Protein AF-A0A836HGE6-F1 (afdb_monomer_lite)

InterPro domains:
  IPR001930 Peptidase M1, alanine aminopeptidase/leukotriene A4 hydrolase [PR00756] (33-43)
  IPR001930 Peptidase M1, alanine aminopeptidase/leukotriene A4 hydrolase [PR00756] (68-83)
  IPR001930 Peptidase M1, alanine aminopeptidase/leukotriene A4 hydrolase [PR00756] (87-99)
  IPR014782 Peptidase M1, membrane alanine aminopeptidase [PF01433] (2-207)
  IPR027268 Peptidase M4/M1, CTD superfamily [G3DSA:1.10.390.10] (1-223)
  IPR050344 Peptidase M1 family aminopeptidases [PTHR11533] (2-414)

pLDDT: mean 72.37, std 24.71, range [21.84, 97.81]

Foldseek 3Di:
DVVLLVLLLVVLCVLQVDDDPDPAAAEAEDCDDPDQWDQPQRYIYGHNVLPDDDPPDDPVSVLVSLLRSNLSSNLNQQPNQERAPDLLLCLSRQLVSNQVSLLSCCVVPPPPPSLLVLLLPQLLQLQLQLLAPVRWAFLSDADPDPVCRVVNPDNRVRRVSNLLVLLLCVQLFSVLVNQLSNQLSVVAGVHHDHPVSSLVSSLVVCVVDHDLVSSLSNLQSSQQSVCSNHDRHFWEWEWEADPQQKTKIAIFDRDRPVQALLNLVVVVQVPDPPRDPDDPPDDDDPDADADDCVSRTHQDPQFGWFWKWKWWDDPPDDIDIDIDTRRGNIDMGHPPDDDDDDPDPDPPRDDSDDDDDDDDDDDDDDDDDDDDDDDDDDDDPPPPPGIAMDMCQLVSGSHAYHYPPVSLVVVLSCLLRRDLSSLSNVLSNCLSRVVPDRDDDDDDDDPCRNLVSLCSQLVDPPNDDPSSCVSVVVSLVVVLVVCVPPPCNVVSVVSVCVRCVVCVVVVQADQDQDPPVPDPDGDRDRDDDDDDDDDDDDDDDDDDDDDDDDDDDDDDDDDDDDDDDDDDDPPVSVCSNVVVD

Radius of gyration: 26.4 Å; chains: 1; bounding box: 70×80×64 Å

Sequence (581 aa):
MLNLGAEAANFFEDFFSVSLPLQQSEVVGVKTFFVLGGENWGMINLLMDYLVVTETTPLERRQRVTRLIGHEICHQWFSDWISIEWWNSLWLKEGTCRYLEYFFMDAVFPGWGLWNAFQCNIMNGALLADADPHETHPVDCCNPSPRRIYDSFHAISCGKGACVLRMLFSIIGVEWLKRATHLLMVRFAGRAINANDFVDCIADTAEEACSGEAQLRHAKAIDCCLRIVNAVSHPYLYMNHRPGASYTITQYMPPSKQRGLLVVYLQLQRSKASAPVIGFLSTSVRASFEWTPETTLSRVATSSSIPLRAVQWTPGRCDSAHLLFLEEAEHHFACPASASTQRATVGNLLEPPGPAGVGAGVVPVAAASSPTQQAPSSSPPSGAAGGMWYFNRGGSGFFQCDYDAATWHHLFSFVAFSPGEGRMVITMHFISHSKVQLRRQPGDTGDRCTFEWLLRLTGTPGTMNSFLWELVTHALTTLVQLVQEYHCHSMVRAFVNSLYVPLQRCGELSFFAQEKTVAFQCSIHLSRQLRAPHPAASMSLRQPGGCDGGGGRGDAVVNGGAAVAQRLAAPHIRRLIQHHR

Secondary structure (DSSP, 8-state):
-HHHHHHHHHHHHHHHT---S-S--EEEEESS-SSSEE--TTEEEEEGGGT---TTS-HHHHHHHHHHHHHHHHHTTBTTTBEESSGGGHIIIIIHHHHHHHHHHHHHSTTS-HHHHHIIIIIHHHHHHHTSTTT---SS---SSGGGGGGG-SIIIIIIHHHHHHHHHHHH-HHHHHHHHHHHHHHSTTSEE-HHHHHHHHHHHHHHH--HHHHHHHHHHHHHHHHHHHSSS--EEEEEEETTTEEEEEEEPPPPTTTHHHHHHHHHHHTSTT-----TTS----------HHHHSPBPSS---EEEEEEEE-TTS---EEEEEE-SSEEEEEPPPS------------PSPP--PPP---------PPP--PPP--PPPTT--S-EEEESGGG-SSSEEEE-HHHHHHHHTTTTTS-HHHHHHHHHHHHHTTT------SSS-S-HHHHHHHHHHHHSTT---HHHHHHHHHHHHHHHHHTTTSTTHHHHHHHHHHHHHHHHHTTS--------TTS-------------------------------------------------S-HHHHHHHHHT-

Organism: Leishmania enriettii (NCBI:txid5663)

Structure (mmCIF, N/CA/C/O backbone):
data_AF-A0A836HGE6-F1
#
_entry.id   AF-A0A836HGE6-F1
#
loop_
_atom_site.group_PDB
_atom_site.id
_atom_site.type_symbol
_atom_site.label_atom_id
_atom_site.label_alt_id
_atom_site.label_comp_id
_atom_site.label_asym_id
_atom_site.label_entity_id
_atom_site.label_seq_id
_atom_site.pdbx_PDB_ins_code
_atom_site.Cartn_x
_atom_site.Cartn_y
_atom_site.Cartn_z
_atom_site.occupancy
_atom_site.B_iso_or_equiv
_atom_site.auth_seq_id
_atom_site.auth_comp_id
_atom_site.auth_asym_id
_atom_site.auth_atom_id
_atom_site.pdbx_PDB_model_num
ATOM 1 N N . MET A 1 1 ? -23.591 -10.705 -3.581 1.00 76.38 1 MET A N 1
ATOM 2 C CA . MET A 1 1 ? -23.400 -9.515 -2.727 1.00 76.38 1 MET A CA 1
ATOM 3 C C . MET A 1 1 ? -23.865 -9.737 -1.306 1.00 76.38 1 MET A C 1
ATOM 5 O O . MET A 1 1 ? -23.023 -9.623 -0.437 1.00 76.38 1 MET A O 1
ATOM 9 N N . LEU A 1 2 ? -25.126 -10.112 -1.055 1.00 76.50 2 LEU A N 1
ATOM 10 C CA . LEU A 1 2 ? -25.620 -10.322 0.317 1.00 76.50 2 LEU A CA 1
ATOM 11 C C . LEU A 1 2 ? -24.765 -11.314 1.128 1.00 76.50 2 LEU A C 1
ATOM 13 O O . LEU A 1 2 ? -24.314 -10.965 2.211 1.00 76.50 2 LEU A O 1
ATOM 17 N N . ASN A 1 3 ? -24.437 -12.483 0.561 1.00 87.25 3 ASN A N 1
ATOM 18 C CA . ASN A 1 3 ? -23.548 -13.450 1.227 1.00 87.25 3 ASN A CA 1
ATOM 19 C C . ASN A 1 3 ? -22.177 -12.853 1.563 1.00 87.25 3 ASN A C 1
ATOM 21 O O . ASN A 1 3 ? -21.654 -13.085 2.641 1.00 87.25 3 ASN A O 1
ATOM 25 N N . LEU A 1 4 ? -21.626 -12.039 0.661 1.00 89.69 4 LEU A N 1
ATOM 26 C CA . LEU A 1 4 ? -20.306 -11.444 0.839 1.00 89.69 4 LEU A CA 1
ATOM 27 C C . LEU A 1 4 ? -20.299 -10.362 1.924 1.00 89.69 4 LEU A C 1
ATOM 29 O O . LEU A 1 4 ? -19.318 -10.222 2.643 1.00 89.69 4 LEU A O 1
ATOM 33 N N . GLY A 1 5 ? -21.401 -9.617 2.053 1.00 91.75 5 GLY A N 1
ATOM 34 C CA . GLY A 1 5 ? -21.590 -8.688 3.161 1.00 91.75 5 GLY A CA 1
ATOM 35 C C . GLY A 1 5 ? -21.672 -9.415 4.505 1.00 91.75 5 GLY A C 1
ATOM 36 O O . GLY A 1 5 ? -21.000 -9.023 5.451 1.00 91.75 5 GLY A O 1
ATOM 37 N N . ALA A 1 6 ? -22.420 -10.520 4.575 1.00 92.88 6 ALA A N 1
ATOM 38 C CA . ALA A 1 6 ? -22.484 -11.343 5.784 1.00 92.88 6 ALA A CA 1
ATOM 39 C C . ALA A 1 6 ? -21.120 -11.966 6.142 1.00 92.88 6 ALA A C 1
ATOM 41 O O . ALA A 1 6 ? -20.717 -11.940 7.300 1.00 92.88 6 ALA A O 1
ATOM 42 N N . GLU A 1 7 ? -20.378 -12.471 5.151 1.00 95.06 7 GLU A N 1
ATOM 43 C CA . GLU A 1 7 ? -19.017 -12.991 5.343 1.00 95.06 7 GLU A CA 1
ATOM 44 C C . GLU A 1 7 ? -18.056 -11.916 5.858 1.00 95.06 7 GLU A C 1
ATOM 46 O O . GLU A 1 7 ? -17.270 -12.191 6.761 1.00 95.06 7 GLU A O 1
ATOM 51 N N . ALA A 1 8 ? -18.127 -10.692 5.328 1.00 96.00 8 ALA A N 1
ATOM 52 C CA . ALA A 1 8 ? -17.317 -9.575 5.807 1.00 96.00 8 ALA A CA 1
ATOM 53 C C . ALA A 1 8 ? -17.668 -9.186 7.246 1.00 96.00 8 ALA A C 1
ATOM 55 O O . ALA A 1 8 ? -16.764 -8.986 8.051 1.00 96.00 8 ALA A O 1
ATOM 56 N N . ALA A 1 9 ? -18.959 -9.111 7.581 1.00 95.81 9 ALA A N 1
ATOM 57 C CA . ALA A 1 9 ? -19.400 -8.791 8.935 1.00 95.81 9 ALA A CA 1
ATOM 58 C C . ALA A 1 9 ? -18.891 -9.832 9.944 1.00 95.81 9 ALA A C 1
ATOM 60 O O . ALA A 1 9 ? -18.242 -9.455 10.916 1.00 95.81 9 ALA A O 1
ATOM 61 N N . ASN A 1 10 ? -19.075 -11.126 9.655 1.00 96.00 10 ASN A N 1
ATOM 62 C CA . ASN A 1 10 ? -18.561 -12.213 10.494 1.00 96.00 10 ASN A CA 1
ATOM 63 C C . ASN A 1 10 ? -17.032 -12.156 10.614 1.00 96.00 10 ASN A C 1
ATOM 65 O O . ASN A 1 10 ? -16.485 -12.275 11.706 1.00 96.00 10 ASN A O 1
ATOM 69 N N . PHE A 1 11 ? -16.333 -11.928 9.496 1.00 97.62 11 PHE A N 1
ATOM 70 C CA . PHE A 1 11 ? -14.878 -11.823 9.491 1.00 97.62 11 PHE A CA 1
ATOM 71 C C . PHE A 1 11 ? -14.381 -10.700 10.406 1.00 97.62 11 PHE A C 1
ATOM 73 O O . PHE A 1 11 ? -13.429 -10.912 11.152 1.00 97.62 11 PHE A O 1
ATOM 80 N N . PHE A 1 12 ? -14.986 -9.511 10.350 1.00 97.81 12 PHE A N 1
ATOM 81 C CA . PHE A 1 12 ? -14.554 -8.376 11.167 1.00 97.81 12 PHE A CA 1
ATOM 82 C C . PHE A 1 12 ? -14.980 -8.498 12.628 1.00 97.81 12 PHE A C 1
ATOM 84 O O . PHE A 1 12 ? -14.189 -8.146 13.502 1.00 97.81 12 PHE A O 1
ATOM 91 N N . GLU A 1 13 ? -16.150 -9.072 12.908 1.00 97.00 13 GLU A N 1
ATOM 92 C CA . GLU A 1 13 ? -16.558 -9.409 14.274 1.00 97.00 13 GLU A CA 1
ATOM 93 C C . GLU A 1 13 ? -15.549 -10.361 14.934 1.00 97.00 13 GLU A C 1
ATOM 95 O O . GLU A 1 13 ? -15.081 -10.082 16.040 1.00 97.00 13 GLU A O 1
ATOM 100 N N . ASP A 1 14 ? -15.116 -11.402 14.215 1.00 97.12 14 ASP A N 1
ATOM 101 C CA . ASP A 1 14 ? -14.079 -12.338 14.665 1.00 97.12 14 ASP A CA 1
ATOM 102 C C . ASP A 1 14 ? -12.681 -11.700 14.719 1.00 97.12 14 ASP A C 1
ATOM 104 O O . ASP A 1 14 ? -11.867 -12.016 15.589 1.00 97.12 14 ASP A O 1
ATOM 108 N N . PHE A 1 15 ? -12.350 -10.823 13.767 1.00 97.12 15 PHE A N 1
ATOM 109 C CA . PHE A 1 15 ? -11.033 -10.189 13.698 1.00 97.12 15 PHE A CA 1
ATOM 110 C C . PHE A 1 15 ? -10.808 -9.237 14.875 1.00 97.12 15 PHE A C 1
ATOM 112 O O . PHE A 1 15 ? -9.713 -9.214 15.442 1.00 97.12 15 PHE A O 1
ATOM 119 N N . PHE A 1 16 ? -11.833 -8.457 15.218 1.00 96.94 16 PHE A N 1
ATOM 120 C CA . PHE A 1 16 ? -11.790 -7.465 16.285 1.00 96.94 16 PHE A CA 1
ATOM 121 C C . PHE A 1 16 ? -12.267 -7.996 17.636 1.00 96.94 16 PHE A C 1
ATOM 123 O O . PHE A 1 16 ? -12.040 -7.342 18.655 1.00 96.94 16 PHE A O 1
ATOM 130 N N . SER A 1 17 ? -12.921 -9.158 17.666 1.00 97.38 17 SER A N 1
ATOM 131 C CA . SER A 1 17 ? -13.550 -9.730 18.861 1.00 97.38 17 SER A CA 1
ATOM 132 C C . SER A 1 17 ? -14.511 -8.745 19.542 1.00 97.38 17 SER A C 1
ATOM 134 O O . SER A 1 17 ? -14.509 -8.608 20.767 1.00 97.38 17 SER A O 1
ATOM 136 N N . VAL A 1 18 ? -15.287 -8.003 18.746 1.00 96.81 18 VAL A N 1
ATOM 137 C CA . VAL A 1 18 ? -16.269 -7.015 19.218 1.00 96.81 18 VAL A CA 1
ATOM 138 C C . VAL A 1 18 ? -17.539 -7.131 18.388 1.00 96.81 18 VAL A C 1
ATOM 140 O O . VAL A 1 18 ? -17.545 -6.773 17.211 1.00 96.81 18 VAL A O 1
ATOM 143 N N . SER A 1 19 ? -18.624 -7.568 19.024 1.00 95.69 19 SER A N 1
ATOM 144 C CA . SER A 1 19 ? -19.963 -7.545 18.435 1.00 95.69 19 SER A CA 1
ATOM 145 C C . SER A 1 19 ? -20.523 -6.126 18.466 1.00 95.69 19 SER A C 1
ATOM 147 O O . SER A 1 19 ? -20.590 -5.492 19.524 1.00 95.69 19 SER A O 1
ATOM 149 N N . LEU A 1 20 ? -20.940 -5.616 17.310 1.00 94.75 20 LEU A N 1
ATOM 150 C CA . LEU A 1 20 ? -21.561 -4.297 17.223 1.00 94.75 20 LEU A CA 1
ATOM 151 C C . LEU A 1 20 ? -22.999 -4.346 17.767 1.00 94.75 20 LEU A C 1
ATOM 153 O O . LEU A 1 20 ? -23.715 -5.313 17.511 1.00 94.75 20 LEU A O 1
ATOM 157 N N . PRO A 1 21 ? -23.482 -3.296 18.458 1.00 93.69 21 PRO A N 1
ATOM 158 C CA . PRO A 1 21 ? -24.843 -3.240 18.998 1.00 93.69 21 PRO A CA 1
ATOM 159 C C . PRO A 1 21 ? -25.892 -2.907 17.916 1.00 93.69 21 PRO A C 1
ATOM 161 O O . PRO A 1 21 ? -26.815 -2.124 18.140 1.00 93.69 21 PRO A O 1
ATOM 164 N N . LEU A 1 22 ? -25.737 -3.473 16.720 1.00 91.56 22 LEU A N 1
ATOM 165 C CA . LEU A 1 22 ? -26.644 -3.315 15.591 1.00 91.56 22 LEU A CA 1
ATOM 166 C C . LEU A 1 22 ? -27.631 -4.480 15.546 1.00 91.56 22 LEU A C 1
ATOM 168 O O . LEU A 1 22 ? -27.230 -5.638 15.514 1.00 91.56 22 LEU A O 1
ATOM 172 N N . GLN A 1 23 ? -28.931 -4.180 15.495 1.00 91.19 23 GLN A N 1
ATOM 173 C CA . GLN A 1 23 ? -29.950 -5.214 15.261 1.00 91.19 23 GLN A CA 1
ATOM 174 C C . GLN A 1 23 ? -29.922 -5.723 13.815 1.00 91.19 23 GLN A C 1
ATOM 176 O O . GLN A 1 23 ? -30.219 -6.886 13.560 1.00 91.19 23 GLN A O 1
ATOM 181 N N . GLN A 1 24 ? -29.587 -4.836 12.877 1.00 89.88 24 GLN A N 1
ATOM 182 C CA . GLN A 1 24 ? -29.491 -5.120 11.452 1.00 89.88 24 GLN A CA 1
ATOM 183 C C . GLN A 1 24 ? -28.490 -4.168 10.792 1.00 89.88 24 GLN A C 1
ATOM 185 O O . GLN A 1 24 ? -28.247 -3.070 11.296 1.00 89.88 24 GLN A O 1
ATOM 190 N N . SER A 1 25 ? -27.942 -4.590 9.655 1.00 91.62 25 SER A N 1
ATOM 191 C CA . SER A 1 25 ? -27.152 -3.752 8.756 1.00 91.62 25 SER A CA 1
ATOM 192 C C . SER A 1 25 ? -27.603 -4.008 7.321 1.00 91.62 25 SER A C 1
ATOM 194 O O . SER A 1 25 ? -27.761 -5.161 6.911 1.00 91.62 25 SER A O 1
ATOM 196 N N . GLU A 1 26 ? -27.858 -2.939 6.576 1.00 93.06 26 GLU A N 1
ATOM 197 C CA . GLU A 1 26 ? -28.366 -2.993 5.207 1.00 93.06 26 GLU A CA 1
ATOM 198 C C . GLU A 1 26 ? -27.300 -2.540 4.208 1.00 93.06 26 GLU A C 1
ATOM 200 O O . GLU A 1 26 ? -26.509 -1.644 4.489 1.00 93.06 26 GLU A O 1
ATOM 205 N N . VAL A 1 27 ? -27.302 -3.138 3.012 1.00 92.00 27 VAL A N 1
ATOM 206 C CA . VAL A 1 27 ? -26.492 -2.676 1.876 1.00 92.00 27 VAL A CA 1
ATOM 207 C C . VAL A 1 27 ? -27.431 -2.136 0.802 1.00 92.00 27 VAL A C 1
ATOM 209 O O . VAL A 1 27 ? -28.181 -2.896 0.185 1.00 92.00 27 VAL A O 1
ATOM 212 N N . VAL A 1 28 ? -27.386 -0.827 0.572 1.00 92.31 28 VAL A N 1
ATOM 213 C CA . VAL A 1 28 ? -28.317 -0.096 -0.292 1.00 92.31 28 VAL A CA 1
ATOM 214 C C . VAL A 1 28 ? -27.640 0.325 -1.592 1.00 92.31 28 VAL A C 1
ATOM 216 O O . VAL A 1 28 ? -26.546 0.884 -1.612 1.00 92.31 28 VAL A O 1
ATOM 219 N N . GLY A 1 29 ? -28.319 0.064 -2.707 1.00 91.56 29 GLY A N 1
ATOM 220 C CA . GLY A 1 29 ? -27.882 0.470 -4.039 1.00 91.56 29 GLY A CA 1
ATOM 221 C C . GLY A 1 29 ? -28.326 1.867 -4.400 1.00 91.56 29 GLY A C 1
ATOM 222 O O . GLY A 1 29 ? -29.517 2.101 -4.591 1.00 91.56 29 GLY A O 1
ATOM 223 N N . VAL A 1 30 ? -27.371 2.770 -4.588 1.00 91.38 30 VAL A N 1
ATOM 224 C CA . VAL A 1 30 ? -27.635 4.151 -4.986 1.00 91.38 30 VAL A CA 1
ATOM 225 C C . VAL A 1 30 ? -27.318 4.324 -6.470 1.00 91.38 30 VAL A C 1
ATOM 227 O O . VAL A 1 30 ? -26.243 3.955 -6.942 1.00 91.38 30 VAL A O 1
ATOM 230 N N . LYS A 1 31 ? -28.267 4.877 -7.235 1.00 88.38 31 LYS A N 1
ATOM 231 C CA . LYS A 1 31 ? -28.136 5.045 -8.695 1.00 88.38 31 LYS A CA 1
ATOM 232 C C . LYS A 1 31 ? -27.069 6.071 -9.085 1.00 88.38 31 LYS A C 1
ATOM 234 O O . LYS A 1 31 ? -26.341 5.859 -10.049 1.00 88.38 31 LYS A O 1
ATOM 239 N N . THR A 1 32 ? -26.988 7.166 -8.336 1.00 85.88 32 THR A N 1
ATOM 240 C CA . THR A 1 32 ? -25.999 8.226 -8.536 1.00 85.88 32 THR A CA 1
ATOM 241 C C . THR A 1 32 ? -25.363 8.530 -7.197 1.00 85.88 32 THR A C 1
ATOM 243 O O . THR A 1 32 ? -26.047 8.980 -6.280 1.00 85.88 32 THR A O 1
ATOM 246 N N . PHE A 1 33 ? -24.063 8.289 -7.092 1.00 81.44 33 PHE A N 1
ATOM 247 C CA . PHE A 1 33 ? -23.310 8.513 -5.869 1.00 81.44 33 PHE A CA 1
ATOM 248 C C . PHE A 1 33 ? -21.960 9.139 -6.223 1.00 81.44 33 PHE A C 1
ATOM 250 O O . PHE A 1 33 ? -21.371 8.794 -7.245 1.00 81.44 33 PHE A O 1
ATOM 257 N N . PHE A 1 34 ? -21.508 10.119 -5.434 1.00 81.12 34 PHE A N 1
ATOM 258 C CA . PHE A 1 34 ? -20.253 10.839 -5.707 1.00 81.12 34 PHE A CA 1
ATOM 259 C C . PHE A 1 34 ? -19.011 9.987 -5.389 1.00 81.12 34 PHE A C 1
ATOM 261 O O . PHE A 1 34 ? -17.917 10.278 -5.869 1.00 81.12 34 PHE A O 1
ATOM 268 N N . VAL A 1 35 ? -19.208 8.926 -4.605 1.00 83.69 35 VAL A N 1
ATOM 269 C CA . VAL A 1 35 ? -18.239 7.893 -4.229 1.00 83.69 35 VAL A CA 1
ATOM 270 C C . VAL A 1 35 ? -18.739 6.516 -4.654 1.00 83.69 35 VAL A C 1
ATOM 272 O O . VAL A 1 35 ? -19.893 6.343 -5.045 1.00 83.69 35 VAL A O 1
ATOM 275 N N . LEU A 1 36 ? -17.851 5.523 -4.595 1.00 85.75 36 LEU A N 1
ATOM 276 C CA . LEU A 1 36 ? -18.197 4.133 -4.900 1.00 85.75 36 LEU A CA 1
ATOM 277 C C . LEU A 1 36 ? -18.978 3.460 -3.766 1.00 85.75 36 LEU A C 1
ATOM 279 O O . LEU A 1 36 ? -19.858 2.643 -4.041 1.00 85.75 36 LEU A O 1
ATOM 283 N N . GLY A 1 37 ? -18.643 3.805 -2.525 1.00 88.81 37 GLY A N 1
ATOM 284 C CA . GLY A 1 37 ? -19.227 3.276 -1.303 1.00 88.81 37 GLY A CA 1
ATOM 285 C C . GLY A 1 37 ? -19.289 4.353 -0.223 1.00 88.81 37 GLY A C 1
ATOM 286 O O . GLY A 1 37 ? -18.601 5.368 -0.329 1.00 88.81 37 GLY A O 1
ATOM 287 N N . GLY A 1 38 ? -20.185 4.164 0.738 1.00 91.69 38 GLY A N 1
ATOM 288 C CA . GLY A 1 38 ? -20.363 5.026 1.893 1.00 91.69 38 GLY A CA 1
ATOM 289 C C . GLY A 1 38 ? -20.775 4.197 3.099 1.00 91.69 38 GLY A C 1
ATOM 290 O O . GLY A 1 38 ? -21.675 3.358 3.027 1.00 91.69 38 GLY A O 1
ATOM 291 N N . GLU A 1 39 ? -20.115 4.470 4.207 1.00 93.62 39 GLU A N 1
ATOM 292 C CA . GLU A 1 39 ? -20.029 3.637 5.396 1.00 93.62 39 GLU A CA 1
ATOM 293 C C . GLU A 1 39 ? -21.099 3.931 6.452 1.00 93.62 39 GLU A C 1
ATOM 295 O O . GLU A 1 39 ? -20.884 3.650 7.621 1.00 93.62 39 GLU A O 1
ATOM 300 N N . ASN A 1 40 ? -22.228 4.547 6.092 1.00 94.88 40 ASN A N 1
ATOM 301 C CA . ASN A 1 40 ? -23.196 5.010 7.090 1.00 94.88 40 ASN A CA 1
ATOM 302 C C . ASN A 1 40 ? -23.613 3.878 8.053 1.00 94.88 40 ASN A C 1
ATOM 304 O O . ASN A 1 40 ? -24.048 2.817 7.605 1.00 94.88 40 ASN A O 1
ATOM 308 N N . TRP A 1 41 ? -23.532 4.144 9.363 1.00 96.12 41 TRP A N 1
ATOM 309 C CA . TRP A 1 41 ? -23.817 3.187 10.438 1.00 96.12 41 TRP A CA 1
ATOM 310 C C . TRP A 1 41 ? -25.127 2.411 10.219 1.00 96.12 41 TRP A C 1
ATOM 312 O O . TRP A 1 41 ? -26.221 2.976 10.292 1.00 96.12 41 TRP A O 1
ATOM 322 N N . GLY A 1 42 ? -25.023 1.101 9.973 1.00 93.94 42 GLY A N 1
ATOM 323 C CA . GLY A 1 42 ? -26.159 0.199 9.740 1.00 93.94 42 GLY A CA 1
ATOM 324 C C . GLY A 1 42 ? -26.849 0.322 8.370 1.00 93.94 42 GLY A C 1
ATOM 325 O O . GLY A 1 42 ? -27.788 -0.428 8.107 1.00 93.94 42 GLY A O 1
ATOM 326 N N . MET A 1 43 ? -26.402 1.222 7.489 1.00 95.00 43 MET A N 1
ATOM 327 C CA . MET A 1 43 ? -26.950 1.429 6.141 1.00 95.00 43 MET A CA 1
ATOM 328 C C . MET A 1 43 ? -25.832 1.756 5.139 1.00 95.00 43 MET A C 1
ATOM 330 O O . MET A 1 43 ? -25.651 2.896 4.712 1.00 95.00 43 MET A O 1
ATOM 334 N N . ILE A 1 44 ? -25.092 0.733 4.729 1.00 94.88 44 ILE A N 1
ATOM 335 C CA . ILE A 1 44 ? -23.956 0.857 3.818 1.00 94.88 44 ILE A CA 1
ATOM 336 C C . ILE A 1 44 ? -24.457 1.146 2.402 1.00 94.88 44 ILE A C 1
ATOM 338 O O . ILE A 1 44 ? -25.186 0.355 1.804 1.00 94.88 44 ILE A O 1
ATOM 342 N N . ASN A 1 45 ? -24.037 2.268 1.830 1.00 93.50 45 ASN A N 1
ATOM 343 C CA . ASN A 1 45 ? -24.445 2.699 0.499 1.00 93.50 45 ASN A CA 1
ATOM 344 C C . ASN A 1 45 ? -23.396 2.294 -0.533 1.00 93.50 45 ASN A C 1
ATOM 346 O O . ASN A 1 45 ? -22.230 2.630 -0.380 1.00 93.50 45 ASN A O 1
ATOM 350 N N . LEU A 1 46 ? -23.796 1.633 -1.618 1.00 92.06 46 LEU A N 1
ATOM 351 C CA . LEU A 1 46 ? -22.919 1.315 -2.747 1.00 92.06 46 LEU A CA 1
ATOM 352 C C . LEU A 1 46 ? -23.497 1.867 -4.046 1.00 92.06 46 LEU A C 1
ATOM 354 O O . LEU A 1 46 ? -24.709 1.838 -4.270 1.00 92.06 46 LEU A O 1
ATOM 358 N N . LEU A 1 47 ? -22.625 2.304 -4.954 1.00 90.06 47 LEU A N 1
ATOM 359 C CA . LEU A 1 47 ? -23.038 2.615 -6.318 1.00 90.06 47 LEU A CA 1
ATOM 360 C C . LEU A 1 47 ? -23.646 1.360 -6.967 1.00 90.06 47 LEU A C 1
ATOM 362 O O . LEU A 1 47 ? -23.049 0.283 -6.932 1.00 90.06 47 LEU A O 1
ATOM 366 N N . MET A 1 48 ? -24.825 1.493 -7.581 1.00 86.44 48 MET A N 1
ATOM 367 C CA . MET A 1 48 ? -25.637 0.360 -8.055 1.00 86.44 48 MET A CA 1
ATOM 368 C C . MET A 1 48 ? -24.874 -0.610 -8.977 1.00 86.44 48 MET A C 1
ATOM 370 O O . MET A 1 48 ? -25.062 -1.825 -8.898 1.00 86.44 48 MET A O 1
ATOM 374 N N . ASP A 1 49 ? -23.947 -0.096 -9.785 1.00 83.62 49 ASP A N 1
ATOM 375 C CA . ASP A 1 49 ? -23.081 -0.875 -10.679 1.00 83.62 49 ASP A CA 1
ATOM 376 C C . ASP A 1 49 ? -22.179 -1.889 -9.952 1.00 83.62 49 ASP A C 1
ATOM 378 O O . ASP A 1 49 ? -21.695 -2.847 -10.566 1.00 83.62 49 ASP A O 1
ATOM 382 N N . TYR A 1 50 ? -21.941 -1.693 -8.656 1.00 84.31 50 TYR A N 1
ATOM 383 C CA . TYR A 1 50 ? -21.116 -2.553 -7.810 1.00 84.31 50 TYR A CA 1
ATOM 384 C C . TYR A 1 50 ? -21.941 -3.589 -7.034 1.00 84.31 50 TYR A C 1
ATOM 386 O O . TYR A 1 50 ? -21.361 -4.472 -6.408 1.00 84.31 50 TYR A O 1
ATOM 394 N N . LEU A 1 51 ? -23.277 -3.554 -7.117 1.00 82.62 51 LEU A N 1
ATOM 395 C CA . LEU A 1 51 ? -24.143 -4.533 -6.450 1.00 82.62 51 LEU A CA 1
ATOM 396 C C . LEU A 1 51 ? -24.381 -5.816 -7.247 1.00 82.62 51 LEU A C 1
ATOM 398 O O . LEU A 1 51 ? -24.725 -6.851 -6.673 1.00 82.62 51 LEU A O 1
ATOM 402 N N . VAL A 1 52 ? -24.238 -5.774 -8.570 1.00 80.06 52 VAL A N 1
ATOM 403 C CA . VAL A 1 52 ? -24.554 -6.927 -9.418 1.00 80.06 52 VAL A CA 1
ATOM 404 C C . VAL A 1 52 ? -23.266 -7.601 -9.869 1.00 80.06 52 VAL A C 1
ATOM 406 O O . VAL A 1 52 ? -22.553 -7.114 -10.745 1.00 80.06 52 VAL A O 1
ATOM 409 N N . VAL A 1 53 ? -22.990 -8.758 -9.269 1.00 80.94 53 VAL A N 1
ATOM 410 C CA . VAL A 1 53 ? -21.886 -9.648 -9.640 1.00 80.94 53 VAL A CA 1
ATOM 411 C C . VAL A 1 53 ? -22.466 -11.000 -10.033 1.00 80.94 53 VAL A C 1
ATOM 413 O O . VAL A 1 53 ? -23.176 -11.621 -9.246 1.00 80.94 53 VAL A O 1
ATOM 416 N N . THR A 1 54 ? -22.153 -11.457 -11.243 1.00 81.81 54 THR A N 1
ATOM 417 C CA . THR A 1 54 ? -22.536 -12.774 -11.766 1.00 81.81 54 THR A CA 1
ATOM 418 C C . THR A 1 54 ? -21.288 -13.599 -12.077 1.00 81.81 54 THR A C 1
ATOM 420 O O . THR A 1 54 ? -20.168 -13.085 -12.067 1.00 81.81 54 THR A O 1
ATOM 423 N N . GLU A 1 55 ? -21.450 -14.882 -12.399 1.00 77.12 55 GLU A N 1
ATOM 424 C CA . GLU A 1 55 ? -20.325 -15.747 -12.792 1.00 77.12 55 GLU A CA 1
ATOM 425 C C . GLU A 1 55 ? -19.594 -15.244 -14.047 1.00 77.12 55 GLU A C 1
ATOM 427 O O . GLU A 1 55 ? -18.389 -15.440 -14.198 1.00 77.12 55 GLU A O 1
ATOM 432 N N . THR A 1 56 ? -20.309 -14.526 -14.918 1.00 83.38 56 THR A N 1
ATOM 433 C CA . THR A 1 56 ? -19.743 -13.905 -16.126 1.00 83.38 56 THR A CA 1
ATOM 434 C C . THR A 1 56 ? -18.974 -12.613 -15.839 1.00 83.38 56 THR A C 1
ATOM 436 O O . THR A 1 56 ? -18.304 -12.082 -16.726 1.00 83.38 56 THR A O 1
ATOM 439 N N . THR A 1 57 ? -19.050 -12.080 -14.613 1.00 83.06 57 THR A N 1
ATOM 440 C CA . THR A 1 57 ? -18.334 -10.864 -14.233 1.00 83.06 57 THR A CA 1
ATOM 441 C C . THR A 1 57 ? -16.817 -11.112 -14.250 1.00 83.06 57 THR A C 1
ATOM 443 O O . THR A 1 57 ? -16.332 -12.051 -13.603 1.00 83.06 57 THR A O 1
ATOM 446 N N . PRO A 1 58 ? -16.029 -10.257 -14.935 1.00 82.19 58 PRO A N 1
ATOM 447 C CA . PRO A 1 58 ? -14.574 -10.360 -14.949 1.00 82.19 58 PRO A CA 1
ATOM 448 C C . PRO A 1 58 ? -13.982 -10.445 -13.542 1.00 82.19 58 PRO A C 1
ATOM 450 O O . PRO A 1 58 ? -14.457 -9.777 -12.624 1.00 82.19 58 PRO A O 1
ATOM 453 N N . LEU A 1 59 ? -12.927 -11.247 -13.370 1.00 81.06 59 LEU A N 1
ATOM 454 C CA . LEU A 1 59 ? -12.285 -11.437 -12.065 1.00 81.06 59 LEU A CA 1
ATOM 455 C C . LEU A 1 59 ? -11.833 -10.114 -11.434 1.00 81.06 59 LEU A C 1
ATOM 457 O O . LEU A 1 59 ? -12.059 -9.911 -10.251 1.00 81.06 59 LEU A O 1
ATOM 461 N N . GLU A 1 60 ? -11.260 -9.202 -12.219 1.00 79.69 60 GLU A N 1
ATOM 462 C CA . GLU A 1 60 ? -10.850 -7.873 -11.748 1.00 79.69 60 GLU A CA 1
ATOM 463 C C . GLU A 1 60 ? -12.029 -7.095 -11.143 1.00 79.69 60 GLU A C 1
ATOM 465 O O . GLU A 1 60 ? -11.920 -6.502 -10.071 1.00 79.69 60 GLU A O 1
ATOM 470 N N . ARG A 1 61 ? -13.199 -7.140 -11.795 1.00 83.69 61 ARG A N 1
ATOM 471 C CA . ARG A 1 61 ? -14.412 -6.495 -11.279 1.00 83.69 61 ARG A CA 1
ATOM 472 C C . ARG A 1 61 ? -14.920 -7.196 -10.022 1.00 83.69 61 ARG A C 1
ATOM 474 O O . ARG A 1 61 ? -15.315 -6.508 -9.088 1.00 83.69 61 ARG A O 1
ATOM 481 N N . ARG A 1 62 ? -14.854 -8.531 -9.960 1.00 87.12 62 ARG A N 1
ATOM 482 C CA . ARG A 1 62 ? -15.168 -9.294 -8.738 1.00 87.12 62 ARG A CA 1
ATOM 483 C C . ARG A 1 62 ? -14.255 -8.886 -7.584 1.00 87.12 62 ARG A C 1
ATOM 485 O O . ARG A 1 62 ? -14.760 -8.522 -6.535 1.00 87.12 62 ARG A O 1
ATOM 492 N N . GLN A 1 63 ? -12.944 -8.830 -7.814 1.00 87.31 63 GLN A N 1
ATOM 493 C CA . GLN A 1 63 ? -11.957 -8.351 -6.845 1.00 87.31 63 GLN A CA 1
ATOM 494 C C . GLN A 1 63 ? -12.275 -6.936 -6.360 1.00 87.31 63 GLN A C 1
ATOM 496 O O . GLN A 1 63 ? -12.313 -6.706 -5.158 1.00 87.31 63 GLN A O 1
ATOM 501 N N . ARG A 1 64 ? -12.561 -5.994 -7.268 1.00 87.62 64 ARG A N 1
ATOM 502 C CA . ARG A 1 64 ? -12.915 -4.616 -6.891 1.00 87.62 64 ARG A CA 1
ATOM 503 C C . ARG A 1 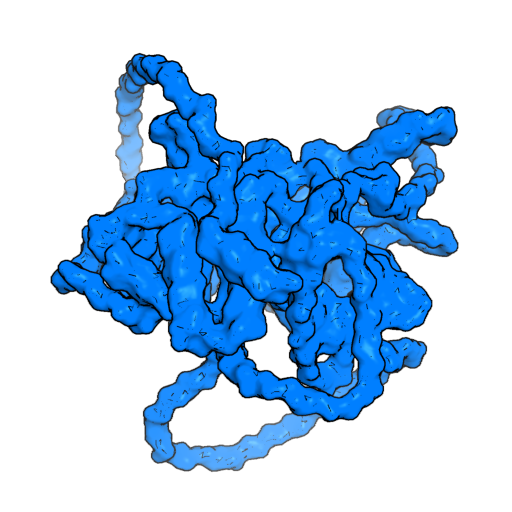64 ? -14.182 -4.536 -6.044 1.00 87.62 64 ARG A C 1
ATOM 505 O O . ARG A 1 64 ? -14.197 -3.773 -5.087 1.00 87.62 64 ARG A O 1
ATOM 512 N N . VAL A 1 65 ? -15.218 -5.304 -6.385 1.00 90.06 65 VAL A N 1
ATOM 513 C CA . VAL A 1 65 ? -16.475 -5.332 -5.625 1.00 90.06 65 VAL A CA 1
ATOM 514 C C . VAL A 1 65 ? -16.273 -5.967 -4.249 1.00 90.06 65 VAL A C 1
ATOM 516 O O . VAL A 1 65 ? -16.704 -5.387 -3.259 1.00 90.06 65 VAL A O 1
ATOM 519 N N . THR A 1 66 ? -15.574 -7.104 -4.171 1.00 92.19 66 THR A N 1
ATOM 520 C CA . THR A 1 66 ? -15.241 -7.766 -2.900 1.00 92.19 66 THR A CA 1
ATOM 521 C C . THR A 1 66 ? -14.433 -6.859 -1.984 1.00 92.19 66 THR A C 1
ATOM 523 O O . THR A 1 66 ? -14.701 -6.776 -0.790 1.00 92.19 66 THR A O 1
ATOM 526 N N . ARG A 1 67 ? -13.469 -6.143 -2.558 1.00 92.69 67 ARG A N 1
ATOM 527 C CA . ARG A 1 67 ? -12.662 -5.166 -1.840 1.00 92.69 67 ARG A CA 1
ATOM 528 C C . ARG A 1 67 ? -13.515 -4.036 -1.276 1.00 92.69 67 ARG A C 1
ATOM 530 O O . ARG A 1 67 ? -13.421 -3.750 -0.094 1.00 92.69 67 ARG A O 1
ATOM 537 N N . LEU A 1 68 ? -14.372 -3.447 -2.113 1.00 93.44 68 LEU A N 1
ATOM 538 C CA . LEU A 1 68 ? -15.242 -2.337 -1.729 1.00 93.44 68 LEU A CA 1
ATOM 539 C C . LEU A 1 68 ? -16.178 -2.722 -0.578 1.00 93.44 68 LEU A C 1
ATOM 541 O O . LEU A 1 68 ? -16.221 -2.017 0.416 1.00 93.44 68 LEU A O 1
ATOM 545 N N . ILE A 1 69 ? -16.880 -3.857 -0.667 1.00 94.31 69 ILE A N 1
ATOM 546 C CA . ILE A 1 69 ? -17.783 -4.274 0.418 1.00 94.31 69 ILE A CA 1
ATOM 547 C C . ILE A 1 69 ? -17.022 -4.577 1.717 1.00 94.31 69 ILE A C 1
ATOM 549 O O . ILE A 1 69 ? -17.495 -4.216 2.789 1.00 94.31 69 ILE A O 1
ATOM 553 N N . GLY A 1 70 ? -15.829 -5.178 1.630 1.00 95.56 70 GLY A N 1
ATOM 554 C CA . GLY A 1 70 ? -14.964 -5.382 2.793 1.00 95.56 70 GLY A CA 1
ATOM 555 C C . GLY A 1 70 ? -14.495 -4.062 3.416 1.00 95.56 70 GLY A C 1
ATOM 556 O O . GLY A 1 70 ? -14.494 -3.938 4.637 1.00 95.56 70 GLY A O 1
ATOM 557 N N . HIS A 1 71 ? -14.149 -3.070 2.590 1.00 96.19 71 HIS A N 1
ATOM 558 C CA . HIS A 1 71 ? -13.752 -1.724 3.024 1.00 96.19 71 HIS A CA 1
ATOM 559 C C . HIS A 1 71 ? -14.887 -1.017 3.773 1.00 96.19 71 HIS A C 1
ATOM 561 O O . HIS A 1 71 ? -14.692 -0.593 4.909 1.00 96.19 71 HIS A O 1
ATOM 567 N N . GLU A 1 72 ? -16.089 -0.967 3.190 1.00 96.31 72 GLU A N 1
ATOM 568 C CA . GLU A 1 72 ? -17.232 -0.286 3.813 1.00 96.31 72 GLU A CA 1
ATOM 569 C C . GLU A 1 72 ? -17.734 -0.995 5.083 1.00 96.31 72 GLU A C 1
ATOM 571 O O . GLU A 1 72 ? -18.140 -0.343 6.042 1.00 96.31 72 GLU A O 1
ATOM 576 N N . ILE A 1 73 ? -17.683 -2.332 5.136 1.00 96.75 73 ILE A N 1
ATOM 577 C CA . ILE A 1 73 ? -18.077 -3.073 6.346 1.00 96.75 73 ILE A CA 1
ATOM 578 C C . ILE A 1 73 ? -17.034 -2.918 7.452 1.00 96.75 73 ILE A C 1
ATOM 580 O O . ILE A 1 73 ? -17.407 -2.772 8.614 1.00 96.75 73 ILE A O 1
ATOM 584 N N . CYS A 1 74 ? -15.740 -2.885 7.119 1.00 97.50 74 CYS A N 1
ATOM 585 C CA . CYS A 1 74 ? -14.696 -2.583 8.099 1.00 97.50 74 CYS A CA 1
ATOM 586 C C . CYS A 1 74 ? -14.954 -1.247 8.810 1.00 97.50 74 CYS A C 1
ATOM 588 O O . CYS A 1 74 ? -14.731 -1.139 10.020 1.00 97.50 74 CYS A O 1
ATOM 590 N N . HIS A 1 75 ? -15.474 -0.248 8.089 1.00 97.38 75 HIS A N 1
ATOM 591 C CA . HIS A 1 75 ? -15.773 1.057 8.666 1.00 97.38 75 HIS A CA 1
ATOM 592 C C . HIS A 1 75 ? -16.827 1.024 9.777 1.00 97.38 75 HIS A C 1
ATOM 594 O O . HIS A 1 75 ? -16.753 1.879 10.656 1.00 97.38 75 HIS A O 1
ATOM 600 N N . GLN A 1 76 ? -17.704 0.009 9.827 1.00 97.25 76 GLN A N 1
ATOM 601 C CA . GLN A 1 76 ? -18.656 -0.172 10.936 1.00 97.25 76 GLN A CA 1
ATOM 602 C C . GLN A 1 76 ? -17.940 -0.315 12.295 1.00 97.25 76 GLN A C 1
ATOM 604 O O . GLN A 1 76 ? -18.462 0.095 13.331 1.00 97.25 76 GLN A O 1
ATOM 609 N N . TRP A 1 77 ? -16.705 -0.828 12.291 1.00 97.12 77 TRP A N 1
ATOM 610 C CA . TRP A 1 77 ? -15.814 -0.771 13.447 1.00 97.12 77 TRP A CA 1
ATOM 611 C C . TRP A 1 77 ? -14.897 0.461 13.394 1.00 97.12 77 TRP A C 1
ATOM 613 O O . TRP A 1 77 ? -14.854 1.237 14.344 1.00 97.12 77 TRP A O 1
ATOM 623 N N . PHE A 1 78 ? -14.170 0.656 12.287 1.00 92.00 78 PHE A N 1
ATOM 624 C CA . PHE A 1 78 ? -13.174 1.722 12.100 1.00 92.00 78 PHE A CA 1
ATOM 625 C C . PHE A 1 78 ? -13.740 2.939 11.354 1.00 92.00 78 PHE A C 1
ATOM 627 O O . PHE A 1 78 ? -13.470 3.131 10.171 1.00 92.00 78 PHE A O 1
ATOM 634 N N . SER A 1 79 ? -14.526 3.752 12.048 1.00 91.44 79 SER A N 1
ATOM 635 C CA . SER A 1 79 ? -15.101 5.056 11.653 1.00 91.44 79 SER A CA 1
ATOM 636 C C . SER A 1 79 ? -16.299 5.309 12.555 1.00 91.44 79 SER A C 1
ATOM 638 O O . SER A 1 79 ? -16.471 6.383 13.128 1.00 91.44 79 SER A O 1
ATOM 640 N N . ASP A 1 80 ? -17.098 4.259 12.662 1.00 93.56 80 ASP A N 1
ATOM 641 C CA . ASP A 1 80 ? -18.394 4.225 13.284 1.00 93.56 80 ASP A CA 1
ATOM 642 C C . ASP A 1 80 ? -18.221 3.890 14.767 1.00 93.56 80 ASP A C 1
ATOM 644 O O . ASP A 1 80 ? -18.411 4.768 15.611 1.00 93.56 80 ASP A O 1
ATOM 648 N N . TRP A 1 81 ? -17.849 2.647 15.121 1.00 96.44 81 TRP A N 1
ATOM 649 C CA . TRP A 1 81 ? -17.741 2.230 16.535 1.00 96.44 81 TRP A CA 1
ATOM 650 C C . TRP A 1 81 ? -16.681 3.011 17.304 1.00 96.44 81 TRP A C 1
ATOM 652 O O . TRP A 1 81 ? -16.895 3.405 18.454 1.00 96.44 81 TRP A O 1
ATOM 662 N N . ILE A 1 82 ? -15.553 3.245 16.642 1.00 96.25 82 ILE A N 1
ATOM 663 C CA . ILE A 1 82 ? -14.543 4.218 17.035 1.00 96.25 82 ILE A CA 1
ATOM 664 C C . ILE A 1 82 ? -14.345 5.190 15.873 1.00 96.25 82 ILE A C 1
ATOM 666 O O . ILE A 1 82 ? -14.186 4.768 14.727 1.00 96.25 82 ILE A O 1
ATOM 670 N N . SER A 1 83 ? -14.333 6.487 16.163 1.00 95.44 83 SER A N 1
ATOM 671 C CA . SER A 1 83 ? -14.169 7.537 15.149 1.00 95.44 83 SER A CA 1
ATOM 672 C C . SER A 1 83 ? -12.810 8.210 15.274 1.00 95.44 83 SER A C 1
ATOM 674 O O . SER A 1 83 ? -12.189 8.172 16.326 1.00 95.44 83 SER A O 1
ATOM 676 N N . ILE A 1 84 ? -12.330 8.873 14.227 1.00 95.19 84 ILE A N 1
ATOM 677 C CA . ILE A 1 84 ? -11.151 9.742 14.354 1.00 95.19 84 ILE A CA 1
ATOM 678 C C . ILE A 1 84 ? -11.544 11.064 15.024 1.00 95.19 84 ILE A C 1
ATOM 680 O O . ILE A 1 84 ? -12.618 11.598 14.757 1.00 95.19 84 ILE A O 1
ATOM 684 N N . GLU A 1 85 ? -10.679 11.605 15.882 1.00 94.31 85 GLU A N 1
ATOM 685 C CA . GLU A 1 85 ? -10.899 12.895 16.558 1.00 94.31 85 GLU A CA 1
ATOM 686 C C . GLU A 1 85 ? -10.974 14.052 15.558 1.00 94.31 85 GLU A C 1
ATOM 688 O O . GLU A 1 85 ? -11.803 14.955 15.689 1.00 94.31 85 GLU A O 1
ATOM 693 N N . TRP A 1 86 ? -10.135 13.999 14.523 1.00 93.00 86 TRP A N 1
ATOM 694 C CA . TRP A 1 86 ? -10.131 14.974 13.446 1.00 93.00 86 TRP A CA 1
ATOM 695 C C . TRP A 1 86 ? -9.583 14.384 12.141 1.00 93.00 86 TRP A C 1
ATOM 697 O O . TRP A 1 86 ? -8.919 13.345 12.118 1.00 93.00 86 TRP A O 1
ATOM 707 N N . TRP A 1 87 ? -9.863 15.065 11.028 1.00 92.81 87 TRP A N 1
ATOM 708 C CA . TRP A 1 87 ? -9.568 14.607 9.668 1.00 92.81 87 TRP A CA 1
ATOM 709 C C . TRP A 1 87 ? -8.077 14.473 9.343 1.00 92.81 87 TRP A C 1
ATOM 711 O O . TRP A 1 87 ? -7.742 13.850 8.340 1.00 92.81 87 TRP A O 1
ATOM 721 N N . ASN A 1 88 ? -7.166 15.024 10.153 1.00 90.00 88 ASN A N 1
ATOM 722 C CA . ASN A 1 88 ? -5.728 14.778 9.979 1.00 90.00 88 ASN A CA 1
ATOM 723 C C . ASN A 1 88 ? -5.394 13.296 10.173 1.00 90.00 88 ASN A C 1
ATOM 725 O O . ASN A 1 88 ? -4.587 12.743 9.433 1.00 90.00 88 ASN A O 1
ATOM 729 N N . SER A 1 89 ? -6.098 12.621 11.083 1.00 92.00 89 SER A N 1
ATOM 730 C CA . SER A 1 89 ? -5.888 11.206 11.377 1.00 92.00 89 SER A CA 1
ATOM 731 C C . SER A 1 89 ? -6.689 10.274 10.461 1.00 92.00 89 SER A C 1
ATOM 733 O O . SER A 1 89 ? -6.932 9.121 10.813 1.00 92.00 89 SER A O 1
ATOM 735 N N . LEU A 1 90 ? -7.062 10.732 9.257 1.00 92.62 90 LEU A N 1
ATOM 736 C CA . LEU A 1 90 ? -7.832 9.951 8.280 1.00 92.62 90 LEU A CA 1
ATOM 737 C C . LEU A 1 90 ? -7.195 8.591 7.969 1.00 92.62 90 LEU A C 1
ATOM 739 O O . LEU A 1 90 ? -7.903 7.623 7.720 1.00 92.62 90 LEU A O 1
ATOM 743 N N . TRP A 1 91 ? -5.869 8.487 8.038 1.00 93.75 91 TRP A N 1
ATOM 744 C CA . TRP A 1 91 ? -5.140 7.238 7.832 1.00 93.75 91 TRP A CA 1
ATOM 745 C C . TRP A 1 91 ? -5.483 6.130 8.843 1.00 93.75 91 TRP A C 1
ATOM 747 O O . TRP A 1 91 ? -5.394 4.957 8.490 1.00 93.75 91 TRP A O 1
ATOM 757 N N . LEU A 1 92 ? -5.913 6.470 10.066 1.00 93.88 92 LEU A N 1
ATOM 758 C CA . LEU A 1 92 ? -6.384 5.488 11.052 1.00 93.88 92 LEU A CA 1
ATOM 759 C C . LEU A 1 92 ? -7.734 4.888 10.653 1.00 93.88 92 LEU A C 1
ATOM 761 O O . LEU A 1 92 ? -7.975 3.714 10.914 1.00 93.88 92 LEU A O 1
ATOM 765 N N . LYS A 1 93 ? -8.588 5.680 9.997 1.00 93.69 93 LYS A N 1
ATOM 766 C CA . LYS A 1 93 ? -9.866 5.235 9.430 1.00 93.69 93 LYS A CA 1
ATOM 767 C C . LYS A 1 93 ? -9.634 4.516 8.101 1.00 93.69 93 LYS A C 1
ATOM 769 O O . LYS A 1 93 ? -9.766 3.301 7.991 1.00 93.69 93 LYS A O 1
ATOM 774 N N . GLU A 1 94 ? -9.233 5.276 7.089 1.00 94.94 94 GLU A N 1
ATOM 775 C CA . GLU A 1 94 ? -9.129 4.820 5.706 1.00 94.94 94 GLU A CA 1
ATOM 776 C C . GLU A 1 94 ? -7.960 3.870 5.492 1.00 94.94 94 GLU A C 1
ATOM 778 O O . GLU A 1 94 ? -8.101 2.874 4.795 1.00 94.94 94 GLU A O 1
ATOM 783 N N . GLY A 1 95 ? -6.796 4.158 6.077 1.00 94.81 95 GLY A N 1
ATOM 784 C CA . GLY A 1 95 ? -5.608 3.320 5.918 1.00 94.81 95 GLY A CA 1
ATOM 785 C C . GLY A 1 95 ? -5.766 1.955 6.587 1.00 94.81 95 GLY A C 1
ATOM 786 O O . GLY A 1 95 ? -5.348 0.948 6.014 1.00 94.81 95 GLY A O 1
ATOM 787 N N . THR A 1 96 ? -6.413 1.899 7.756 1.00 95.00 96 THR A N 1
ATOM 788 C CA . THR A 1 96 ? -6.696 0.634 8.449 1.00 95.00 96 THR A CA 1
ATOM 789 C C . THR A 1 96 ? -7.665 -0.223 7.650 1.00 95.00 96 THR A C 1
ATOM 791 O O . THR A 1 96 ? -7.320 -1.361 7.330 1.00 95.00 96 THR A O 1
ATOM 794 N N . CYS A 1 97 ? -8.817 0.312 7.233 1.00 96.50 97 CYS A N 1
ATOM 795 C CA . CYS A 1 97 ? -9.754 -0.466 6.419 1.00 96.50 97 CYS A CA 1
ATOM 796 C C . CYS A 1 97 ? -9.188 -0.828 5.046 1.00 96.50 97 CYS A C 1
ATOM 798 O O . CYS A 1 97 ? -9.340 -1.967 4.608 1.00 96.50 97 CYS A O 1
ATOM 800 N N . ARG A 1 98 ? -8.379 0.049 4.442 1.00 95.69 98 ARG A N 1
ATOM 801 C CA . ARG A 1 98 ? -7.645 -0.254 3.209 1.00 95.69 98 ARG A CA 1
ATOM 802 C C . ARG A 1 98 ? -6.620 -1.377 3.361 1.00 95.69 98 ARG A C 1
ATOM 804 O O . ARG A 1 98 ? -6.271 -2.023 2.377 1.00 95.69 98 ARG A O 1
ATOM 811 N N . TYR A 1 99 ? -6.076 -1.590 4.554 1.00 95.81 99 TYR A N 1
ATOM 812 C CA . TYR A 1 99 ? -5.192 -2.722 4.826 1.00 95.81 99 TYR A CA 1
ATOM 813 C C . TYR A 1 99 ? -6.000 -3.992 5.115 1.00 95.81 99 TYR A C 1
ATOM 815 O O . TYR A 1 99 ? -5.706 -5.058 4.570 1.00 95.81 99 TYR A O 1
ATOM 823 N N . LEU A 1 100 ? -7.046 -3.868 5.930 1.00 96.81 100 LEU A N 1
ATOM 824 C CA . LEU A 1 100 ? -7.876 -4.977 6.384 1.00 96.81 100 LEU A CA 1
ATOM 825 C C . LEU A 1 100 ? -8.798 -5.556 5.302 1.00 96.81 100 LEU A C 1
ATOM 827 O O . LEU A 1 100 ? -9.059 -6.758 5.328 1.00 96.81 100 LEU A O 1
ATOM 831 N N . GLU A 1 101 ? -9.203 -4.767 4.301 1.00 95.69 101 GLU A N 1
ATOM 832 C CA . GLU A 1 101 ? -9.958 -5.263 3.140 1.00 95.69 101 GLU A CA 1
ATOM 833 C C . GLU A 1 101 ? -9.211 -6.414 2.441 1.00 95.69 101 GLU A C 1
ATOM 835 O O . GLU A 1 101 ? -9.833 -7.379 2.006 1.00 95.69 101 GLU A O 1
ATOM 840 N N . TYR A 1 102 ? -7.871 -6.378 2.394 1.00 95.31 102 TYR A N 1
ATOM 841 C CA . TYR A 1 102 ? -7.074 -7.436 1.769 1.00 95.31 102 TYR A CA 1
ATOM 842 C C . TYR A 1 102 ? -7.003 -8.700 2.626 1.00 95.31 102 TYR A C 1
ATOM 844 O O . TYR A 1 102 ? -6.974 -9.789 2.060 1.00 95.31 102 TYR A O 1
ATOM 852 N N . PHE A 1 103 ? -7.026 -8.585 3.959 1.00 95.69 103 PHE A N 1
ATOM 853 C CA . PHE A 1 103 ? -7.130 -9.760 4.833 1.00 95.69 103 PHE A CA 1
ATOM 854 C C . PHE A 1 103 ? -8.473 -10.455 4.669 1.00 95.69 103 PHE A C 1
ATOM 856 O O . PHE A 1 103 ? -8.514 -11.676 4.542 1.00 95.69 103 PHE A O 1
ATOM 863 N N . PHE A 1 104 ? -9.554 -9.676 4.634 1.00 96.19 104 PHE A N 1
ATOM 864 C CA . PHE A 1 104 ? -10.886 -10.201 4.371 1.00 96.19 104 PHE A CA 1
ATOM 865 C C . PHE A 1 104 ? -10.928 -10.920 3.016 1.00 96.19 104 PHE A C 1
ATOM 867 O O . PHE A 1 104 ? -11.321 -12.082 2.930 1.00 96.19 104 PHE A O 1
ATOM 874 N N . MET A 1 105 ? -10.459 -10.256 1.956 1.00 94.50 105 MET A N 1
ATOM 875 C CA . MET A 1 105 ? -10.436 -10.847 0.621 1.00 94.50 105 MET A CA 1
ATOM 876 C C . MET A 1 105 ? -9.624 -12.148 0.566 1.00 94.50 105 MET A C 1
ATOM 878 O O . MET A 1 105 ? -10.021 -13.063 -0.151 1.00 94.50 105 MET A O 1
ATOM 882 N N . ASP A 1 106 ? -8.500 -12.234 1.284 1.00 93.62 106 ASP A N 1
ATOM 883 C CA . ASP A 1 106 ? -7.616 -13.409 1.281 1.00 93.62 106 ASP A CA 1
ATOM 884 C C . ASP A 1 106 ? -8.211 -14.571 2.075 1.00 93.62 106 ASP A C 1
ATOM 886 O O . ASP A 1 106 ? -8.088 -15.723 1.661 1.00 93.62 106 ASP A O 1
ATOM 890 N N . ALA A 1 107 ? -8.944 -14.266 3.149 1.00 93.12 107 ALA A N 1
ATOM 891 C CA . ALA A 1 107 ? -9.697 -15.254 3.909 1.00 93.12 107 ALA A CA 1
ATOM 892 C C . ALA A 1 107 ? -10.843 -15.871 3.090 1.00 93.12 107 ALA A C 1
ATOM 894 O O . ALA A 1 107 ? -11.048 -17.082 3.145 1.00 93.12 107 ALA A O 1
ATOM 895 N N . VAL A 1 108 ? -11.571 -15.061 2.313 1.00 92.50 108 VAL A N 1
ATOM 896 C CA . VAL A 1 108 ? -12.715 -15.540 1.516 1.00 92.50 108 VAL A CA 1
ATOM 897 C C . VAL A 1 108 ? -12.279 -16.167 0.188 1.00 92.50 108 VAL A C 1
ATOM 899 O O . VAL A 1 108 ? -12.844 -17.170 -0.248 1.00 92.50 108 VAL A O 1
ATOM 902 N N . PHE A 1 109 ? -11.267 -15.602 -0.473 1.00 91.75 109 PHE A N 1
ATOM 903 C CA . PHE A 1 109 ? -10.804 -16.041 -1.792 1.00 91.75 109 PHE A CA 1
ATOM 904 C C . PHE A 1 109 ? -9.288 -16.299 -1.816 1.00 91.75 109 PHE A C 1
ATOM 906 O O . PHE A 1 109 ? -8.544 -15.593 -2.518 1.00 91.75 109 PHE A O 1
ATOM 913 N N . PRO A 1 110 ? -8.813 -17.349 -1.115 1.00 87.94 110 PRO A N 1
ATOM 914 C CA . PRO A 1 110 ? -7.405 -17.714 -1.135 1.00 87.94 110 PRO A CA 1
ATOM 915 C C . PRO A 1 110 ? -6.968 -18.036 -2.572 1.00 87.94 110 PRO A C 1
ATOM 917 O O . PRO A 1 110 ? -7.651 -18.732 -3.324 1.00 87.94 110 PRO A O 1
ATOM 920 N N . GLY A 1 111 ? -5.820 -17.499 -2.986 1.00 84.31 111 GLY A N 1
ATOM 921 C CA . GLY A 1 111 ? -5.271 -17.703 -4.336 1.00 84.31 111 GLY A CA 1
ATOM 922 C C . GLY A 1 111 ? -5.579 -16.592 -5.346 1.00 84.31 111 GLY A C 1
ATOM 923 O O . GLY A 1 111 ? -5.113 -16.649 -6.485 1.00 84.31 111 GLY A O 1
ATOM 924 N N . TRP A 1 112 ? -6.283 -15.528 -4.950 1.00 86.56 112 TRP A N 1
ATOM 925 C CA . TRP A 1 112 ? -6.421 -14.321 -5.779 1.00 86.56 112 TRP A CA 1
ATOM 926 C C . TRP A 1 112 ? -5.134 -13.485 -5.889 1.00 86.56 112 TRP A C 1
ATOM 928 O O . TRP A 1 112 ? -5.080 -12.561 -6.702 1.00 86.56 112 TRP A O 1
ATOM 938 N N . GLY A 1 113 ? -4.083 -13.830 -5.134 1.00 84.12 113 GLY A N 1
ATOM 939 C CA . GLY A 1 113 ? -2.784 -13.152 -5.184 1.00 84.12 113 GLY A CA 1
ATOM 940 C C . GLY A 1 113 ? -2.851 -11.726 -4.637 1.00 84.12 113 GLY A C 1
ATOM 941 O O . GLY A 1 113 ? -2.253 -10.812 -5.202 1.00 84.12 113 GLY A O 1
ATOM 942 N N . LEU A 1 114 ? -3.618 -11.533 -3.566 1.00 89.12 114 LEU A N 1
ATOM 943 C CA . LEU A 1 114 ? -4.084 -10.229 -3.096 1.00 89.12 114 LEU A CA 1
ATOM 944 C C . LEU A 1 114 ? -2.974 -9.330 -2.562 1.00 89.12 114 LEU A C 1
ATOM 946 O O . LEU A 1 114 ? -3.061 -8.117 -2.704 1.00 89.12 114 LEU A O 1
ATOM 950 N N . TRP A 1 115 ? -1.883 -9.896 -2.057 1.00 90.00 115 TRP A N 1
ATOM 951 C CA . TRP A 1 115 ? -0.717 -9.109 -1.659 1.00 90.00 115 TRP A CA 1
ATOM 952 C C . TRP A 1 115 ? 0.045 -8.519 -2.856 1.00 90.00 115 TRP A C 1
ATOM 954 O O . TRP A 1 115 ? 0.510 -7.381 -2.773 1.00 90.00 115 TRP A O 1
ATOM 964 N N . ASN A 1 116 ? 0.062 -9.200 -4.011 1.00 88.81 116 ASN A N 1
ATOM 965 C CA . ASN A 1 116 ? 0.535 -8.590 -5.263 1.00 88.81 116 ASN A CA 1
ATOM 966 C C . ASN A 1 116 ? -0.419 -7.471 -5.708 1.00 88.81 116 ASN A C 1
ATOM 968 O O . ASN A 1 116 ? 0.033 -6.432 -6.185 1.00 88.81 116 ASN A O 1
ATOM 972 N N . ALA A 1 117 ? -1.731 -7.653 -5.513 1.00 88.81 117 ALA A N 1
ATOM 973 C CA . ALA A 1 117 ? -2.727 -6.618 -5.786 1.00 88.81 117 ALA A CA 1
ATOM 974 C C . ALA A 1 117 ? -2.556 -5.398 -4.864 1.00 88.81 117 ALA A C 1
ATOM 976 O O . ALA A 1 117 ? -2.621 -4.272 -5.344 1.00 88.81 117 ALA A O 1
ATOM 977 N N . PHE A 1 118 ? -2.268 -5.595 -3.572 1.00 93.44 118 PHE A N 1
ATOM 978 C CA . PHE A 1 118 ? -1.960 -4.515 -2.629 1.00 93.44 118 PHE A CA 1
ATOM 979 C C . PHE A 1 118 ? -0.736 -3.720 -3.092 1.00 93.44 118 PHE A C 1
ATOM 981 O O . PHE A 1 118 ? -0.765 -2.491 -3.150 1.00 93.44 118 PHE A O 1
ATOM 988 N N . GLN A 1 119 ? 0.339 -4.415 -3.470 1.00 92.69 119 GLN A N 1
ATOM 989 C CA . GLN A 1 119 ? 1.550 -3.771 -3.972 1.00 92.69 119 GLN A CA 1
ATOM 990 C C . GLN A 1 119 ? 1.281 -2.981 -5.261 1.00 92.69 119 GLN A C 1
ATOM 992 O O . GLN A 1 119 ? 1.659 -1.815 -5.360 1.00 92.69 119 GLN A O 1
ATOM 997 N N . CYS A 1 120 ? 0.572 -3.591 -6.213 1.00 89.38 120 CYS A N 1
ATOM 998 C CA . CYS A 1 120 ? 0.213 -2.983 -7.493 1.00 89.38 120 CYS A CA 1
ATOM 999 C C . CYS A 1 120 ? -0.690 -1.753 -7.329 1.00 89.38 120 CYS A C 1
ATOM 1001 O O . CYS A 1 120 ? -0.410 -0.693 -7.883 1.00 89.38 120 CYS A O 1
ATOM 1003 N N . ASN A 1 121 ? -1.762 -1.886 -6.547 1.00 87.69 121 ASN A N 1
ATOM 1004 C CA . ASN A 1 121 ? -2.867 -0.931 -6.541 1.00 87.69 121 ASN A CA 1
ATOM 1005 C C . ASN A 1 121 ? -2.750 0.117 -5.432 1.00 87.69 121 ASN A C 1
ATOM 1007 O O . ASN A 1 121 ? -3.293 1.208 -5.579 1.00 87.69 121 ASN A O 1
ATOM 1011 N N . ILE A 1 122 ? -2.076 -0.203 -4.321 1.00 93.81 122 ILE A N 1
ATOM 1012 C CA . ILE A 1 122 ? -1.963 0.678 -3.149 1.00 93.81 122 ILE A CA 1
ATOM 1013 C C . ILE A 1 122 ? -0.534 1.180 -2.996 1.00 93.81 122 ILE A C 1
ATOM 1015 O O . ILE A 1 122 ? -0.302 2.386 -3.052 1.00 93.81 122 ILE A O 1
ATOM 1019 N N . MET A 1 123 ? 0.433 0.272 -2.852 1.00 94.38 123 MET A N 1
ATOM 1020 C CA . MET A 1 123 ? 1.820 0.656 -2.575 1.00 94.38 123 MET A CA 1
ATOM 1021 C C . MET A 1 123 ? 2.445 1.427 -3.738 1.00 94.38 123 MET A C 1
ATOM 1023 O O . MET A 1 123 ? 3.092 2.444 -3.508 1.00 94.38 123 MET A O 1
ATOM 1027 N N . ASN A 1 124 ? 2.234 0.990 -4.983 1.00 90.44 124 ASN A N 1
ATOM 1028 C CA . ASN A 1 124 ? 2.751 1.690 -6.157 1.00 90.44 124 ASN A CA 1
ATOM 1029 C C . ASN A 1 124 ? 2.151 3.093 -6.286 1.00 90.44 124 ASN A C 1
ATOM 1031 O O . ASN A 1 124 ? 2.892 4.055 -6.457 1.00 90.44 124 ASN A O 1
ATOM 1035 N N . GLY A 1 125 ? 0.829 3.227 -6.133 1.00 89.44 125 GLY A N 1
ATOM 1036 C CA . GLY A 1 125 ? 0.157 4.528 -6.148 1.00 89.44 125 GLY A CA 1
ATOM 1037 C C . GLY A 1 125 ? 0.672 5.461 -5.049 1.00 89.44 125 GLY A C 1
ATOM 1038 O O . GLY A 1 125 ? 1.007 6.607 -5.330 1.00 89.44 125 GLY A O 1
ATOM 1039 N N . ALA A 1 126 ? 0.822 4.950 -3.824 1.00 92.62 126 ALA A N 1
ATOM 1040 C CA . ALA A 1 126 ? 1.344 5.710 -2.692 1.00 92.62 126 ALA A CA 1
ATOM 1041 C C . ALA A 1 126 ? 2.803 6.146 -2.896 1.00 92.62 126 ALA A C 1
ATOM 1043 O O . ALA A 1 126 ? 3.109 7.313 -2.698 1.00 92.62 126 ALA A O 1
ATOM 1044 N N . LEU A 1 127 ? 3.697 5.254 -3.342 1.00 88.75 127 LEU A N 1
ATOM 1045 C CA . LEU A 1 127 ? 5.093 5.604 -3.647 1.00 88.75 127 LEU A CA 1
ATOM 1046 C C . LEU A 1 127 ? 5.196 6.619 -4.791 1.00 88.75 127 LEU A C 1
ATOM 1048 O O . LEU A 1 127 ? 6.073 7.482 -4.785 1.00 88.75 127 LEU A O 1
ATOM 1052 N N . LEU A 1 128 ? 4.321 6.516 -5.797 1.00 84.44 128 LEU A N 1
ATOM 1053 C CA . LEU A 1 128 ? 4.299 7.468 -6.898 1.00 84.44 128 LEU A CA 1
ATOM 1054 C C . LEU A 1 128 ? 3.816 8.847 -6.426 1.00 84.44 128 LEU A C 1
ATOM 1056 O O . LEU A 1 128 ? 4.484 9.829 -6.747 1.00 84.44 128 LEU A O 1
ATOM 1060 N N . ALA A 1 129 ? 2.724 8.919 -5.671 1.00 87.38 129 ALA A N 1
ATOM 1061 C CA . ALA A 1 129 ? 2.214 10.171 -5.115 1.00 87.38 129 ALA A CA 1
ATOM 1062 C C . ALA A 1 129 ? 3.223 10.809 -4.144 1.00 87.38 129 ALA A C 1
ATOM 1064 O O . ALA A 1 129 ? 3.521 11.995 -4.226 1.00 87.38 129 ALA A O 1
ATOM 1065 N N . ASP A 1 130 ? 3.838 10.009 -3.270 1.00 88.19 130 ASP A N 1
ATOM 1066 C CA . ASP A 1 130 ? 4.728 10.510 -2.215 1.00 88.19 130 ASP A CA 1
ATOM 1067 C C . ASP A 1 130 ? 6.103 10.969 -2.738 1.00 88.19 130 ASP A C 1
ATOM 1069 O O . ASP A 1 130 ? 6.845 11.684 -2.062 1.00 88.19 130 ASP A O 1
ATOM 1073 N N . ALA A 1 131 ? 6.439 10.599 -3.975 1.00 79.94 131 ALA A N 1
ATOM 1074 C CA . ALA A 1 131 ? 7.578 11.144 -4.707 1.00 79.94 131 ALA A CA 1
ATOM 1075 C C . ALA A 1 131 ? 7.243 12.427 -5.501 1.00 79.94 131 ALA A C 1
ATOM 1077 O O . ALA A 1 131 ? 8.163 13.071 -6.019 1.00 79.94 131 ALA A O 1
ATOM 1078 N N . ASP A 1 132 ? 5.964 12.789 -5.660 1.00 79.25 132 ASP A N 1
ATOM 1079 C CA . ASP A 1 132 ? 5.543 14.005 -6.363 1.00 79.25 132 ASP A CA 1
ATOM 1080 C C . ASP A 1 132 ? 5.496 15.203 -5.399 1.00 79.25 132 ASP A C 1
ATOM 1082 O O . ASP A 1 132 ? 4.695 15.191 -4.469 1.00 79.25 132 ASP A O 1
ATOM 1086 N N . PRO A 1 133 ? 6.297 16.269 -5.610 1.00 77.69 133 PRO A N 1
ATOM 1087 C CA . PRO A 1 133 ? 6.281 17.463 -4.762 1.00 77.69 133 PRO A CA 1
ATOM 1088 C C . PRO A 1 133 ? 4.927 18.178 -4.646 1.00 77.69 133 PRO A C 1
ATOM 1090 O O . PRO A 1 133 ? 4.767 18.992 -3.740 1.00 77.69 133 PRO A O 1
ATOM 1093 N N . HIS A 1 134 ? 3.992 17.949 -5.573 1.00 80.81 134 HIS A N 1
ATOM 1094 C CA . HIS A 1 134 ? 2.653 18.541 -5.535 1.00 80.81 134 HIS A CA 1
ATOM 1095 C C . HIS A 1 134 ? 1.629 17.696 -4.775 1.00 80.81 134 HIS A C 1
ATOM 1097 O O . HIS A 1 134 ? 0.625 18.244 -4.326 1.00 80.81 134 HIS A O 1
ATOM 1103 N N . GLU A 1 135 ? 1.870 16.391 -4.639 1.00 83.94 135 GLU A N 1
ATOM 1104 C CA . GLU A 1 135 ? 0.966 15.469 -3.943 1.00 83.94 135 GLU A CA 1
ATOM 1105 C C . GLU A 1 135 ? 1.493 15.057 -2.563 1.00 83.94 135 GLU A C 1
ATOM 1107 O O . GLU A 1 135 ? 0.701 14.750 -1.675 1.00 83.94 135 GLU A O 1
ATOM 1112 N N . THR A 1 136 ? 2.815 15.043 -2.362 1.00 87.50 136 THR A N 1
ATOM 1113 C CA . THR A 1 136 ? 3.433 14.608 -1.105 1.00 87.50 136 THR A CA 1
ATOM 1114 C C . THR A 1 136 ? 3.175 15.586 0.037 1.00 87.50 136 THR A C 1
ATOM 1116 O O . THR A 1 136 ? 3.276 16.807 -0.097 1.00 87.50 136 THR A O 1
ATOM 1119 N N . HIS A 1 137 ? 2.889 15.018 1.202 1.00 89.62 137 HIS A N 1
ATOM 1120 C CA . HIS A 1 137 ? 2.739 15.699 2.480 1.00 89.62 137 HIS A CA 1
ATOM 1121 C C . HIS A 1 137 ? 2.774 14.647 3.606 1.00 89.62 137 HIS A C 1
ATOM 1123 O O . HIS A 1 137 ? 2.782 13.445 3.318 1.00 89.62 137 HIS A O 1
ATOM 1129 N N . PRO A 1 138 ? 2.797 15.045 4.892 1.00 92.06 138 PRO A N 1
ATOM 1130 C CA . PRO A 1 138 ? 2.655 14.094 5.991 1.00 92.06 138 PRO A CA 1
ATOM 1131 C C . PRO A 1 138 ? 1.333 13.323 5.890 1.00 92.06 138 PRO A C 1
ATOM 1133 O O . PRO A 1 138 ? 0.316 13.882 5.494 1.00 92.06 138 PRO A O 1
ATOM 1136 N N . VAL A 1 139 ? 1.328 12.045 6.257 1.00 92.50 139 VAL A N 1
ATOM 1137 C CA . VAL A 1 139 ? 0.117 11.208 6.278 1.00 92.50 139 VAL A CA 1
ATOM 1138 C C . VAL A 1 139 ? -0.893 11.729 7.301 1.00 92.50 139 VAL A C 1
ATOM 1140 O O . VAL A 1 139 ? -2.084 11.761 7.010 1.00 92.50 139 VAL A O 1
ATOM 1143 N N . ASP A 1 140 ? -0.420 12.157 8.476 1.00 89.44 140 ASP A N 1
ATOM 1144 C CA . ASP A 1 140 ? -1.255 12.781 9.511 1.00 89.44 140 ASP A CA 1
ATOM 1145 C C . ASP A 1 140 ? -1.436 14.276 9.215 1.00 89.44 140 ASP A C 1
ATOM 1147 O O . ASP A 1 140 ? -0.861 15.152 9.863 1.00 89.44 140 ASP A O 1
ATOM 1151 N N . CYS A 1 141 ? -2.175 14.578 8.150 1.00 87.88 141 CYS A N 1
ATOM 1152 C CA . CYS A 1 141 ? -2.520 15.944 7.787 1.00 87.88 141 CYS A CA 1
ATOM 1153 C C . CYS A 1 141 ? -3.892 16.009 7.108 1.00 87.88 141 CYS A C 1
ATOM 1155 O O . CYS A 1 141 ? -4.384 15.029 6.552 1.00 87.88 141 CYS A O 1
ATOM 1157 N N . CYS A 1 142 ? -4.515 17.185 7.149 1.00 90.19 142 CYS A N 1
ATOM 1158 C CA . CYS A 1 142 ? -5.768 17.443 6.453 1.00 90.19 142 CYS A CA 1
ATOM 1159 C C . CYS A 1 142 ? -5.776 18.831 5.827 1.00 90.19 142 CYS A C 1
ATOM 1161 O O . CYS A 1 142 ? -5.041 19.734 6.241 1.00 90.19 142 CYS A O 1
ATOM 1163 N N . ASN A 1 143 ? -6.670 19.028 4.862 1.00 86.62 143 ASN A N 1
ATOM 1164 C CA . ASN A 1 143 ? -6.945 20.353 4.343 1.00 86.62 143 ASN A CA 1
ATOM 1165 C C . ASN A 1 143 ? -7.574 21.217 5.455 1.00 86.62 143 ASN A C 1
ATOM 1167 O O . ASN A 1 143 ? -8.594 20.821 6.021 1.00 86.62 143 ASN A O 1
ATOM 1171 N N . PRO A 1 144 ? -7.010 22.395 5.777 1.00 85.19 144 PRO A N 1
ATOM 1172 C CA . PRO A 1 144 ? -7.550 23.247 6.834 1.00 85.19 144 PRO A CA 1
ATOM 1173 C C . PRO A 1 144 ? -8.870 23.920 6.437 1.00 85.19 144 PRO A C 1
ATOM 1175 O O . PRO A 1 144 ? -9.581 24.427 7.299 1.00 85.19 144 PRO A O 1
ATOM 1178 N N . SER A 1 145 ? -9.209 23.962 5.142 1.00 90.06 145 SER A N 1
ATOM 1179 C CA . SER A 1 145 ? -10.471 24.530 4.675 1.00 90.06 145 SER A CA 1
ATOM 1180 C C . SER A 1 145 ? -11.597 23.498 4.800 1.00 90.06 145 SER A C 1
ATOM 1182 O O . SER A 1 145 ? -11.546 22.480 4.106 1.00 90.06 145 SER A O 1
ATOM 1184 N N . PRO A 1 146 ? -12.667 23.767 5.578 1.00 87.12 146 PRO A N 1
ATOM 1185 C CA . PRO A 1 146 ? -13.755 22.808 5.776 1.00 87.12 146 PRO A CA 1
ATOM 1186 C C . PRO A 1 146 ? -14.406 22.319 4.477 1.00 87.12 146 PRO A C 1
ATOM 1188 O O . PRO A 1 146 ? -14.774 21.157 4.357 1.00 87.12 146 PRO A O 1
ATOM 1191 N N . ARG A 1 147 ? -14.490 23.190 3.461 1.00 89.38 147 ARG A N 1
ATOM 1192 C CA . ARG A 1 147 ? -15.064 22.854 2.145 1.00 89.38 147 ARG A CA 1
ATOM 1193 C C . ARG A 1 147 ? -14.185 21.921 1.308 1.00 89.38 147 ARG A C 1
ATOM 1195 O O . ARG A 1 147 ? -14.644 21.428 0.286 1.00 89.38 147 ARG A O 1
ATOM 1202 N N . ARG A 1 148 ? -12.930 21.719 1.708 1.00 88.25 148 ARG A N 1
ATOM 1203 C CA . ARG A 1 148 ? -11.920 20.948 0.977 1.00 88.25 148 ARG A CA 1
ATOM 1204 C C . ARG A 1 148 ? -11.342 19.795 1.792 1.00 88.25 148 ARG A C 1
ATOM 1206 O O . ARG A 1 148 ? -10.363 19.196 1.369 1.00 88.25 148 ARG A O 1
ATOM 1213 N N . ILE A 1 149 ? -11.936 19.462 2.940 1.00 89.38 149 ILE A N 1
ATOM 1214 C CA . ILE A 1 149 ? -11.542 18.288 3.738 1.00 89.38 149 ILE A CA 1
ATOM 1215 C C . ILE A 1 149 ? -11.594 17.015 2.887 1.00 89.38 149 ILE A C 1
ATOM 1217 O O . ILE A 1 149 ? -10.727 16.156 3.003 1.00 89.38 149 ILE A O 1
ATOM 1221 N N . TYR A 1 150 ? -12.566 16.927 1.978 1.00 87.50 150 TYR A N 1
ATOM 1222 C CA . TYR A 1 150 ? -12.689 15.799 1.062 1.00 87.50 150 TYR A CA 1
ATOM 1223 C C . TYR A 1 150 ? -11.459 15.618 0.148 1.00 87.50 150 TYR A C 1
ATOM 1225 O O . TYR A 1 150 ? -11.129 14.496 -0.223 1.00 87.50 150 TYR A O 1
ATOM 1233 N N . ASP A 1 151 ? -10.703 16.686 -0.136 1.00 87.19 151 ASP A N 1
ATOM 1234 C CA . ASP A 1 151 ? -9.456 16.600 -0.909 1.00 87.19 151 ASP A CA 1
ATOM 1235 C C . ASP A 1 151 ? -8.362 15.812 -0.161 1.00 87.19 151 ASP A C 1
ATOM 1237 O O . ASP A 1 151 ? -7.368 15.432 -0.770 1.00 87.19 151 ASP A O 1
ATOM 1241 N N . SER A 1 152 ? -8.523 15.557 1.145 1.00 86.88 152 SER A N 1
ATOM 1242 C CA . SER A 1 152 ? -7.609 14.736 1.951 1.00 86.88 152 SER A CA 1
ATOM 1243 C C . SER A 1 152 ? -7.824 13.224 1.779 1.00 86.88 152 SER A C 1
ATOM 1245 O O . SER A 1 152 ? -7.016 12.439 2.272 1.00 86.88 152 SER A O 1
ATOM 1247 N N . PHE A 1 153 ? -8.845 12.793 1.028 1.00 88.06 153 PHE A N 1
ATOM 1248 C CA . PHE A 1 153 ? -9.099 11.387 0.693 1.00 88.06 153 PHE A CA 1
ATOM 1249 C C . PHE A 1 153 ? -8.341 10.973 -0.576 1.00 88.06 153 PHE A C 1
ATOM 1251 O O . PHE A 1 153 ? -8.901 10.903 -1.670 1.00 88.06 153 PHE A O 1
ATOM 1258 N N . HIS A 1 154 ? -7.042 10.699 -0.453 1.00 86.94 154 HIS A N 1
ATOM 1259 C CA . HIS A 1 154 ? -6.209 10.337 -1.605 1.00 86.94 154 HIS A CA 1
ATOM 1260 C C . HIS A 1 154 ? -5.065 9.370 -1.246 1.00 86.94 154 HIS A C 1
ATOM 1262 O O . HIS A 1 154 ? -4.999 8.797 -0.154 1.00 86.94 154 HIS A O 1
ATOM 1268 N N . ALA A 1 155 ? -4.165 9.137 -2.208 1.00 88.19 155 ALA A N 1
ATOM 1269 C CA . ALA A 1 155 ? -3.135 8.099 -2.158 1.00 88.19 155 ALA A CA 1
ATOM 1270 C C . ALA A 1 155 ? -2.146 8.216 -0.981 1.00 88.19 155 ALA A C 1
ATOM 1272 O O . ALA A 1 155 ? -1.590 7.196 -0.575 1.00 88.19 155 ALA A O 1
ATOM 1273 N N . ILE A 1 156 ? -1.945 9.405 -0.404 1.00 91.19 156 ILE A N 1
ATOM 1274 C CA . ILE A 1 156 ? -1.069 9.580 0.763 1.00 91.19 156 ILE A CA 1
ATOM 1275 C C . ILE A 1 156 ? -1.821 9.194 2.038 1.00 91.19 156 ILE A C 1
ATOM 1277 O O . ILE A 1 156 ? -1.510 8.162 2.634 1.00 91.19 156 ILE A O 1
ATOM 1281 N N . SER A 1 157 ? -2.851 9.952 2.423 1.00 88.69 157 SER A N 1
ATOM 1282 C CA . SER A 1 157 ? -3.567 9.734 3.687 1.00 88.69 157 SER A CA 1
ATOM 1283 C C . SER A 1 157 ? -4.156 8.325 3.793 1.00 88.69 157 SER A C 1
ATOM 1285 O O . SER A 1 157 ? -4.028 7.683 4.831 1.00 88.69 157 SER A O 1
ATOM 1287 N N . CYS A 1 158 ? -4.712 7.779 2.707 1.00 91.38 158 CYS A N 1
ATOM 1288 C CA . CYS A 1 158 ? -5.257 6.420 2.706 1.00 91.38 158 CYS A CA 1
ATOM 1289 C C . CYS A 1 158 ? -4.189 5.372 2.336 1.00 91.38 158 CYS A C 1
ATOM 1291 O O . CYS A 1 158 ? -3.997 4.381 3.039 1.00 91.38 158 CYS A O 1
ATOM 1293 N N . GLY A 1 159 ? -3.489 5.566 1.212 1.00 94.69 159 GLY A N 1
ATOM 1294 C CA . GLY A 1 159 ? -2.603 4.549 0.629 1.00 94.69 159 GLY A CA 1
ATOM 1295 C C . GLY A 1 159 ? -1.272 4.390 1.365 1.00 94.69 159 GLY A C 1
ATOM 1296 O O . GLY A 1 159 ? -0.933 3.278 1.780 1.00 94.69 159 GLY A O 1
ATOM 1297 N N . LYS A 1 160 ? -0.530 5.487 1.579 1.00 95.50 160 LYS A N 1
ATOM 1298 C CA . LYS A 1 160 ? 0.695 5.477 2.402 1.00 95.50 160 LYS A CA 1
ATOM 1299 C C . LYS A 1 160 ? 0.362 5.086 3.842 1.00 95.50 160 LYS A C 1
ATOM 1301 O O . LYS A 1 160 ? 1.081 4.266 4.403 1.00 95.50 160 LYS A O 1
ATOM 1306 N N . GLY A 1 161 ? -0.765 5.556 4.387 1.00 95.44 161 GLY A N 1
ATOM 1307 C CA . GLY A 1 161 ? -1.299 5.107 5.681 1.00 95.44 161 GLY A CA 1
ATOM 1308 C C . GLY A 1 161 ? -1.410 3.581 5.796 1.00 95.44 161 GLY A C 1
ATOM 1309 O O . GLY A 1 161 ? -0.809 2.979 6.688 1.00 95.44 161 GLY A O 1
ATOM 1310 N N . ALA A 1 162 ? -2.082 2.935 4.837 1.00 96.69 162 ALA A N 1
ATOM 1311 C CA . ALA A 1 162 ? -2.193 1.475 4.778 1.00 96.69 162 ALA A CA 1
ATOM 1312 C C . ALA A 1 162 ? -0.826 0.778 4.655 1.00 96.69 162 ALA A C 1
ATOM 1314 O O . ALA A 1 162 ? -0.587 -0.257 5.277 1.00 96.69 162 ALA A O 1
ATOM 1315 N N . CYS A 1 163 ? 0.101 1.344 3.875 1.00 96.69 163 CYS A N 1
ATOM 1316 C CA . CYS A 1 163 ? 1.445 0.787 3.726 1.00 96.69 163 CYS A CA 1
ATOM 1317 C C . CYS A 1 163 ? 2.272 0.885 5.014 1.00 96.69 163 CYS A C 1
ATOM 1319 O O . CYS A 1 163 ? 3.023 -0.042 5.318 1.00 96.69 163 CYS A O 1
ATOM 1321 N N . VAL A 1 164 ? 2.131 1.970 5.781 1.00 95.62 164 VAL A N 1
ATOM 1322 C CA . VAL A 1 164 ? 2.802 2.128 7.079 1.00 95.62 164 VAL A CA 1
ATOM 1323 C C . VAL A 1 164 ? 2.252 1.133 8.099 1.00 95.62 164 VAL A C 1
ATOM 1325 O O . VAL A 1 164 ? 3.038 0.479 8.782 1.00 95.62 164 VAL A O 1
ATOM 1328 N N . LEU A 1 165 ? 0.929 0.946 8.158 1.00 95.69 165 LEU A N 1
ATOM 1329 C CA . LEU A 1 165 ? 0.313 -0.081 9.008 1.00 95.69 165 LEU A CA 1
ATOM 1330 C C . LEU A 1 165 ? 0.800 -1.480 8.624 1.00 95.69 165 LEU A C 1
ATOM 1332 O O . LEU A 1 165 ? 1.234 -2.250 9.482 1.00 95.69 165 LEU A O 1
ATOM 1336 N N . ARG A 1 166 ? 0.819 -1.789 7.325 1.00 95.50 166 ARG A N 1
ATOM 1337 C CA . ARG A 1 166 ? 1.375 -3.048 6.827 1.00 95.50 166 ARG A CA 1
ATOM 1338 C C . ARG A 1 166 ? 2.835 -3.225 7.236 1.00 95.50 166 ARG A C 1
ATOM 1340 O O . ARG A 1 166 ? 3.205 -4.310 7.674 1.00 95.50 166 ARG A O 1
ATOM 1347 N N . MET A 1 167 ? 3.655 -2.181 7.146 1.00 95.06 167 MET A N 1
ATOM 1348 C CA . MET A 1 167 ? 5.048 -2.233 7.583 1.00 95.06 167 MET A CA 1
ATOM 1349 C C . MET A 1 167 ? 5.164 -2.513 9.081 1.00 95.06 167 MET A C 1
ATOM 1351 O O . MET A 1 167 ? 5.884 -3.441 9.454 1.00 95.06 167 MET A O 1
ATOM 1355 N N . LEU A 1 168 ? 4.418 -1.793 9.922 1.00 95.31 168 LEU A N 1
ATOM 1356 C CA . LEU A 1 168 ? 4.389 -1.999 11.370 1.00 95.31 168 LEU A CA 1
ATOM 1357 C C . LEU A 1 168 ? 4.057 -3.451 11.724 1.00 95.31 168 LEU A C 1
ATOM 1359 O O . LEU A 1 168 ? 4.843 -4.139 12.378 1.00 95.31 168 LEU A O 1
ATOM 1363 N N . PHE A 1 169 ? 2.921 -3.946 11.235 1.00 94.81 169 PHE A N 1
ATOM 1364 C CA . PHE A 1 169 ? 2.424 -5.277 11.581 1.00 94.81 169 PHE A CA 1
ATOM 1365 C C . PHE A 1 169 ? 3.148 -6.407 10.852 1.00 94.81 169 PHE A C 1
ATOM 1367 O O . PHE A 1 169 ? 3.129 -7.539 11.328 1.00 94.81 169 PHE A O 1
ATOM 1374 N N . SER A 1 170 ? 3.885 -6.111 9.778 1.00 92.56 170 SER A N 1
ATOM 1375 C CA . SER A 1 170 ? 4.855 -7.061 9.228 1.00 92.56 170 SER A CA 1
ATOM 1376 C C . SER A 1 170 ? 6.032 -7.303 10.172 1.00 92.56 170 SER A C 1
ATOM 1378 O O . SER A 1 170 ? 6.680 -8.337 10.054 1.00 92.56 170 SER A O 1
ATOM 1380 N N . ILE A 1 171 ? 6.352 -6.365 11.072 1.00 91.50 171 ILE A N 1
ATOM 1381 C CA . ILE A 1 171 ? 7.477 -6.461 12.013 1.00 91.50 171 ILE A CA 1
ATOM 1382 C C . ILE A 1 171 ? 7.021 -7.099 13.315 1.00 91.50 171 ILE A C 1
ATOM 1384 O O . ILE A 1 171 ? 7.623 -8.082 13.744 1.00 91.50 171 ILE A O 1
ATOM 1388 N N . ILE A 1 172 ? 5.981 -6.529 13.923 1.00 91.81 172 ILE A N 1
ATOM 1389 C CA . ILE A 1 172 ? 5.525 -6.946 15.250 1.00 91.81 172 ILE A CA 1
ATOM 1390 C C . ILE A 1 172 ? 4.637 -8.192 15.167 1.00 91.81 172 ILE A C 1
ATOM 1392 O O . ILE A 1 172 ? 4.730 -9.066 16.020 1.00 91.81 172 ILE A O 1
ATOM 1396 N N . GLY A 1 173 ? 3.869 -8.341 14.083 1.00 91.81 173 GLY A N 1
ATOM 1397 C CA . GLY A 1 173 ? 2.986 -9.477 13.815 1.00 91.81 173 GLY A CA 1
ATOM 1398 C C . GLY A 1 173 ? 1.513 -9.070 13.727 1.00 91.81 173 GLY A C 1
ATOM 1399 O O . GLY A 1 173 ? 1.062 -8.164 14.421 1.00 91.81 173 GLY A O 1
ATOM 1400 N N . VAL A 1 174 ? 0.748 -9.770 12.883 1.00 91.81 174 VAL A N 1
ATOM 1401 C CA . VAL A 1 174 ? -0.698 -9.529 12.674 1.00 91.81 174 VAL A CA 1
ATOM 1402 C C . VAL A 1 174 ? -1.525 -9.860 13.919 1.00 91.81 174 VAL A C 1
ATOM 1404 O O . VAL A 1 174 ? -2.589 -9.294 14.131 1.00 91.81 174 VAL A O 1
ATOM 1407 N N . GLU A 1 175 ? -1.032 -10.747 14.775 1.00 92.88 175 GLU A N 1
ATOM 1408 C CA . GLU A 1 175 ? -1.656 -11.033 16.067 1.00 92.88 175 GLU A CA 1
ATOM 1409 C C . GLU A 1 175 ? -1.821 -9.747 16.896 1.00 92.88 175 GLU A C 1
ATOM 1411 O O . GLU A 1 175 ? -2.921 -9.439 17.357 1.00 92.88 175 GLU A O 1
ATOM 1416 N N . TRP A 1 176 ? -0.765 -8.933 16.963 1.00 93.12 176 TRP A N 1
ATOM 1417 C CA . TRP A 1 176 ? -0.778 -7.673 17.701 1.00 93.12 176 TRP A CA 1
ATOM 1418 C C . TRP A 1 176 ? -1.681 -6.630 17.063 1.00 93.12 176 TRP A C 1
ATOM 1420 O O . TRP A 1 176 ? -2.198 -5.775 17.771 1.00 93.12 176 TRP A O 1
ATOM 1430 N N . LEU A 1 177 ? -1.921 -6.709 15.748 1.00 94.94 177 LEU A N 1
ATOM 1431 C CA . LEU A 1 177 ? -2.958 -5.901 15.108 1.00 94.94 177 LEU A CA 1
ATOM 1432 C C . LEU A 1 177 ? -4.323 -6.250 15.696 1.00 94.94 177 LEU A C 1
ATOM 1434 O O . LEU A 1 177 ? -5.035 -5.351 16.131 1.00 94.94 177 LEU A O 1
ATOM 1438 N N . LYS A 1 178 ? -4.670 -7.539 15.777 1.00 95.50 178 LYS A N 1
ATOM 1439 C CA . LYS A 1 178 ? -5.945 -7.978 16.364 1.00 95.50 178 LYS A CA 1
ATOM 1440 C C . LYS A 1 178 ? -6.065 -7.559 17.828 1.00 95.50 178 LYS A C 1
ATOM 1442 O O . LYS A 1 178 ? -7.051 -6.934 18.195 1.00 95.50 178 LYS A O 1
ATOM 1447 N N . ARG A 1 179 ? -5.039 -7.811 18.651 1.00 95.38 179 ARG A N 1
ATOM 1448 C CA . ARG A 1 179 ? -5.052 -7.417 20.073 1.00 95.38 179 ARG A CA 1
ATOM 1449 C C . ARG A 1 179 ? -5.167 -5.914 20.274 1.00 95.38 179 ARG A C 1
ATOM 1451 O O . ARG A 1 179 ? -6.003 -5.471 21.055 1.00 95.38 179 ARG A O 1
ATOM 1458 N N . ALA A 1 180 ? -4.338 -5.134 19.584 1.00 94.94 180 ALA A N 1
ATOM 1459 C CA . ALA A 1 180 ? -4.327 -3.687 19.747 1.00 94.94 180 ALA A CA 1
ATOM 1460 C C . ALA A 1 180 ? -5.636 -3.060 19.262 1.00 94.94 180 ALA A C 1
ATOM 1462 O O . ALA A 1 180 ? -6.163 -2.175 19.926 1.00 94.94 180 ALA A O 1
ATOM 1463 N N . THR A 1 181 ? -6.188 -3.535 18.141 1.00 96.06 181 THR A N 1
ATOM 1464 C CA . THR A 1 181 ? -7.476 -3.039 17.631 1.00 96.06 181 THR A CA 1
ATOM 1465 C C . THR A 1 181 ? -8.652 -3.476 18.500 1.00 96.06 181 THR A C 1
ATOM 1467 O O . THR A 1 181 ? -9.518 -2.650 18.767 1.00 96.06 181 THR A O 1
ATOM 1470 N N . HIS A 1 182 ? -8.646 -4.697 19.043 1.00 96.81 182 HIS A N 1
ATOM 1471 C CA . HIS A 1 182 ? -9.611 -5.119 20.060 1.00 96.81 182 HIS A CA 1
ATOM 1472 C C . HIS A 1 182 ? -9.567 -4.205 21.294 1.00 96.81 182 HIS A C 1
ATOM 1474 O O . HIS A 1 182 ? -10.586 -3.643 21.695 1.00 96.81 182 HIS A O 1
ATOM 1480 N N . LEU A 1 183 ? -8.374 -3.993 21.866 1.00 96.88 183 LEU A N 1
ATOM 1481 C CA . LEU A 1 183 ? -8.195 -3.135 23.038 1.00 96.88 183 LEU A CA 1
ATOM 1482 C C . LEU A 1 183 ? -8.647 -1.695 22.761 1.00 96.88 183 LEU A C 1
ATOM 1484 O O . LEU A 1 183 ? -9.324 -1.092 23.593 1.00 96.88 183 LEU A O 1
ATOM 1488 N N . LEU A 1 184 ? -8.321 -1.168 21.579 1.00 96.69 184 LEU A N 1
ATOM 1489 C CA . LEU A 1 184 ? -8.757 0.147 21.117 1.00 96.69 184 LEU A CA 1
ATOM 1490 C C . LEU A 1 184 ? -10.288 0.240 21.063 1.00 96.69 184 LEU A C 1
ATOM 1492 O O . LEU A 1 184 ? -10.862 1.189 21.589 1.00 96.69 184 LEU A O 1
ATOM 1496 N N . MET A 1 185 ? -10.963 -0.760 20.496 1.00 95.75 185 MET A N 1
ATOM 1497 C CA . MET A 1 185 ? -12.426 -0.783 20.384 1.00 95.75 185 MET A CA 1
ATOM 1498 C C . MET A 1 185 ? -13.135 -0.930 21.726 1.00 95.75 185 MET A C 1
ATOM 1500 O O . MET A 1 185 ? -14.191 -0.333 21.921 1.00 95.75 185 MET A O 1
ATOM 1504 N N . VAL A 1 186 ? -12.567 -1.696 22.660 1.00 96.62 186 VAL A N 1
ATOM 1505 C CA . VAL A 1 186 ? -13.109 -1.830 24.020 1.00 96.62 186 VAL A CA 1
ATOM 1506 C C . VAL A 1 186 ? -12.921 -0.532 24.800 1.00 96.62 186 VAL A C 1
ATOM 1508 O O . VAL A 1 186 ? -13.844 -0.065 25.465 1.00 96.62 186 VAL A O 1
ATOM 1511 N N . ARG A 1 187 ? -11.737 0.086 24.712 1.00 96.81 187 ARG A N 1
ATOM 1512 C CA . ARG A 1 187 ? -11.442 1.327 25.435 1.00 96.81 187 ARG A CA 1
ATOM 1513 C C . ARG A 1 187 ? -12.232 2.503 24.884 1.00 96.81 187 ARG A C 1
ATOM 1515 O O . ARG A 1 187 ? -12.744 3.287 25.674 1.00 96.81 187 ARG A O 1
ATOM 1522 N N . PHE A 1 188 ? -12.347 2.645 23.569 1.00 96.50 188 PHE A N 1
ATOM 1523 C CA . PHE A 1 188 ? -12.884 3.850 22.932 1.00 96.50 188 PHE A CA 1
ATOM 1524 C C . PHE A 1 188 ? -14.266 3.658 22.300 1.00 96.50 188 PHE A C 1
ATOM 1526 O O . PHE A 1 188 ? -14.673 4.491 21.503 1.00 96.50 188 PHE A O 1
ATOM 1533 N N . ALA A 1 189 ? -15.010 2.619 22.688 1.00 95.25 189 ALA A N 1
ATOM 1534 C CA . ALA A 1 189 ? -16.390 2.386 22.259 1.00 95.25 189 ALA A CA 1
ATOM 1535 C C . ALA A 1 189 ? -17.247 3.670 22.274 1.00 95.25 189 ALA A C 1
ATOM 1537 O O . ALA A 1 189 ? -17.439 4.282 23.330 1.00 95.25 189 ALA A O 1
ATOM 1538 N N . GLY A 1 190 ? -17.749 4.082 21.105 1.00 92.94 190 GLY A N 1
ATOM 1539 C CA . GLY A 1 190 ? -18.570 5.285 20.929 1.00 92.94 190 GLY A CA 1
ATOM 1540 C C . GLY A 1 190 ? -17.821 6.607 21.136 1.00 92.94 190 GLY A C 1
ATOM 1541 O O . GLY A 1 190 ? -18.450 7.634 21.398 1.00 92.94 190 GLY A O 1
ATOM 1542 N N . ARG A 1 191 ? -16.485 6.595 21.082 1.00 95.19 191 ARG A N 1
ATOM 1543 C CA . ARG A 1 191 ? -15.617 7.760 21.281 1.00 95.19 191 ARG A CA 1
ATOM 1544 C C . ARG A 1 191 ? -14.664 7.948 20.107 1.00 95.19 191 ARG A C 1
ATOM 1546 O O . ARG A 1 191 ? -14.428 7.046 19.304 1.00 95.19 191 ARG A O 1
ATOM 1553 N N . ALA A 1 192 ? -14.115 9.154 20.030 1.00 95.94 192 ALA A N 1
ATOM 1554 C CA . ALA A 1 192 ? -13.097 9.483 19.054 1.00 95.94 192 ALA A CA 1
ATOM 1555 C C . ALA A 1 192 ? -11.688 9.104 19.547 1.00 95.94 192 ALA A C 1
ATOM 1557 O O . ALA A 1 192 ? -11.431 9.126 20.752 1.00 95.94 192 ALA A O 1
ATOM 1558 N N . ILE A 1 193 ? -10.799 8.783 18.607 1.00 95.06 193 ILE A N 1
ATOM 1559 C CA . ILE A 1 193 ? -9.401 8.404 18.824 1.00 95.06 193 ILE A CA 1
ATOM 1560 C C . ILE A 1 193 ? -8.454 9.269 17.991 1.00 95.06 193 ILE A C 1
ATOM 1562 O O . ILE A 1 193 ? -8.788 9.721 16.891 1.00 95.06 193 ILE A O 1
ATOM 1566 N N . ASN A 1 194 ? -7.230 9.429 18.476 1.00 91.62 194 ASN A N 1
ATOM 1567 C CA . ASN A 1 194 ? -6.105 9.947 17.706 1.00 91.62 194 ASN A CA 1
ATOM 1568 C C . ASN A 1 194 ? -4.981 8.902 17.590 1.00 91.62 194 ASN A C 1
ATOM 1570 O O . ASN A 1 194 ? -5.082 7.762 18.050 1.00 91.62 194 ASN A O 1
ATOM 1574 N N . ALA A 1 195 ? -3.884 9.281 16.931 1.00 89.62 195 ALA A N 1
ATOM 1575 C CA . ALA A 1 195 ? -2.760 8.378 16.698 1.00 89.62 195 ALA A CA 1
ATOM 1576 C C . ALA A 1 195 ? -2.085 7.892 17.991 1.00 89.62 195 ALA A C 1
ATOM 1578 O O . ALA A 1 195 ? -1.580 6.770 18.011 1.00 89.62 195 ALA A O 1
ATOM 1579 N N . ASN A 1 196 ? -2.075 8.698 19.060 1.00 90.69 196 ASN A N 1
ATOM 1580 C CA . ASN A 1 196 ? -1.473 8.284 20.327 1.00 90.69 196 ASN A CA 1
ATOM 1581 C C . ASN A 1 196 ? -2.305 7.188 20.990 1.00 90.69 196 ASN A C 1
ATOM 1583 O O . ASN A 1 196 ? -1.727 6.209 21.440 1.00 90.69 196 ASN A O 1
ATOM 1587 N N . ASP A 1 197 ? -3.636 7.288 20.954 1.00 94.12 197 ASP A N 1
ATOM 1588 C CA . ASP A 1 197 ? -4.522 6.265 21.524 1.00 94.12 197 ASP A CA 1
ATOM 1589 C C . ASP A 1 197 ? -4.283 4.887 20.889 1.00 94.12 197 ASP A C 1
ATOM 1591 O O . ASP A 1 197 ? -4.203 3.868 21.581 1.00 94.12 197 ASP A O 1
ATOM 1595 N N . PHE A 1 198 ? -4.113 4.852 19.562 1.00 92.12 198 PHE A N 1
ATOM 1596 C CA . PHE A 1 198 ? -3.796 3.617 18.846 1.00 92.12 198 PHE A CA 1
ATOM 1597 C C . PHE A 1 198 ? -2.428 3.060 19.239 1.00 92.12 198 PHE A C 1
ATOM 1599 O O . PHE A 1 198 ? -2.276 1.866 19.494 1.00 92.12 198 PHE A O 1
ATOM 1606 N N . VAL A 1 199 ? -1.435 3.938 19.313 1.00 92.44 199 VAL A N 1
ATOM 1607 C CA . VAL A 1 199 ? -0.069 3.592 19.688 1.00 92.44 199 VAL A CA 1
ATOM 1608 C C . VAL A 1 199 ? 0.020 3.061 21.118 1.00 92.44 199 VAL A C 1
ATOM 1610 O O . VAL A 1 199 ? 0.685 2.050 21.343 1.00 92.44 199 VAL A O 1
ATOM 1613 N N . ASP A 1 200 ? -0.671 3.698 22.056 1.00 92.94 200 ASP A N 1
ATOM 1614 C CA . ASP A 1 200 ? -0.704 3.293 23.457 1.00 92.94 200 ASP A CA 1
ATOM 1615 C C . ASP A 1 200 ? -1.374 1.917 23.595 1.00 92.94 200 ASP A C 1
ATOM 1617 O O . ASP A 1 200 ? -0.865 1.057 24.306 1.00 92.94 200 ASP A O 1
ATOM 1621 N N . CYS A 1 201 ? -2.423 1.620 22.817 1.00 94.50 201 CYS A N 1
ATOM 1622 C CA . CYS A 1 201 ? -3.012 0.275 22.789 1.00 94.50 201 CYS A CA 1
ATOM 1623 C C . CYS A 1 201 ? -2.039 -0.800 22.257 1.00 94.50 201 CYS A C 1
ATOM 1625 O O . CYS A 1 201 ? -2.043 -1.936 22.738 1.00 94.50 201 CYS A O 1
ATOM 1627 N N . ILE A 1 202 ? -1.178 -0.473 21.286 1.00 92.75 202 ILE A N 1
ATOM 1628 C CA . ILE A 1 202 ? -0.130 -1.400 20.818 1.00 92.75 202 ILE A CA 1
ATOM 1629 C C . ILE A 1 202 ? 0.942 -1.594 21.902 1.00 92.75 202 ILE A C 1
ATOM 1631 O O . ILE A 1 202 ? 1.412 -2.714 22.105 1.00 92.75 202 ILE A O 1
ATOM 1635 N N . ALA A 1 203 ? 1.338 -0.523 22.591 1.00 90.94 203 ALA A N 1
ATOM 1636 C CA . ALA A 1 203 ? 2.333 -0.589 23.658 1.00 90.94 203 ALA A CA 1
ATOM 1637 C C . ALA A 1 203 ? 1.832 -1.421 24.849 1.00 90.94 203 ALA A C 1
ATOM 1639 O O . ALA A 1 203 ? 2.522 -2.349 25.264 1.00 90.94 203 ALA A O 1
ATOM 1640 N N . ASP A 1 204 ? 0.613 -1.165 25.322 1.00 91.81 204 ASP A N 1
ATOM 1641 C CA . ASP A 1 204 ? 0.019 -1.860 26.468 1.00 91.81 204 ASP A CA 1
ATOM 1642 C C . ASP A 1 204 ? -0.137 -3.362 26.205 1.00 91.81 204 ASP A C 1
ATOM 1644 O O . ASP A 1 204 ? 0.249 -4.191 27.027 1.00 91.81 204 ASP A O 1
ATOM 1648 N N . THR A 1 205 ? -0.622 -3.737 25.014 1.00 91.25 205 THR A N 1
ATOM 1649 C CA . THR A 1 205 ? -0.720 -5.161 24.649 1.00 91.25 205 THR A CA 1
ATOM 1650 C C . THR A 1 205 ? 0.655 -5.831 24.606 1.00 91.25 205 THR A C 1
ATOM 1652 O O . THR A 1 205 ? 0.797 -6.977 25.038 1.00 91.25 205 THR A O 1
ATOM 1655 N N . ALA A 1 206 ? 1.689 -5.127 24.133 1.00 88.19 206 ALA A N 1
ATOM 1656 C CA . ALA A 1 206 ? 3.054 -5.638 24.138 1.00 88.19 206 ALA A CA 1
ATOM 1657 C C . ALA A 1 206 ? 3.616 -5.783 25.563 1.00 88.19 206 ALA A C 1
ATOM 1659 O O . ALA A 1 206 ? 4.283 -6.776 25.849 1.00 88.19 206 ALA A O 1
ATOM 1660 N N . GLU A 1 207 ? 3.348 -4.842 26.466 1.00 86.12 207 GLU A N 1
ATOM 1661 C CA . GLU A 1 207 ? 3.801 -4.920 27.859 1.00 86.12 207 GLU A CA 1
ATOM 1662 C C . GLU A 1 207 ? 3.222 -6.127 28.597 1.00 86.12 207 GLU A C 1
ATOM 1664 O O . GLU A 1 207 ? 3.951 -6.821 29.306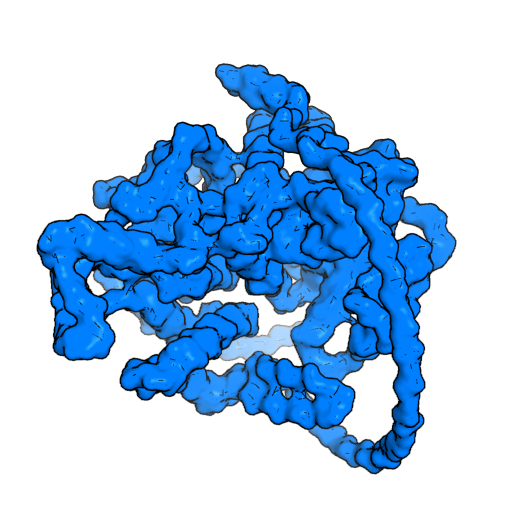 1.00 86.12 207 GLU A O 1
ATOM 1669 N N . GLU A 1 208 ? 1.946 -6.433 28.367 1.00 83.88 208 GLU A N 1
ATOM 1670 C CA . GLU A 1 208 ? 1.259 -7.553 29.013 1.00 83.88 208 GLU A CA 1
ATOM 1671 C C . GLU A 1 208 ? 1.772 -8.931 28.562 1.00 83.88 208 GLU A C 1
ATOM 1673 O O . GLU A 1 208 ? 1.711 -9.894 29.328 1.00 83.88 208 GLU A O 1
ATOM 1678 N N . ALA A 1 209 ? 2.259 -9.056 27.321 1.00 83.94 209 ALA A N 1
ATOM 1679 C CA . ALA A 1 209 ? 2.448 -10.368 26.693 1.00 83.94 209 ALA A CA 1
ATOM 1680 C C . ALA A 1 209 ? 3.786 -10.595 25.962 1.00 83.94 209 ALA A C 1
ATOM 1682 O O . ALA A 1 209 ? 4.035 -11.712 25.500 1.00 83.94 209 ALA A O 1
ATOM 1683 N N . CYS A 1 210 ? 4.664 -9.593 25.852 1.00 85.50 210 CYS A N 1
ATOM 1684 C CA . CYS A 1 210 ? 5.990 -9.730 25.237 1.00 85.50 210 CYS A CA 1
ATOM 1685 C C . CYS A 1 210 ? 7.134 -9.769 26.258 1.00 85.50 210 CYS A C 1
ATOM 1687 O O . CYS A 1 210 ? 7.066 -9.178 27.330 1.00 85.50 210 CYS A O 1
ATOM 1689 N N . SER A 1 211 ? 8.254 -10.385 25.866 1.00 85.56 211 SER A N 1
ATOM 1690 C CA . SER A 1 211 ? 9.545 -10.201 26.541 1.00 85.56 211 SER A CA 1
ATOM 1691 C C . SER A 1 211 ? 10.117 -8.800 26.284 1.00 85.56 211 SER A C 1
ATOM 1693 O O . SER A 1 211 ? 9.773 -8.161 25.288 1.00 85.56 211 SER A O 1
ATOM 1695 N N . GLY A 1 212 ? 11.063 -8.342 27.114 1.00 85.06 212 GLY A N 1
ATOM 1696 C CA . GLY A 1 212 ? 11.673 -7.010 26.963 1.00 85.06 212 GLY A CA 1
ATOM 1697 C C . GLY A 1 212 ? 12.333 -6.763 25.596 1.00 85.06 212 GLY A C 1
ATOM 1698 O O . GLY A 1 212 ? 12.250 -5.665 25.054 1.00 85.06 212 GLY A O 1
ATOM 1699 N N . GLU A 1 213 ? 12.928 -7.785 24.967 1.00 84.69 213 GLU A N 1
ATOM 1700 C CA . GLU A 1 213 ? 13.497 -7.634 23.618 1.00 84.69 213 GLU A CA 1
ATOM 1701 C C . GLU A 1 213 ? 12.407 -7.433 22.550 1.00 84.69 213 GLU A C 1
ATOM 1703 O O . GLU A 1 213 ? 12.561 -6.611 21.645 1.00 84.69 213 GLU A O 1
ATOM 1708 N N . ALA A 1 214 ? 11.287 -8.155 22.656 1.00 84.62 214 ALA A N 1
ATOM 1709 C CA . ALA A 1 214 ? 10.151 -7.986 21.755 1.00 84.62 214 ALA A CA 1
ATOM 1710 C C . ALA A 1 214 ? 9.469 -6.621 21.961 1.00 84.62 214 ALA A C 1
ATOM 1712 O O . ALA A 1 214 ? 9.194 -5.937 20.976 1.00 84.62 214 ALA A O 1
ATOM 1713 N N . GLN A 1 215 ? 9.323 -6.162 23.209 1.00 87.38 215 GLN A N 1
ATOM 1714 C CA . GLN A 1 215 ? 8.839 -4.812 23.526 1.00 87.38 215 GLN A CA 1
ATOM 1715 C C . GLN A 1 215 ? 9.731 -3.730 22.900 1.00 87.38 215 GLN A C 1
ATOM 1717 O O . GLN A 1 215 ? 9.231 -2.818 22.242 1.00 87.38 215 GLN A O 1
ATOM 1722 N N . LEU A 1 216 ? 11.059 -3.864 23.001 1.00 88.06 216 LEU A N 1
ATOM 1723 C CA . LEU A 1 216 ? 11.993 -2.935 22.360 1.00 88.06 216 LEU A CA 1
ATOM 1724 C C . LEU A 1 216 ? 11.847 -2.933 20.830 1.00 88.06 216 LEU A C 1
ATOM 1726 O O . LEU A 1 216 ? 11.865 -1.869 20.207 1.00 88.06 216 LEU A O 1
ATOM 1730 N N . ARG A 1 217 ? 11.683 -4.106 20.203 1.00 88.25 217 ARG A N 1
ATOM 1731 C CA . ARG A 1 217 ? 11.430 -4.203 18.754 1.00 88.25 217 ARG A CA 1
ATOM 1732 C C . ARG A 1 217 ? 10.129 -3.500 18.366 1.00 88.25 217 ARG A C 1
ATOM 1734 O O . ARG A 1 217 ? 10.118 -2.793 17.359 1.00 88.25 217 ARG A O 1
ATOM 1741 N N . HIS A 1 218 ? 9.068 -3.655 19.158 1.00 90.38 218 HIS A N 1
ATOM 1742 C CA . HIS A 1 218 ? 7.791 -2.976 18.930 1.00 90.38 218 HIS A CA 1
ATOM 1743 C C . HIS A 1 218 ? 7.956 -1.461 19.051 1.00 90.38 218 HIS A C 1
ATOM 1745 O O . HIS A 1 218 ? 7.596 -0.738 18.127 1.00 90.38 218 HIS A O 1
ATOM 1751 N N . ALA A 1 219 ? 8.599 -0.982 20.119 1.00 89.94 219 ALA A N 1
ATOM 1752 C CA . ALA A 1 219 ? 8.853 0.439 20.334 1.00 89.94 219 ALA A CA 1
ATOM 1753 C C . ALA A 1 219 ? 9.634 1.075 19.169 1.00 89.94 219 ALA A C 1
ATOM 1755 O O . ALA A 1 219 ? 9.254 2.138 18.675 1.00 89.94 219 ALA A O 1
ATOM 1756 N N . LYS A 1 220 ? 10.679 0.401 18.665 1.00 90.12 220 LYS A N 1
ATOM 1757 C CA . LYS A 1 220 ? 11.433 0.858 17.484 1.00 90.12 220 LYS A CA 1
ATOM 1758 C C . LYS A 1 220 ? 10.582 0.890 16.213 1.00 90.12 220 LYS A C 1
ATOM 1760 O O . LYS A 1 220 ? 10.684 1.834 15.430 1.00 90.12 220 LYS A O 1
ATOM 1765 N N . ALA A 1 221 ? 9.758 -0.135 15.993 1.00 91.50 221 ALA A N 1
ATOM 1766 C CA . ALA A 1 221 ? 8.878 -0.198 14.830 1.00 91.50 221 ALA A CA 1
ATOM 1767 C C . ALA A 1 221 ? 7.825 0.920 14.861 1.00 91.50 221 ALA A C 1
ATOM 1769 O O . ALA A 1 221 ? 7.621 1.588 13.847 1.00 91.50 221 ALA A O 1
ATOM 1770 N N . ILE A 1 222 ? 7.213 1.169 16.023 1.00 92.06 222 ILE A N 1
ATOM 1771 C CA . ILE A 1 222 ? 6.219 2.231 16.207 1.00 92.06 222 ILE A CA 1
ATOM 1772 C C . ILE A 1 222 ? 6.853 3.611 16.003 1.00 92.06 222 ILE A C 1
ATOM 1774 O O . ILE A 1 222 ? 6.310 4.413 15.246 1.00 92.06 222 ILE A O 1
ATOM 1778 N N . ASP A 1 223 ? 8.022 3.875 16.601 1.00 90.44 223 ASP A N 1
ATOM 1779 C CA . ASP A 1 223 ? 8.747 5.139 16.404 1.00 90.44 223 ASP A CA 1
ATOM 1780 C C . ASP A 1 223 ? 9.030 5.408 14.918 1.00 90.44 223 ASP A C 1
ATOM 1782 O O . ASP A 1 223 ? 8.781 6.506 14.415 1.00 90.44 223 ASP A O 1
ATOM 1786 N N . CYS A 1 224 ? 9.486 4.390 14.182 1.00 90.44 224 CYS A N 1
ATOM 1787 C CA . CYS A 1 224 ? 9.707 4.508 12.744 1.00 90.44 224 CYS A CA 1
ATOM 1788 C C . CYS A 1 224 ? 8.418 4.832 11.976 1.00 90.44 224 CYS A C 1
ATOM 1790 O O . CYS A 1 224 ? 8.401 5.745 11.147 1.00 90.44 224 CYS A O 1
ATOM 1792 N N . CYS A 1 225 ? 7.330 4.119 12.270 1.00 91.44 225 CYS A N 1
ATOM 1793 C CA . CYS A 1 225 ? 6.050 4.313 11.595 1.00 91.44 225 CYS A CA 1
ATOM 1794 C C . CYS A 1 225 ? 5.483 5.712 11.849 1.00 91.44 225 CYS A C 1
ATOM 1796 O O . CYS A 1 225 ? 5.092 6.387 10.899 1.00 91.44 225 CYS A O 1
ATOM 1798 N N . LEU A 1 226 ? 5.519 6.187 13.097 1.00 90.50 226 LEU A N 1
ATOM 1799 C CA . LEU A 1 226 ? 5.094 7.544 13.444 1.00 90.50 226 LEU A CA 1
ATOM 1800 C C . LEU A 1 226 ? 5.937 8.603 12.737 1.00 90.50 226 LEU A C 1
ATOM 1802 O O . LEU A 1 226 ? 5.402 9.612 12.279 1.00 90.50 226 LEU A O 1
ATOM 1806 N N . ARG A 1 227 ? 7.245 8.381 12.583 1.00 88.88 227 ARG A N 1
ATOM 1807 C CA . ARG A 1 227 ? 8.087 9.289 11.797 1.00 88.88 227 ARG A CA 1
ATOM 1808 C C . ARG A 1 227 ? 7.698 9.306 10.326 1.00 88.88 227 ARG A C 1
ATOM 1810 O O . ARG A 1 227 ? 7.595 10.390 9.772 1.00 88.88 227 ARG A O 1
ATOM 1817 N N . ILE A 1 228 ? 7.442 8.155 9.703 1.00 89.44 228 ILE A N 1
ATOM 1818 C CA . ILE A 1 228 ? 7.013 8.093 8.293 1.00 89.44 228 ILE A CA 1
ATOM 1819 C C . ILE A 1 228 ? 5.629 8.729 8.100 1.00 89.44 228 ILE A C 1
ATOM 1821 O O . ILE A 1 228 ? 5.396 9.377 7.082 1.00 89.44 228 ILE A O 1
ATOM 1825 N N . VAL A 1 229 ? 4.735 8.598 9.083 1.00 91.12 229 VAL A N 1
ATOM 1826 C CA . VAL A 1 229 ? 3.427 9.269 9.093 1.00 91.12 229 VAL A CA 1
ATOM 1827 C C . VAL A 1 229 ? 3.579 10.790 9.158 1.00 91.12 229 VAL A C 1
ATOM 1829 O O . VAL A 1 229 ? 2.858 11.505 8.472 1.00 91.12 229 VAL A O 1
ATOM 1832 N N . ASN A 1 230 ? 4.540 11.296 9.930 1.00 89.88 230 ASN A N 1
ATOM 1833 C CA . ASN A 1 230 ? 4.765 12.734 10.098 1.00 89.88 230 ASN A CA 1
ATOM 1834 C C . ASN A 1 230 ? 5.729 13.347 9.065 1.00 89.88 230 ASN A C 1
ATOM 1836 O O . ASN A 1 230 ? 5.853 14.570 8.984 1.00 89.88 230 ASN A O 1
ATOM 1840 N N . ALA A 1 231 ? 6.437 12.522 8.295 1.00 86.81 231 ALA A N 1
ATOM 1841 C CA . ALA A 1 231 ? 7.417 12.966 7.315 1.00 86.81 231 ALA A CA 1
ATOM 1842 C C . ALA A 1 231 ? 6.803 13.125 5.920 1.00 86.81 231 ALA A C 1
ATOM 1844 O O . ALA A 1 231 ? 5.968 12.336 5.473 1.00 86.81 231 ALA A O 1
ATOM 1845 N N . VAL A 1 232 ? 7.293 14.139 5.211 1.00 86.38 232 VAL A N 1
ATOM 1846 C CA . VAL A 1 232 ? 7.065 14.303 3.776 1.00 86.38 232 VAL A CA 1
ATOM 1847 C C . VAL A 1 232 ? 7.965 13.326 3.027 1.00 86.38 232 VAL A C 1
ATOM 1849 O O . VAL A 1 232 ? 9.157 13.229 3.328 1.00 86.38 232 VAL A O 1
ATOM 1852 N N . SER A 1 233 ? 7.407 12.658 2.021 1.00 86.06 233 SER A N 1
ATOM 1853 C CA . SER A 1 233 ? 8.092 11.662 1.199 1.00 86.06 233 SER A CA 1
ATOM 1854 C C . SER A 1 233 ? 8.513 10.385 1.947 1.00 86.06 233 SER A C 1
ATOM 1856 O O . SER A 1 233 ? 8.228 10.199 3.139 1.00 86.06 233 SER A O 1
ATOM 1858 N N . HIS A 1 234 ? 9.160 9.468 1.224 1.00 86.81 234 HIS A N 1
ATOM 1859 C CA . HIS A 1 234 ? 9.611 8.164 1.719 1.00 86.81 234 HIS A CA 1
ATOM 1860 C C . HIS A 1 234 ? 11.135 8.005 1.630 1.00 86.81 234 HIS A C 1
ATOM 1862 O O . HIS A 1 234 ? 11.769 8.587 0.753 1.00 86.81 234 HIS A O 1
ATOM 1868 N N . PRO A 1 235 ? 11.764 7.191 2.494 1.00 87.69 235 PRO A N 1
ATOM 1869 C CA . PRO A 1 235 ? 13.211 6.985 2.447 1.00 87.69 235 PRO A CA 1
ATOM 1870 C C . PRO A 1 235 ? 13.695 6.353 1.133 1.00 87.69 235 PRO A C 1
ATOM 1872 O O . PRO A 1 235 ? 13.047 5.451 0.592 1.00 87.69 235 PRO A O 1
ATOM 1875 N N . TYR A 1 236 ? 14.875 6.776 0.667 1.00 86.62 236 TYR A N 1
ATOM 1876 C CA . TYR A 1 236 ? 15.607 6.139 -0.430 1.00 86.62 236 TYR A CA 1
ATOM 1877 C C . TYR A 1 236 ? 16.850 5.437 0.118 1.00 86.62 236 TYR A C 1
ATOM 1879 O O . TYR A 1 236 ? 17.736 6.074 0.684 1.00 86.62 236 TYR A O 1
ATOM 1887 N N . LEU A 1 237 ? 16.923 4.120 -0.035 1.00 88.69 237 LEU A N 1
ATOM 1888 C CA . LEU A 1 237 ? 18.025 3.290 0.435 1.00 88.69 237 LEU A CA 1
ATOM 1889 C C . LEU A 1 237 ? 18.874 2.871 -0.759 1.00 88.69 237 LEU A C 1
ATOM 1891 O O . LEU A 1 237 ? 18.367 2.228 -1.674 1.00 88.69 237 LEU A O 1
ATOM 1895 N N . TYR A 1 238 ? 20.159 3.215 -0.734 1.00 87.31 238 TYR A N 1
ATOM 1896 C CA . TYR A 1 238 ? 21.119 2.765 -1.736 1.00 87.31 238 TYR A CA 1
ATOM 1897 C C . TYR A 1 238 ? 22.031 1.691 -1.144 1.00 87.31 238 TYR A C 1
ATOM 1899 O O . TYR A 1 238 ? 22.678 1.908 -0.116 1.00 87.31 238 TYR A O 1
ATOM 1907 N N . MET A 1 239 ? 22.081 0.537 -1.798 1.00 88.06 239 MET A N 1
ATOM 1908 C CA . MET A 1 239 ? 22.861 -0.630 -1.417 1.00 88.06 239 MET A CA 1
ATOM 1909 C C . MET A 1 239 ? 24.088 -0.722 -2.320 1.00 88.06 239 MET A C 1
ATOM 1911 O O . MET A 1 239 ? 23.979 -0.999 -3.513 1.00 88.06 239 MET A O 1
ATOM 1915 N N . ASN A 1 240 ? 25.266 -0.527 -1.735 1.00 86.38 240 ASN A N 1
ATOM 1916 C CA . ASN A 1 240 ? 26.533 -0.706 -2.428 1.00 86.38 240 ASN A CA 1
ATOM 1917 C C . ASN A 1 240 ? 27.190 -2.016 -1.984 1.00 86.38 240 ASN A C 1
ATOM 1919 O O . ASN A 1 240 ? 27.544 -2.163 -0.808 1.00 86.38 240 ASN A O 1
ATOM 1923 N N . HIS A 1 241 ? 27.364 -2.958 -2.909 1.00 85.19 241 HIS A N 1
ATOM 1924 C CA . HIS A 1 241 ? 28.054 -4.211 -2.627 1.00 85.19 241 HIS A CA 1
ATOM 1925 C C . HIS A 1 241 ? 29.578 -4.026 -2.686 1.00 85.19 241 HIS A C 1
ATOM 1927 O O . HIS A 1 241 ? 30.139 -3.642 -3.715 1.00 85.19 241 HIS A O 1
ATOM 1933 N N . ARG A 1 242 ? 30.278 -4.313 -1.580 1.00 77.88 242 ARG A N 1
ATOM 1934 C CA . ARG A 1 242 ? 31.746 -4.262 -1.523 1.00 77.88 242 ARG A CA 1
ATOM 1935 C C . ARG A 1 242 ? 32.350 -5.646 -1.809 1.00 77.88 242 ARG A C 1
ATOM 1937 O O . ARG A 1 242 ? 31.860 -6.643 -1.269 1.00 77.88 242 ARG A O 1
ATOM 1944 N N . PRO A 1 243 ? 33.447 -5.734 -2.589 1.00 63.19 243 PRO A N 1
ATOM 1945 C CA . PRO A 1 243 ? 34.190 -6.982 -2.767 1.00 63.19 243 PRO A CA 1
ATOM 1946 C C . PRO A 1 243 ? 34.647 -7.513 -1.398 1.00 63.19 243 PRO A C 1
ATOM 1948 O O . PRO A 1 243 ? 35.388 -6.832 -0.694 1.00 63.19 243 PRO A O 1
ATOM 1951 N N . GLY A 1 244 ? 34.159 -8.691 -0.995 1.00 59.94 244 GLY A N 1
ATOM 1952 C CA . GLY A 1 244 ? 34.304 -9.216 0.375 1.00 59.94 244 GLY A CA 1
ATOM 1953 C C . GLY A 1 244 ? 32.990 -9.621 1.061 1.00 59.94 244 GLY A C 1
ATOM 1954 O O . GLY A 1 244 ? 33.008 -9.916 2.251 1.00 59.94 244 GLY A O 1
ATOM 1955 N N . ALA A 1 245 ? 31.871 -9.651 0.320 1.00 70.69 245 ALA A N 1
ATOM 1956 C CA . ALA A 1 245 ? 30.541 -10.074 0.778 1.00 70.69 245 ALA A CA 1
ATOM 1957 C C . ALA A 1 245 ? 29.942 -9.185 1.885 1.00 70.69 245 ALA A C 1
ATOM 1959 O O . ALA A 1 245 ? 29.329 -9.671 2.833 1.00 70.69 245 ALA A O 1
ATOM 1960 N N . SER A 1 246 ? 30.091 -7.865 1.783 1.00 84.75 246 SER A N 1
ATOM 1961 C CA . SER A 1 246 ? 29.372 -6.926 2.652 1.00 84.75 246 SER A CA 1
ATOM 1962 C C . SER A 1 246 ? 28.614 -5.885 1.837 1.00 84.75 246 SER A C 1
ATOM 1964 O O . SER A 1 246 ? 28.997 -5.544 0.716 1.00 84.75 246 SER A O 1
ATOM 1966 N N . TYR A 1 247 ? 27.516 -5.397 2.406 1.00 88.69 247 TYR A N 1
ATOM 1967 C CA . TYR A 1 247 ? 26.710 -4.321 1.845 1.00 88.69 247 TYR A CA 1
ATOM 1968 C C . TYR A 1 247 ? 26.858 -3.079 2.715 1.00 88.69 247 TYR A C 1
ATOM 1970 O O . TYR A 1 247 ? 26.690 -3.136 3.934 1.00 88.69 247 TYR A O 1
ATOM 1978 N N . THR A 1 248 ? 27.140 -1.944 2.084 1.00 90.50 248 THR A N 1
ATOM 1979 C CA . THR A 1 248 ? 26.950 -0.634 2.708 1.00 90.50 248 THR A CA 1
ATOM 1980 C C . THR A 1 248 ? 25.581 -0.118 2.287 1.00 90.50 248 THR A C 1
ATOM 1982 O O . THR A 1 248 ? 25.333 0.055 1.095 1.00 90.50 248 THR A O 1
ATOM 1985 N N . ILE A 1 249 ? 24.691 0.094 3.254 1.00 91.00 249 ILE A N 1
ATOM 1986 C CA . ILE A 1 249 ? 23.340 0.616 3.038 1.00 91.00 249 ILE A CA 1
ATOM 1987 C C . ILE A 1 249 ? 23.335 2.077 3.470 1.00 91.00 249 ILE A C 1
ATOM 1989 O O . ILE A 1 249 ? 23.540 2.371 4.646 1.00 91.00 249 ILE A O 1
ATOM 1993 N N . THR A 1 250 ? 23.091 2.991 2.540 1.00 89.44 250 THR A N 1
ATOM 1994 C CA . THR A 1 250 ? 23.083 4.431 2.817 1.00 89.44 250 THR A CA 1
ATOM 1995 C C . THR A 1 250 ? 21.687 5.010 2.613 1.00 89.44 250 THR A C 1
ATOM 1997 O O . THR A 1 250 ? 21.033 4.742 1.605 1.00 89.44 250 THR A O 1
ATOM 2000 N N . GLN A 1 251 ? 21.235 5.811 3.578 1.00 88.38 251 GLN A N 1
ATOM 2001 C CA . GLN A 1 251 ? 19.946 6.495 3.551 1.00 88.38 251 GLN A CA 1
ATOM 2002 C C . GLN A 1 251 ? 20.078 7.866 2.866 1.00 88.38 251 GLN A C 1
ATOM 2004 O O . GLN A 1 251 ? 20.871 8.719 3.280 1.00 88.38 251 GLN A O 1
ATOM 2009 N N . TYR A 1 252 ? 19.260 8.100 1.843 1.00 84.94 252 TYR A N 1
ATOM 2010 C CA . TYR A 1 252 ? 19.167 9.354 1.100 1.00 84.94 252 TYR A CA 1
ATOM 2011 C C . TYR A 1 252 ? 17.744 9.912 1.131 1.00 84.94 252 TYR A C 1
ATOM 2013 O O . TYR A 1 252 ? 16.761 9.186 1.306 1.00 84.94 252 TYR A O 1
ATOM 2021 N N . MET A 1 253 ? 17.646 11.220 0.904 1.00 78.31 253 MET A N 1
ATOM 2022 C CA . MET A 1 253 ? 16.381 11.849 0.549 1.00 78.31 253 MET A CA 1
ATOM 2023 C C . MET A 1 253 ? 15.992 11.434 -0.878 1.00 78.31 253 MET A C 1
ATOM 2025 O O . MET A 1 253 ? 16.852 11.451 -1.768 1.00 78.31 253 MET A O 1
ATOM 2029 N N . PRO A 1 254 ? 14.723 11.078 -1.126 1.00 69.44 254 PRO A N 1
ATOM 2030 C CA . PRO A 1 254 ? 14.269 10.710 -2.458 1.00 69.44 254 PRO A CA 1
ATOM 2031 C C . PRO A 1 254 ? 14.386 11.909 -3.419 1.00 69.44 254 PRO A C 1
ATOM 2033 O O . PRO A 1 254 ? 14.167 13.060 -3.025 1.00 69.44 254 PRO A O 1
ATOM 2036 N N . PRO A 1 255 ? 14.735 11.678 -4.695 1.00 63.31 255 PRO A N 1
ATOM 2037 C CA . PRO A 1 255 ? 14.827 12.750 -5.679 1.00 63.31 255 PRO A CA 1
ATOM 2038 C C . PRO A 1 255 ? 13.434 13.300 -6.032 1.00 63.31 255 PRO A C 1
ATOM 2040 O O . PRO A 1 255 ? 12.504 12.541 -6.286 1.00 63.31 255 PRO A O 1
ATOM 2043 N N . SER A 1 256 ? 13.301 14.627 -6.128 1.00 59.25 256 SER A N 1
ATOM 2044 C CA . SER A 1 256 ? 12.057 15.296 -6.556 1.00 59.25 256 SER A CA 1
ATOM 2045 C C . SER A 1 256 ? 11.616 14.833 -7.949 1.00 59.25 256 SER A C 1
ATOM 2047 O O . SER A 1 256 ? 12.414 14.911 -8.882 1.00 59.25 256 SER A O 1
ATOM 2049 N N . LYS A 1 257 ? 10.349 14.427 -8.139 1.00 54.38 257 LYS A N 1
ATOM 2050 C CA . LYS A 1 257 ? 9.809 14.039 -9.461 1.00 54.38 257 LYS A CA 1
ATOM 2051 C C . LYS A 1 257 ? 9.683 15.169 -10.485 1.00 54.38 257 LYS A C 1
ATOM 2053 O O . LYS A 1 257 ? 9.783 14.881 -11.676 1.00 54.38 257 LYS A O 1
ATOM 2058 N N . GLN A 1 258 ? 9.517 16.429 -10.063 1.00 52.25 258 GLN A N 1
ATOM 2059 C CA . GLN A 1 258 ? 9.432 17.578 -10.988 1.00 52.25 258 GLN A CA 1
ATOM 2060 C C . GLN A 1 258 ? 10.677 17.692 -11.871 1.00 52.25 258 GLN A C 1
ATOM 2062 O O . GLN A 1 258 ? 10.605 18.077 -13.035 1.00 52.25 258 GLN A O 1
ATOM 2067 N N . ARG A 1 259 ? 11.836 17.360 -11.299 1.00 52.94 259 ARG A N 1
ATOM 2068 C CA . ARG A 1 259 ? 13.104 17.310 -12.024 1.00 52.94 259 ARG A CA 1
ATOM 2069 C C . ARG A 1 259 ? 13.410 15.851 -12.379 1.00 52.94 259 ARG A C 1
ATOM 2071 O O . ARG A 1 259 ? 13.698 15.524 -13.518 1.00 52.94 259 ARG A O 1
ATOM 2078 N N . GLY A 1 260 ? 13.246 14.918 -11.457 1.00 56.12 260 GLY A N 1
ATOM 2079 C CA . GLY A 1 260 ? 13.732 13.553 -11.612 1.00 56.12 260 GLY A CA 1
ATOM 2080 C C . GLY A 1 260 ? 15.259 13.522 -11.558 1.00 56.12 260 GLY A C 1
ATOM 2081 O O . GLY A 1 260 ? 15.940 14.519 -11.816 1.00 56.12 260 GLY A O 1
ATOM 2082 N N . LEU A 1 261 ? 15.817 12.364 -11.212 1.00 62.06 261 LEU A N 1
ATOM 2083 C CA . LEU A 1 261 ? 17.259 12.237 -11.002 1.00 62.06 261 LEU A CA 1
ATOM 2084 C C . LEU A 1 261 ? 18.060 12.574 -12.269 1.00 62.06 261 LEU A C 1
ATOM 2086 O O . LEU A 1 261 ? 19.061 13.274 -12.179 1.00 62.06 261 LEU A O 1
ATOM 2090 N N . LEU A 1 262 ? 17.563 12.175 -13.448 1.00 61.25 262 LEU A N 1
ATOM 2091 C CA . LEU A 1 262 ? 18.121 12.545 -14.753 1.00 61.25 262 LEU A CA 1
ATOM 2092 C C . LEU A 1 262 ? 18.210 14.062 -14.962 1.00 61.25 262 LEU A C 1
ATOM 2094 O O . LEU A 1 262 ? 19.247 14.540 -15.406 1.00 61.25 262 LEU A O 1
ATOM 2098 N N . VAL A 1 263 ? 17.168 14.844 -14.660 1.00 63.78 263 VAL A N 1
ATOM 2099 C CA . VAL A 1 263 ? 17.224 16.299 -14.908 1.00 63.78 263 VAL A CA 1
ATOM 2100 C C . VAL A 1 263 ? 18.112 16.988 -13.888 1.00 63.78 263 VAL A C 1
ATOM 2102 O O . VAL A 1 263 ? 18.894 17.847 -14.283 1.00 63.78 263 VAL A O 1
ATOM 2105 N N . VAL A 1 264 ? 18.043 16.601 -12.607 1.00 66.81 264 VAL A N 1
ATOM 2106 C CA . VAL A 1 264 ? 18.960 17.119 -11.574 1.00 66.81 264 VAL A CA 1
ATOM 2107 C C . VAL A 1 264 ? 20.403 16.850 -11.992 1.00 66.81 264 VAL A C 1
ATOM 2109 O O . VAL A 1 264 ? 21.240 17.750 -12.003 1.00 66.81 264 VAL A O 1
ATOM 2112 N N . TYR A 1 265 ? 20.670 15.628 -12.434 1.00 68.00 265 TYR A N 1
ATOM 2113 C CA . TYR A 1 265 ? 21.968 15.228 -12.931 1.00 68.00 265 TYR A CA 1
ATOM 2114 C C . TYR A 1 265 ? 22.401 16.014 -14.175 1.00 68.00 265 TYR A C 1
ATOM 2116 O O . TYR A 1 265 ? 23.497 16.566 -14.197 1.00 68.00 265 TYR A O 1
ATOM 2124 N N . LEU A 1 266 ? 21.550 16.131 -15.199 1.00 67.75 266 LEU A N 1
ATOM 2125 C CA . LEU A 1 266 ? 21.859 16.903 -16.406 1.00 67.75 266 LEU A CA 1
ATOM 2126 C C . LEU A 1 266 ? 22.107 18.382 -16.100 1.00 67.75 266 LEU A C 1
ATOM 2128 O O . LEU A 1 266 ? 22.981 18.982 -16.718 1.00 67.75 266 LEU A O 1
ATOM 2132 N N . GLN A 1 267 ? 21.371 18.973 -15.158 1.00 70.31 267 GLN A N 1
ATOM 2133 C CA . GLN A 1 267 ? 21.607 20.342 -14.697 1.00 70.31 267 GLN A CA 1
ATOM 2134 C C . GLN A 1 267 ? 22.990 20.475 -14.045 1.00 70.31 267 GLN A C 1
ATOM 2136 O O . GLN A 1 267 ? 23.746 21.369 -14.420 1.00 70.31 267 GLN A O 1
ATOM 2141 N N . LEU A 1 268 ? 23.357 19.547 -13.153 1.00 72.00 268 LEU A N 1
ATOM 2142 C CA . LEU A 1 268 ? 24.683 19.502 -12.520 1.00 72.00 268 LEU A CA 1
ATOM 2143 C C . LEU A 1 268 ? 25.813 19.291 -13.535 1.00 72.00 268 LEU A C 1
ATOM 2145 O O . LEU A 1 268 ? 26.890 19.877 -13.415 1.00 72.00 268 LEU A O 1
ATOM 2149 N N . GLN A 1 269 ? 25.588 18.466 -14.557 1.00 71.62 269 GLN A N 1
ATOM 2150 C CA . GLN A 1 269 ? 26.570 18.281 -15.620 1.00 71.62 269 GLN A CA 1
ATOM 2151 C C . GLN A 1 269 ? 26.681 19.537 -16.486 1.00 71.62 269 GLN A C 1
ATOM 2153 O O . GLN A 1 269 ? 27.797 19.947 -16.772 1.00 71.62 269 GLN A O 1
ATOM 2158 N N . ARG A 1 270 ? 25.566 20.198 -16.833 1.00 70.50 270 ARG A N 1
ATOM 2159 C CA . ARG A 1 270 ? 25.545 21.466 -17.590 1.00 70.50 270 ARG A CA 1
ATOM 2160 C C . ARG A 1 270 ? 26.214 22.627 -16.857 1.00 70.50 270 ARG A C 1
ATOM 2162 O O . ARG A 1 270 ? 26.726 23.520 -17.519 1.00 70.50 270 ARG A O 1
ATOM 2169 N N . SER A 1 271 ? 26.240 22.621 -15.523 1.00 70.00 271 SER A N 1
ATOM 2170 C CA . SER A 1 271 ? 26.976 23.632 -14.751 1.00 70.00 271 SER A CA 1
ATOM 2171 C C . SER A 1 271 ? 28.500 23.464 -14.791 1.00 70.00 271 SER A C 1
ATOM 2173 O O . SER A 1 271 ? 29.217 24.337 -14.309 1.00 70.00 271 SER A O 1
ATOM 2175 N N . LYS A 1 272 ? 29.027 22.367 -15.357 1.00 75.81 272 LYS A N 1
ATOM 2176 C CA . LYS A 1 272 ? 30.475 22.179 -15.521 1.00 75.81 272 LYS A CA 1
ATOM 2177 C C . LYS A 1 272 ? 30.974 22.956 -16.738 1.00 75.81 272 LYS A C 1
ATOM 2179 O O . LYS A 1 272 ? 30.378 22.894 -17.807 1.00 75.81 272 LYS A O 1
ATOM 2184 N N . ALA A 1 273 ? 32.120 23.622 -16.597 1.00 59.88 273 ALA A N 1
ATOM 2185 C CA . ALA A 1 273 ? 32.699 24.487 -17.631 1.00 59.88 273 ALA A CA 1
ATOM 2186 C C . ALA A 1 273 ? 32.988 23.785 -18.980 1.00 59.88 273 ALA A C 1
ATOM 2188 O O . ALA A 1 273 ? 33.072 24.450 -20.006 1.00 59.88 273 ALA A O 1
ATOM 2189 N N . SER A 1 274 ? 33.123 22.455 -18.992 1.00 63.06 274 SER A N 1
ATOM 2190 C CA . SER A 1 274 ? 33.388 21.630 -20.181 1.00 63.06 274 SER A CA 1
ATOM 2191 C C . SER A 1 274 ? 32.160 20.872 -20.710 1.00 63.06 274 SER A C 1
ATOM 2193 O O . SER A 1 274 ? 32.301 19.956 -21.522 1.00 63.06 274 SER A O 1
ATOM 2195 N N . ALA A 1 275 ? 30.954 21.196 -20.236 1.00 59.69 275 ALA A N 1
ATOM 2196 C CA . ALA A 1 275 ? 29.751 20.463 -20.606 1.00 59.69 275 ALA A CA 1
ATOM 2197 C C . ALA A 1 275 ? 29.368 20.692 -22.081 1.00 59.69 275 ALA A C 1
ATOM 2199 O O . ALA A 1 275 ? 29.311 21.840 -22.527 1.00 59.69 275 ALA A O 1
ATOM 2200 N N . PRO A 1 276 ? 29.049 19.634 -22.849 1.00 59.22 276 PRO A N 1
ATOM 2201 C CA . PRO A 1 276 ? 28.583 19.797 -24.219 1.00 59.22 276 PRO A CA 1
ATOM 2202 C C . PRO A 1 276 ? 27.243 20.545 -24.239 1.00 59.22 276 PRO A C 1
ATOM 2204 O O . PRO A 1 276 ? 26.294 20.174 -23.541 1.00 59.22 276 PRO A O 1
ATOM 2207 N N . VAL A 1 277 ? 27.154 21.598 -25.055 1.00 57.31 277 VAL A N 1
ATOM 2208 C CA . VAL A 1 277 ? 25.911 22.347 -25.275 1.00 57.31 277 VAL A CA 1
ATOM 2209 C C . VAL A 1 277 ? 24.977 21.486 -26.124 1.00 57.31 277 VAL A C 1
ATOM 2211 O O . VAL A 1 277 ? 25.152 21.365 -27.332 1.00 57.31 277 VAL A O 1
ATOM 2214 N N . ILE A 1 278 ? 23.986 20.863 -25.483 1.00 57.16 278 ILE A N 1
ATOM 2215 C CA . ILE A 1 278 ? 22.924 20.119 -26.170 1.00 57.16 278 ILE A CA 1
ATOM 2216 C C . ILE A 1 278 ? 21.847 21.132 -26.572 1.00 57.16 278 ILE A C 1
ATOM 2218 O O . ILE A 1 278 ? 20.993 21.487 -25.757 1.00 57.16 278 ILE A O 1
ATOM 2222 N N . GLY A 1 279 ? 21.923 21.637 -27.803 1.00 47.53 279 GLY A N 1
ATOM 2223 C CA . GLY A 1 279 ? 20.906 22.498 -28.404 1.00 47.53 279 GLY A CA 1
ATOM 2224 C C . GLY A 1 279 ? 19.934 21.694 -29.270 1.00 47.53 279 GLY A C 1
ATOM 2225 O O . GLY A 1 279 ? 20.292 20.656 -29.814 1.00 47.53 279 GLY A O 1
ATOM 2226 N N . PHE A 1 280 ? 18.706 22.186 -29.455 1.00 45.47 280 PHE A N 1
ATOM 2227 C CA . PHE A 1 280 ? 17.703 21.523 -30.310 1.00 45.47 280 PHE A CA 1
ATOM 2228 C C . PHE A 1 280 ? 18.163 21.335 -31.768 1.00 45.47 280 PHE A C 1
ATOM 2230 O O . PHE A 1 280 ? 17.704 20.425 -32.448 1.00 45.47 280 PHE A O 1
ATOM 2237 N N . LEU A 1 281 ? 19.080 22.190 -32.230 1.00 51.19 281 LEU A N 1
ATOM 2238 C CA . LEU A 1 281 ? 19.647 22.184 -33.581 1.00 51.19 281 LEU A CA 1
ATOM 2239 C C . LEU A 1 281 ? 21.105 21.697 -33.618 1.00 51.19 281 LEU A C 1
ATOM 2241 O O . LEU A 1 281 ? 21.725 21.702 -34.680 1.00 51.19 281 LEU A O 1
ATOM 2245 N N . SER A 1 282 ? 21.685 21.316 -32.474 1.00 52.81 282 SER A N 1
ATOM 2246 C CA . SER A 1 282 ? 23.061 20.819 -32.446 1.00 52.81 282 SER A CA 1
ATOM 2247 C C . SER A 1 282 ? 23.099 19.376 -32.934 1.00 52.81 282 SER A C 1
ATOM 2249 O O . SER A 1 282 ? 22.236 18.574 -32.575 1.00 52.81 282 SER A O 1
ATOM 2251 N N . THR A 1 283 ? 24.130 19.018 -33.699 1.00 53.50 283 THR A N 1
ATOM 2252 C CA . THR A 1 283 ? 24.415 17.623 -34.057 1.00 53.50 283 THR A CA 1
ATOM 2253 C C . THR A 1 283 ? 24.413 16.735 -32.816 1.00 53.50 283 THR A C 1
ATOM 2255 O O . THR A 1 283 ? 24.896 17.156 -31.766 1.00 53.50 283 THR A O 1
ATOM 2258 N N . SER A 1 284 ? 23.887 15.512 -32.932 1.00 54.25 284 SER A N 1
ATOM 2259 C CA . SER A 1 284 ? 23.853 14.557 -31.819 1.00 54.25 284 SER A CA 1
ATOM 2260 C C . SER A 1 284 ? 25.265 14.351 -31.263 1.00 54.25 284 SER A C 1
ATOM 2262 O O . SER A 1 284 ? 26.127 13.774 -31.924 1.00 54.25 284 SER A O 1
ATOM 2264 N N . VAL A 1 285 ? 25.516 14.862 -30.056 1.00 53.84 285 VAL A N 1
ATOM 2265 C CA . VAL A 1 285 ? 26.786 14.667 -29.357 1.00 53.84 285 VAL A CA 1
ATOM 2266 C C . VAL A 1 285 ? 26.639 13.453 -28.456 1.00 53.84 285 VAL A C 1
ATOM 2268 O O . VAL A 1 285 ? 25.794 13.422 -27.560 1.00 53.84 285 VAL A O 1
ATOM 2271 N N . ARG A 1 286 ? 27.496 12.452 -28.662 1.00 53.34 286 ARG A N 1
ATOM 2272 C CA . ARG A 1 286 ? 27.604 11.311 -27.754 1.00 53.34 286 ARG A CA 1
ATOM 2273 C C . ARG A 1 286 ? 28.330 11.764 -26.485 1.00 53.34 286 ARG A C 1
ATOM 2275 O O . ARG A 1 286 ? 29.550 11.697 -26.408 1.00 53.34 286 ARG A O 1
ATOM 2282 N N . ALA A 1 287 ? 27.579 12.260 -25.507 1.00 53.81 287 ALA A N 1
ATOM 2283 C CA . ALA A 1 287 ? 28.107 12.649 -24.204 1.00 53.81 287 ALA A CA 1
ATOM 2284 C C . ALA A 1 287 ? 28.003 11.478 -23.217 1.00 53.81 287 ALA A C 1
ATOM 2286 O O . ALA A 1 287 ? 26.942 10.870 -23.069 1.00 53.81 287 ALA A O 1
ATOM 2287 N N . SER A 1 288 ? 29.106 11.150 -22.543 1.00 54.72 288 SER A N 1
ATOM 2288 C CA . SER A 1 288 ? 29.115 10.196 -21.433 1.00 54.72 288 SER A CA 1
ATOM 2289 C C . SER A 1 288 ? 29.231 10.949 -20.123 1.00 54.72 288 SER A C 1
ATOM 2291 O O . SER A 1 288 ? 30.131 11.774 -19.971 1.00 54.72 288 SER A O 1
ATOM 2293 N N . PHE A 1 289 ? 28.385 10.612 -19.164 1.00 56.78 289 PHE A N 1
ATOM 2294 C CA . PHE A 1 289 ? 28.454 11.180 -17.834 1.00 56.78 289 PHE A CA 1
ATOM 2295 C C . PHE A 1 289 ? 28.557 10.039 -16.810 1.00 56.78 289 PHE A C 1
ATOM 2297 O O . PHE A 1 289 ? 28.006 8.961 -17.029 1.00 56.78 289 PHE A O 1
ATOM 2304 N N . GLU A 1 290 ? 29.322 10.248 -15.737 1.00 60.62 290 GLU A N 1
ATOM 2305 C CA . GLU A 1 290 ? 29.421 9.303 -14.621 1.00 60.62 290 GLU A CA 1
ATOM 2306 C C . GLU A 1 290 ? 28.463 9.717 -13.501 1.00 60.62 290 GLU A C 1
ATOM 2308 O O . GLU A 1 290 ? 28.497 10.871 -13.055 1.00 60.62 290 GLU A O 1
ATOM 2313 N N . TRP A 1 291 ? 27.559 8.828 -13.096 1.00 67.12 291 TRP A N 1
ATOM 2314 C CA . TRP A 1 291 ? 26.633 9.088 -11.997 1.00 67.12 291 TRP A CA 1
ATOM 2315 C C . TRP A 1 291 ? 27.155 8.513 -10.680 1.00 67.12 291 TRP A C 1
ATOM 2317 O O . TRP A 1 291 ? 27.554 7.350 -10.620 1.00 67.12 291 TRP A O 1
ATOM 2327 N N . THR A 1 292 ? 27.126 9.319 -9.617 1.00 69.56 292 THR A N 1
ATOM 2328 C CA . THR A 1 292 ? 27.396 8.864 -8.249 1.00 69.56 292 THR A CA 1
ATOM 2329 C C . THR A 1 292 ? 26.270 9.343 -7.326 1.00 69.56 292 THR A C 1
ATOM 2331 O O . THR A 1 292 ? 25.847 10.502 -7.452 1.00 69.56 292 THR A O 1
ATOM 2334 N N . PRO A 1 293 ? 25.776 8.508 -6.394 1.00 73.31 293 PRO A N 1
ATOM 2335 C CA . PRO A 1 293 ? 24.746 8.919 -5.441 1.00 73.31 293 PRO A CA 1
ATOM 2336 C C . PRO A 1 293 ? 25.135 10.181 -4.664 1.00 73.31 293 PRO A C 1
ATOM 2338 O O . PRO A 1 293 ? 24.330 11.091 -4.525 1.00 73.31 293 PRO A O 1
ATOM 2341 N N . GLU A 1 294 ? 26.392 10.293 -4.233 1.00 76.94 294 GLU A N 1
ATOM 2342 C CA . GLU A 1 294 ? 26.900 11.395 -3.403 1.00 76.94 294 GLU A CA 1
ATOM 2343 C C . GLU A 1 294 ? 26.850 12.757 -4.098 1.00 76.94 294 GLU A C 1
ATOM 2345 O O . GLU A 1 294 ? 26.768 13.785 -3.432 1.00 76.94 294 GLU A O 1
ATOM 2350 N N . THR A 1 295 ? 26.927 12.779 -5.430 1.00 73.62 295 THR A N 1
ATOM 2351 C CA . THR A 1 295 ? 26.918 14.028 -6.205 1.00 73.62 295 THR A CA 1
ATOM 2352 C C . THR A 1 295 ? 25.514 14.474 -6.590 1.00 73.62 295 THR A C 1
ATOM 2354 O O . THR A 1 295 ? 25.326 15.632 -6.951 1.00 73.62 295 THR A O 1
ATOM 2357 N N . THR A 1 296 ? 24.533 13.569 -6.529 1.00 70.38 296 THR A N 1
ATOM 2358 C CA . THR A 1 296 ? 23.179 13.806 -7.056 1.00 70.38 296 THR A CA 1
ATOM 2359 C C . THR A 1 296 ? 22.107 13.782 -5.968 1.00 70.38 296 THR A C 1
ATOM 2361 O O . THR A 1 296 ? 21.091 14.462 -6.099 1.00 70.38 296 THR A O 1
ATOM 2364 N N . LEU A 1 297 ? 22.316 13.007 -4.903 1.00 77.31 297 LEU A N 1
ATOM 2365 C CA . LEU A 1 297 ? 21.386 12.826 -3.795 1.00 77.31 297 LEU A CA 1
ATOM 2366 C C . LEU A 1 297 ? 21.930 13.463 -2.517 1.00 77.31 297 LEU A C 1
ATOM 2368 O O . LEU A 1 297 ? 23.132 13.483 -2.259 1.00 77.31 297 LEU A O 1
ATOM 2372 N N . SER A 1 298 ? 21.019 13.938 -1.674 1.00 81.00 298 SER A N 1
ATOM 2373 C CA . SER A 1 298 ? 21.355 14.453 -0.348 1.00 81.00 298 SER A CA 1
ATOM 2374 C C . SER A 1 298 ? 21.230 13.339 0.690 1.00 81.00 298 SER A C 1
ATOM 2376 O O . SER A 1 298 ? 20.179 12.701 0.790 1.00 81.00 298 SER A O 1
ATOM 2378 N N . ARG A 1 299 ? 22.298 13.097 1.461 1.00 82.44 299 ARG A N 1
ATOM 2379 C CA . ARG A 1 299 ? 22.263 12.166 2.601 1.00 82.44 299 ARG A CA 1
ATOM 2380 C C . ARG A 1 299 ? 21.329 12.700 3.684 1.00 82.44 299 ARG A C 1
ATOM 2382 O O . ARG A 1 299 ? 21.247 13.911 3.896 1.00 82.44 299 ARG A O 1
ATOM 2389 N N . VAL A 1 300 ? 20.650 11.798 4.385 1.00 79.62 300 VAL A N 1
ATOM 2390 C CA . VAL A 1 300 ? 19.810 12.173 5.528 1.00 79.62 300 VAL A CA 1
ATOM 2391 C C . VAL A 1 300 ? 20.709 12.634 6.682 1.00 79.62 300 VAL A C 1
ATOM 2393 O O . VAL A 1 300 ? 21.606 11.906 7.101 1.00 79.62 300 VAL A O 1
ATOM 2396 N N . ALA A 1 301 ? 20.482 13.850 7.187 1.00 64.75 301 ALA A N 1
ATOM 2397 C CA . ALA A 1 301 ? 21.314 14.455 8.234 1.00 64.75 301 ALA A CA 1
ATOM 2398 C C . ALA A 1 301 ? 21.081 13.850 9.632 1.00 64.75 301 ALA A C 1
ATOM 2400 O O . ALA A 1 301 ? 21.993 13.812 10.453 1.00 64.75 301 ALA A O 1
ATOM 2401 N N . THR A 1 302 ? 19.866 13.375 9.907 1.00 63.91 302 THR A N 1
ATOM 2402 C CA . THR A 1 302 ? 19.481 12.748 11.177 1.00 63.91 302 THR A CA 1
ATOM 2403 C C . THR A 1 302 ? 19.292 11.256 10.970 1.00 63.91 302 THR A C 1
ATOM 2405 O O . THR A 1 302 ? 18.363 10.844 10.272 1.00 63.91 302 THR A O 1
ATOM 2408 N N . SER A 1 303 ? 20.161 10.439 11.565 1.00 63.62 303 SER A N 1
ATOM 2409 C CA . SER A 1 303 ? 20.010 8.994 11.485 1.00 63.62 303 SER A CA 1
ATOM 2410 C C . SER A 1 303 ? 18.746 8.550 12.213 1.00 63.62 303 SER A C 1
ATOM 2412 O O . SER A 1 303 ? 18.398 9.052 13.284 1.00 63.62 303 SER A O 1
ATOM 2414 N N . SER A 1 304 ? 17.999 7.659 11.576 1.00 65.56 304 SER A N 1
ATOM 2415 C CA . SER A 1 304 ? 16.682 7.269 12.042 1.00 65.56 304 SER A CA 1
ATOM 2416 C C . SER A 1 304 ? 16.510 5.783 11.789 1.00 65.56 304 SER A C 1
ATOM 2418 O O . SER A 1 304 ? 16.789 5.327 10.682 1.00 65.56 304 SER A O 1
ATOM 2420 N N . SER A 1 305 ? 16.070 5.047 12.810 1.00 83.81 305 SER A N 1
ATOM 2421 C CA . SER A 1 305 ? 15.897 3.598 12.734 1.00 83.81 305 SER A CA 1
ATOM 2422 C C . SER A 1 305 ? 14.874 3.254 11.650 1.00 83.81 305 SER A C 1
ATOM 2424 O O . SER A 1 305 ? 13.698 3.609 11.781 1.00 83.81 305 SER A O 1
ATOM 2426 N N . ILE A 1 306 ? 15.313 2.621 10.559 1.00 89.69 306 ILE A N 1
ATOM 2427 C CA . ILE A 1 306 ? 14.431 2.083 9.513 1.00 89.69 306 ILE A CA 1
ATOM 2428 C C . ILE A 1 306 ? 14.462 0.554 9.595 1.00 89.69 306 ILE A C 1
ATOM 2430 O O . ILE A 1 306 ? 15.536 -0.033 9.440 1.00 89.69 306 ILE A O 1
ATOM 2434 N N . PRO A 1 307 ? 13.319 -0.111 9.830 1.00 91.81 307 PRO A N 1
ATOM 2435 C CA . PRO A 1 307 ? 13.244 -1.559 9.825 1.00 91.81 307 PRO A CA 1
ATOM 2436 C C . PRO A 1 307 ? 13.296 -2.090 8.390 1.00 91.81 307 PRO A C 1
ATOM 2438 O O . PRO A 1 307 ? 12.521 -1.689 7.524 1.00 91.81 307 PRO A O 1
ATOM 2441 N N . LEU A 1 308 ? 14.191 -3.037 8.145 1.00 90.75 308 LEU A N 1
ATOM 2442 C CA . LEU A 1 308 ? 14.434 -3.640 6.843 1.00 90.75 308 LEU A CA 1
ATOM 2443 C C . LEU A 1 308 ? 14.474 -5.161 6.978 1.00 90.75 308 LEU A C 1
ATOM 2445 O O . LEU A 1 308 ? 15.197 -5.697 7.813 1.00 90.75 308 LEU A O 1
ATOM 2449 N N . ARG A 1 309 ? 13.727 -5.875 6.130 1.00 91.06 309 ARG A N 1
ATOM 2450 C CA . ARG A 1 309 ? 13.813 -7.339 6.035 1.00 91.06 309 ARG A CA 1
ATOM 2451 C C . ARG A 1 309 ? 14.772 -7.733 4.917 1.00 91.06 309 ARG A C 1
ATOM 2453 O O . ARG A 1 309 ? 14.470 -7.502 3.745 1.00 91.06 309 ARG A O 1
ATOM 2460 N N . ALA A 1 310 ? 15.900 -8.326 5.288 1.00 90.69 310 ALA A N 1
ATOM 2461 C CA . ALA A 1 310 ? 16.894 -8.883 4.379 1.00 90.69 310 ALA A CA 1
ATOM 2462 C C . ALA A 1 310 ? 16.683 -10.393 4.222 1.00 90.69 310 ALA A C 1
ATOM 2464 O O . ALA A 1 310 ? 16.364 -11.083 5.189 1.00 90.69 310 ALA A O 1
ATOM 2465 N N . VAL A 1 311 ? 16.851 -10.919 3.016 1.00 89.12 311 VAL A N 1
ATOM 2466 C CA . VAL A 1 311 ? 16.701 -12.345 2.713 1.00 89.12 311 VAL A CA 1
ATOM 2467 C C . VAL A 1 311 ? 17.795 -12.792 1.758 1.00 89.12 311 VAL A C 1
ATOM 2469 O O . VAL A 1 311 ? 18.155 -12.051 0.847 1.00 89.12 311 VAL A O 1
ATOM 2472 N N . GLN A 1 312 ? 18.325 -13.996 1.964 1.00 86.94 312 GLN A N 1
ATOM 2473 C CA . GLN A 1 312 ? 19.306 -14.580 1.060 1.00 86.94 312 GLN A CA 1
ATOM 2474 C C . GLN A 1 312 ? 18.621 -15.518 0.066 1.00 86.94 312 GLN A C 1
ATOM 2476 O O . GLN A 1 312 ? 18.212 -16.614 0.433 1.00 86.94 312 GLN A O 1
ATOM 2481 N N . TRP A 1 313 ? 18.552 -15.118 -1.199 1.00 83.38 313 TRP A N 1
ATOM 2482 C CA . TRP A 1 313 ? 18.095 -15.969 -2.289 1.00 83.38 313 TRP A CA 1
ATOM 2483 C C . TRP A 1 313 ? 19.181 -16.968 -2.664 1.00 83.38 313 TRP A C 1
ATOM 2485 O O . TRP A 1 313 ? 20.276 -16.608 -3.107 1.00 83.38 313 TRP A O 1
ATOM 2495 N N . THR A 1 314 ? 18.863 -18.246 -2.480 1.00 79.19 314 THR A N 1
ATOM 2496 C CA . THR A 1 314 ? 19.718 -19.368 -2.871 1.00 79.19 314 THR A CA 1
ATOM 2497 C C . THR A 1 314 ? 18.904 -20.388 -3.665 1.00 79.19 314 THR A C 1
ATOM 2499 O O . THR A 1 314 ? 17.761 -20.670 -3.299 1.00 79.19 314 THR A O 1
ATOM 2502 N N . PRO A 1 315 ? 19.445 -20.970 -4.752 1.00 70.56 315 PRO A N 1
ATOM 2503 C CA . PRO A 1 315 ? 18.711 -21.972 -5.515 1.00 70.56 315 PRO A CA 1
ATOM 2504 C C . PRO A 1 315 ? 18.447 -23.210 -4.642 1.00 70.56 315 PRO A C 1
ATOM 2506 O O . PRO A 1 315 ? 19.383 -23.835 -4.145 1.00 70.56 315 PRO A O 1
ATOM 2509 N N . GLY A 1 316 ? 17.174 -23.565 -4.443 1.00 58.69 316 GLY A N 1
ATOM 2510 C CA . GLY A 1 316 ? 16.777 -24.807 -3.767 1.00 58.69 316 GLY A CA 1
ATOM 2511 C C . GLY A 1 316 ? 16.779 -24.798 -2.230 1.00 58.69 316 GLY A C 1
ATOM 2512 O O . GLY A 1 316 ? 16.703 -25.875 -1.639 1.00 58.69 316 GLY A O 1
ATOM 2513 N N . ARG A 1 317 ? 16.844 -23.638 -1.558 1.00 63.19 317 ARG A N 1
ATOM 2514 C CA . ARG A 1 317 ? 16.659 -23.538 -0.094 1.00 63.19 317 ARG A CA 1
ATOM 2515 C C . ARG A 1 317 ? 15.502 -22.618 0.283 1.00 63.19 317 ARG A C 1
ATOM 2517 O O . ARG A 1 317 ? 15.131 -21.727 -0.469 1.00 63.19 317 ARG A O 1
ATOM 2524 N N . CYS A 1 318 ? 14.945 -22.866 1.469 1.00 51.81 318 CYS A N 1
ATOM 2525 C CA . CYS A 1 318 ? 13.940 -22.008 2.082 1.00 51.81 318 CYS A CA 1
ATOM 2526 C C . CYS A 1 318 ? 14.609 -20.774 2.708 1.00 51.81 318 CYS A C 1
ATOM 2528 O O . CYS A 1 318 ? 15.571 -20.889 3.470 1.00 51.81 318 CYS A O 1
ATOM 2530 N N . ASP A 1 319 ? 14.078 -19.608 2.359 1.00 64.62 319 ASP A N 1
ATOM 2531 C CA . ASP A 1 319 ? 14.593 -18.279 2.661 1.00 64.62 319 ASP A CA 1
ATOM 2532 C C . ASP A 1 319 ? 14.403 -17.886 4.143 1.00 64.62 319 ASP A C 1
ATOM 2534 O O . ASP A 1 319 ? 13.284 -17.583 4.579 1.00 64.62 319 ASP A O 1
ATOM 2538 N N . SER A 1 320 ? 15.486 -17.781 4.922 1.00 71.31 320 SER A N 1
ATOM 2539 C CA . SER A 1 320 ? 15.444 -17.138 6.244 1.00 71.31 320 SER A CA 1
ATOM 2540 C C . SER A 1 320 ? 15.497 -15.614 6.100 1.00 71.31 320 SER A C 1
ATOM 2542 O O . SER A 1 320 ? 16.455 -15.062 5.558 1.00 71.31 320 SER A O 1
ATOM 2544 N N . ALA A 1 321 ? 14.463 -14.915 6.577 1.00 82.38 321 ALA A N 1
ATOM 2545 C CA . ALA A 1 321 ? 14.465 -13.454 6.630 1.00 82.38 321 ALA A CA 1
ATOM 2546 C C . ALA A 1 321 ? 15.094 -12.942 7.928 1.00 82.38 321 ALA A C 1
ATOM 2548 O O . ALA A 1 321 ? 14.731 -13.379 9.018 1.00 82.38 321 ALA A O 1
ATOM 2549 N N . HIS A 1 322 ? 15.962 -11.945 7.804 1.00 88.25 322 HIS A N 1
ATOM 2550 C CA . HIS A 1 322 ? 16.585 -11.228 8.906 1.00 88.25 322 HIS A CA 1
ATOM 2551 C C . HIS A 1 322 ? 15.971 -9.834 9.013 1.00 88.25 322 HIS A C 1
ATOM 2553 O O . HIS A 1 322 ? 15.904 -9.103 8.025 1.00 88.25 322 HIS A O 1
ATOM 2559 N N . LEU A 1 323 ? 15.508 -9.467 10.207 1.00 90.19 323 LEU A N 1
ATOM 2560 C CA . LEU A 1 323 ? 15.064 -8.107 10.501 1.00 90.19 323 LEU A CA 1
ATOM 2561 C C . LEU A 1 323 ? 16.269 -7.276 10.951 1.00 90.19 323 LEU A C 1
ATOM 2563 O O . LEU A 1 323 ? 16.938 -7.628 11.919 1.00 90.19 323 LEU A O 1
ATOM 2567 N N . LEU A 1 324 ? 16.516 -6.174 10.254 1.00 90.81 324 LEU A N 1
ATOM 2568 C CA . LEU A 1 324 ? 17.571 -5.208 10.535 1.00 90.81 324 LEU A CA 1
ATOM 2569 C C . LEU A 1 324 ? 16.933 -3.864 10.882 1.00 90.81 324 LEU A C 1
ATOM 2571 O O . LEU A 1 324 ? 15.934 -3.485 10.278 1.00 90.81 324 LEU A O 1
ATOM 2575 N N . PHE A 1 325 ? 17.526 -3.131 11.819 1.00 90.19 325 PHE A N 1
ATOM 2576 C CA . PHE A 1 325 ? 17.156 -1.749 12.118 1.00 90.19 325 PHE A CA 1
ATOM 2577 C C . PHE A 1 325 ? 18.322 -0.844 11.720 1.00 90.19 325 PHE A C 1
ATOM 2579 O O . PHE A 1 325 ? 19.403 -0.921 12.302 1.00 90.19 325 PHE A O 1
ATOM 2586 N N . LEU A 1 326 ? 18.119 -0.014 10.698 1.00 89.81 326 LEU A N 1
ATOM 2587 C CA . LEU A 1 326 ? 19.129 0.914 10.191 1.00 89.81 326 LEU A CA 1
ATOM 2588 C C . LEU A 1 326 ? 19.194 2.148 11.101 1.00 89.81 326 LEU A C 1
ATOM 2590 O O . LEU A 1 326 ? 18.563 3.157 10.816 1.00 89.81 326 LEU A O 1
ATOM 2594 N N . GLU A 1 327 ? 19.904 2.057 12.226 1.00 84.25 327 GLU A N 1
ATOM 2595 C CA . GLU A 1 327 ? 20.002 3.143 13.225 1.00 84.25 327 GLU A CA 1
ATOM 2596 C C . GLU A 1 327 ? 20.844 4.342 12.745 1.00 84.25 327 GLU A C 1
ATOM 2598 O O . GLU A 1 327 ? 20.691 5.463 13.235 1.00 84.25 327 GLU A O 1
ATOM 2603 N N . GLU A 1 328 ? 21.728 4.104 11.775 1.00 84.50 328 GLU A N 1
ATOM 2604 C CA . GLU A 1 328 ? 22.685 5.067 11.231 1.00 84.50 328 GLU A CA 1
ATOM 2605 C C . GLU A 1 328 ? 22.336 5.444 9.785 1.00 84.50 328 GLU A C 1
ATOM 2607 O O . GLU A 1 328 ? 21.702 4.676 9.056 1.00 84.50 328 GLU A O 1
ATOM 2612 N N . ALA A 1 329 ? 22.771 6.632 9.350 1.00 83.00 329 ALA A N 1
ATOM 2613 C CA . ALA A 1 329 ? 22.604 7.069 7.961 1.00 83.00 329 ALA A CA 1
ATOM 2614 C C . ALA A 1 329 ? 23.376 6.171 6.977 1.00 83.00 329 ALA A C 1
ATOM 2616 O O . ALA A 1 329 ? 22.984 6.043 5.819 1.00 83.00 329 ALA A O 1
ATOM 2617 N N . GLU A 1 330 ? 24.454 5.537 7.441 1.00 86.88 330 GLU A N 1
ATOM 2618 C CA . GLU A 1 330 ? 25.221 4.540 6.706 1.00 86.88 330 GLU A CA 1
ATOM 2619 C C . GLU A 1 330 ? 25.369 3.291 7.579 1.00 86.88 330 GLU A C 1
ATOM 2621 O O . GLU A 1 330 ? 25.949 3.345 8.655 1.00 86.88 330 GLU A O 1
ATOM 2626 N N . HIS A 1 331 ? 24.825 2.166 7.129 1.00 87.31 331 HIS A N 1
ATOM 2627 C CA . HIS A 1 331 ? 24.833 0.907 7.861 1.00 87.31 331 HIS A CA 1
ATOM 2628 C C . HIS A 1 331 ? 25.688 -0.130 7.134 1.00 87.31 331 HIS A C 1
ATOM 2630 O O . HIS A 1 331 ? 25.566 -0.322 5.923 1.00 87.31 331 HIS A O 1
ATOM 2636 N N . HIS A 1 332 ? 26.535 -0.827 7.886 1.00 87.94 332 HIS A N 1
ATOM 2637 C CA . HIS A 1 332 ? 27.405 -1.872 7.364 1.00 87.94 332 HIS A CA 1
ATOM 2638 C C . HIS A 1 332 ? 26.803 -3.245 7.665 1.00 87.94 332 HIS A C 1
ATOM 2640 O O . HIS A 1 332 ? 26.790 -3.690 8.810 1.00 87.94 332 HIS A O 1
ATOM 2646 N N . PHE A 1 333 ? 26.322 -3.928 6.628 1.00 86.12 333 PHE A N 1
ATOM 2647 C CA . PHE A 1 333 ? 25.798 -5.285 6.719 1.00 86.12 333 PHE A CA 1
ATOM 2648 C C . PHE A 1 333 ? 26.858 -6.288 6.249 1.00 86.12 333 PHE A C 1
ATOM 2650 O O . PHE A 1 333 ? 27.161 -6.386 5.057 1.00 86.12 333 PHE A O 1
ATOM 2657 N N . ALA A 1 334 ? 27.431 -7.042 7.186 1.00 82.88 334 ALA A N 1
ATOM 2658 C CA . ALA A 1 334 ? 28.289 -8.180 6.871 1.00 82.88 334 ALA A CA 1
ATOM 2659 C C . ALA A 1 334 ? 27.414 -9.391 6.517 1.00 82.88 334 ALA A C 1
ATOM 2661 O O . ALA A 1 334 ? 26.563 -9.775 7.321 1.00 82.88 334 ALA A O 1
ATOM 2662 N N . CYS A 1 335 ? 27.608 -9.998 5.339 1.00 76.38 335 CYS A N 1
ATOM 2663 C CA . CYS A 1 335 ? 26.852 -11.198 4.988 1.00 76.38 335 CYS A CA 1
ATOM 2664 C C . CYS A 1 335 ? 27.219 -12.330 5.963 1.00 76.38 335 CYS A C 1
ATOM 2666 O O . CYS A 1 335 ? 28.402 -12.660 6.082 1.00 76.38 335 CYS A O 1
ATOM 2668 N N . PRO A 1 336 ? 26.239 -12.950 6.642 1.00 66.12 336 PRO A N 1
ATOM 2669 C CA . PRO A 1 336 ? 26.474 -14.125 7.468 1.00 66.12 336 PRO A CA 1
ATOM 2670 C C . PRO A 1 336 ? 27.223 -15.205 6.678 1.00 66.12 336 PRO A C 1
ATOM 2672 O O . PRO A 1 336 ? 26.809 -15.571 5.576 1.00 66.12 336 PRO A O 1
ATOM 2675 N N . ALA A 1 337 ? 28.326 -15.720 7.230 1.00 49.38 337 ALA A N 1
ATOM 2676 C CA . ALA A 1 337 ? 29.045 -16.836 6.627 1.00 49.38 337 ALA A CA 1
ATOM 2677 C C . ALA A 1 337 ? 28.132 -18.070 6.590 1.00 49.38 337 ALA A C 1
ATOM 2679 O O . ALA A 1 337 ? 27.507 -18.430 7.589 1.00 49.38 337 ALA A O 1
ATOM 2680 N N . SER A 1 338 ? 28.040 -18.727 5.436 1.00 46.25 338 SER A N 1
ATOM 2681 C CA . SER A 1 338 ? 27.239 -19.935 5.269 1.00 46.25 338 SER A CA 1
ATOM 2682 C C . SER A 1 338 ? 27.837 -21.101 6.068 1.00 46.25 338 SER A C 1
ATOM 2684 O O . SER A 1 338 ? 28.673 -21.826 5.535 1.00 46.25 338 SER A O 1
ATOM 2686 N N . ALA A 1 339 ? 27.420 -21.315 7.320 1.00 31.97 339 ALA A N 1
ATOM 2687 C CA . ALA A 1 339 ? 27.624 -22.584 8.026 1.00 31.97 339 ALA A CA 1
ATOM 2688 C C . ALA A 1 339 ? 26.739 -22.744 9.279 1.00 31.97 339 ALA A C 1
ATOM 2690 O O . ALA A 1 339 ? 26.693 -21.871 10.137 1.00 31.97 339 ALA A O 1
ATOM 2691 N N . SER A 1 340 ? 26.121 -23.929 9.382 1.00 29.75 340 SER A N 1
ATOM 2692 C CA . SER A 1 340 ? 25.706 -24.646 10.605 1.00 29.75 340 SER A CA 1
ATOM 2693 C C . SER A 1 340 ? 24.822 -23.935 11.646 1.00 29.75 340 SER A C 1
ATOM 2695 O O . SER A 1 340 ? 25.277 -23.093 12.408 1.00 29.75 340 SER A O 1
ATOM 2697 N N . THR A 1 341 ? 23.578 -24.423 11.756 1.00 33.38 341 THR A N 1
ATOM 2698 C CA . THR A 1 341 ? 22.811 -24.588 13.012 1.00 33.38 341 THR A CA 1
ATOM 2699 C C . THR A 1 341 ? 23.094 -23.581 14.132 1.00 33.38 341 THR A C 1
ATOM 2701 O O . THR A 1 341 ? 23.786 -23.886 15.098 1.00 33.38 341 THR A O 1
ATOM 2704 N N . GLN A 1 342 ? 22.417 -22.435 14.086 1.00 26.11 342 GLN A N 1
ATOM 2705 C CA . GLN A 1 342 ? 21.920 -21.809 15.307 1.00 26.11 342 GLN A CA 1
ATOM 2706 C C . GLN A 1 342 ? 20.406 -22.009 15.349 1.00 26.11 342 GLN A C 1
ATOM 2708 O O . GLN A 1 342 ? 19.667 -21.473 14.526 1.00 26.11 342 GLN A O 1
ATOM 2713 N N . ARG A 1 343 ? 19.949 -22.829 16.304 1.00 26.77 343 ARG A N 1
ATOM 2714 C CA . ARG A 1 343 ? 18.555 -22.838 16.758 1.00 26.77 343 ARG A CA 1
ATOM 2715 C C . ARG A 1 343 ? 18.279 -21.470 17.382 1.00 26.77 343 ARG A C 1
ATOM 2717 O O . ARG A 1 343 ? 18.462 -21.292 18.580 1.00 26.77 343 ARG A O 1
ATOM 2724 N N . ALA A 1 344 ? 17.870 -20.509 16.565 1.00 24.92 344 ALA A N 1
ATOM 2725 C CA . ALA A 1 344 ? 17.091 -19.389 17.056 1.00 24.92 344 ALA A CA 1
ATOM 2726 C C . ALA A 1 344 ? 15.665 -19.903 17.281 1.00 24.92 344 ALA A C 1
ATOM 2728 O O . ALA A 1 344 ? 15.098 -20.593 16.433 1.00 24.92 344 ALA A O 1
ATOM 2729 N N . THR A 1 345 ? 15.134 -19.633 18.465 1.00 24.80 345 THR A N 1
ATOM 2730 C CA . THR A 1 345 ? 13.787 -19.977 18.910 1.00 24.80 345 THR A CA 1
ATOM 2731 C C . THR A 1 345 ? 12.764 -19.566 17.854 1.00 24.80 345 THR A C 1
ATOM 2733 O O . THR A 1 345 ? 12.552 -18.385 17.588 1.00 24.80 345 THR A O 1
ATOM 2736 N N . VAL A 1 346 ? 12.150 -20.573 17.234 1.00 25.75 346 VAL A N 1
ATOM 2737 C CA . VAL A 1 346 ? 11.017 -20.423 16.324 1.00 25.75 346 VAL A CA 1
ATOM 2738 C C . VAL A 1 346 ? 9.834 -19.928 17.150 1.00 25.75 346 VAL A C 1
ATOM 2740 O O . VAL A 1 346 ? 9.131 -20.708 17.784 1.00 25.75 346 VAL A O 1
ATOM 2743 N N . GLY A 1 347 ? 9.634 -18.614 17.179 1.00 23.64 347 GLY A N 1
ATOM 2744 C CA . GLY A 1 347 ? 8.306 -18.060 17.377 1.00 23.64 347 GLY A CA 1
ATOM 2745 C C . GLY A 1 347 ? 7.572 -18.207 16.053 1.00 23.64 347 GLY A C 1
ATOM 2746 O O . GLY A 1 347 ? 7.955 -17.558 15.080 1.00 23.64 347 GLY A O 1
ATOM 2747 N N . ASN A 1 348 ? 6.566 -19.080 15.996 1.00 23.23 348 ASN A N 1
ATOM 2748 C CA . ASN A 1 348 ? 5.634 -19.150 14.874 1.00 23.23 348 ASN A CA 1
ATOM 2749 C C . ASN A 1 348 ? 4.902 -17.802 14.756 1.00 23.23 348 ASN A C 1
ATOM 2751 O O . ASN A 1 348 ? 3.841 -17.606 15.340 1.00 23.23 348 ASN A O 1
ATOM 2755 N N . LEU A 1 349 ? 5.476 -16.858 14.013 1.00 29.62 349 LEU A N 1
ATOM 2756 C CA . LEU A 1 349 ? 4.732 -15.745 13.444 1.00 29.62 349 LEU A CA 1
ATOM 2757 C C . LEU A 1 349 ? 4.035 -16.314 12.212 1.00 29.62 349 LEU A C 1
ATOM 2759 O O . LEU A 1 349 ? 4.678 -16.550 11.192 1.00 29.62 349 LEU A O 1
ATOM 2763 N N . LEU A 1 350 ? 2.747 -16.620 12.374 1.00 26.05 350 LEU A N 1
ATOM 2764 C CA . LEU A 1 350 ? 1.852 -17.062 11.310 1.00 26.05 350 LEU A CA 1
ATOM 2765 C C . LEU A 1 350 ? 2.075 -16.217 10.047 1.00 26.05 350 LEU A C 1
ATOM 2767 O O . LEU A 1 350 ? 1.880 -15.000 10.051 1.00 26.05 350 LEU A O 1
ATOM 2771 N N . GLU A 1 351 ? 2.488 -16.890 8.975 1.00 31.28 351 GLU A N 1
ATOM 2772 C CA . GLU A 1 351 ? 2.275 -16.427 7.607 1.00 31.28 351 GLU A CA 1
ATOM 2773 C C . GLU A 1 351 ? 0.766 -16.170 7.393 1.00 31.28 351 GLU A C 1
ATOM 2775 O O . GLU A 1 351 ? -0.058 -16.764 8.101 1.00 31.28 351 GLU A O 1
ATOM 2780 N N . PRO A 1 352 ? 0.359 -15.307 6.440 1.00 28.94 352 PRO A N 1
ATOM 2781 C CA . PRO A 1 352 ? -1.030 -15.313 5.982 1.00 28.94 352 PRO A CA 1
ATOM 2782 C C . PRO A 1 352 ? -1.417 -16.757 5.606 1.00 28.94 352 PRO A C 1
ATOM 2784 O O . PRO A 1 352 ? -0.599 -17.467 5.011 1.00 28.94 352 PRO A O 1
ATOM 2787 N N . PRO A 1 353 ? -2.596 -17.245 6.024 1.00 27.12 353 PRO A N 1
ATOM 2788 C CA . PRO A 1 353 ? -2.872 -18.672 6.043 1.00 27.12 353 PRO A CA 1
ATOM 2789 C C . PRO A 1 353 ? -2.866 -19.255 4.625 1.00 27.12 353 PRO A C 1
ATOM 2791 O O . PRO A 1 353 ? -3.653 -18.867 3.767 1.00 27.12 353 PRO A O 1
ATOM 2794 N N . GLY A 1 354 ? -2.007 -20.253 4.401 1.00 29.91 354 GLY A N 1
ATOM 2795 C CA . GLY A 1 354 ? -2.243 -21.252 3.359 1.00 29.91 354 GLY A CA 1
ATOM 2796 C C . GLY A 1 354 ? -3.555 -22.008 3.632 1.00 29.91 354 GLY A C 1
ATOM 2797 O O . GLY A 1 354 ? -4.047 -21.994 4.763 1.00 29.91 354 GLY A O 1
ATOM 2798 N N . PRO A 1 355 ? -4.152 -22.664 2.622 1.00 27.39 355 PRO A N 1
ATOM 2799 C CA . PRO A 1 355 ? -5.525 -23.150 2.697 1.00 27.39 355 PRO A CA 1
ATOM 2800 C C . PRO A 1 355 ? -5.664 -24.222 3.786 1.00 27.39 355 PRO A C 1
ATOM 2802 O O . PRO A 1 355 ? -5.168 -25.339 3.641 1.00 27.39 355 PRO A O 1
ATOM 2805 N N . ALA A 1 356 ? -6.348 -23.888 4.880 1.00 27.19 356 ALA A N 1
ATOM 2806 C CA . ALA A 1 356 ? -6.743 -24.844 5.903 1.00 27.19 356 ALA A CA 1
ATOM 2807 C C . ALA A 1 356 ? -8.068 -25.496 5.481 1.00 27.19 356 ALA A C 1
ATOM 2809 O O . ALA A 1 356 ? -9.121 -24.862 5.476 1.00 27.19 356 ALA A O 1
ATOM 2810 N N . GLY A 1 357 ? -8.001 -26.767 5.082 1.00 26.53 357 GLY A N 1
ATOM 2811 C CA . GLY A 1 357 ? -9.174 -27.579 4.778 1.00 26.53 357 GLY A CA 1
ATOM 2812 C C . GLY A 1 357 ? -9.987 -27.871 6.039 1.00 26.53 357 GLY A C 1
ATOM 2813 O O . GLY A 1 357 ? -9.469 -28.426 7.008 1.00 26.53 357 GLY A O 1
ATOM 2814 N N . VAL A 1 358 ? -11.271 -27.525 6.003 1.00 28.62 358 VAL A N 1
ATOM 2815 C CA . VAL A 1 358 ? -12.272 -27.974 6.975 1.00 28.62 358 VAL A CA 1
ATOM 2816 C C . VAL A 1 358 ? -12.594 -29.441 6.683 1.00 28.62 358 VAL A C 1
ATOM 2818 O O . VAL A 1 358 ? -12.898 -29.811 5.550 1.00 28.62 358 VAL A O 1
ATOM 2821 N N . GLY A 1 359 ? -12.483 -30.289 7.705 1.00 24.45 359 GLY A N 1
ATOM 2822 C CA . GLY A 1 359 ? -12.734 -31.721 7.600 1.00 24.45 359 GLY A CA 1
ATOM 2823 C C . GLY A 1 359 ? -14.214 -32.059 7.418 1.00 24.45 359 GLY A C 1
ATOM 2824 O O . GLY A 1 359 ? -15.056 -31.625 8.198 1.00 24.45 359 GLY A O 1
ATOM 2825 N N . ALA A 1 360 ? -14.506 -32.912 6.435 1.00 24.47 360 ALA A N 1
ATOM 2826 C CA . ALA A 1 360 ? -15.708 -33.736 6.391 1.00 24.47 360 ALA A CA 1
ATOM 2827 C C . ALA A 1 360 ? -15.467 -34.990 5.525 1.00 24.47 360 ALA A C 1
ATOM 2829 O O . ALA A 1 360 ? -15.076 -34.878 4.369 1.00 24.47 360 ALA A O 1
ATOM 2830 N N . GLY A 1 361 ? -15.739 -36.172 6.093 1.00 22.80 361 GLY A N 1
ATOM 2831 C CA . GLY A 1 361 ? -16.160 -37.378 5.363 1.00 22.80 361 GLY A CA 1
ATOM 2832 C C . GLY A 1 361 ? -15.103 -38.166 4.580 1.00 22.80 361 GLY A C 1
ATOM 2833 O O . GLY A 1 361 ? -14.827 -37.892 3.420 1.00 22.80 361 GLY A O 1
ATOM 2834 N N . VAL A 1 362 ? -14.607 -39.246 5.186 1.00 23.39 362 VAL A N 1
ATOM 2835 C CA . VAL A 1 362 ? -13.858 -40.323 4.518 1.00 23.39 362 VAL A CA 1
ATOM 2836 C C . VAL A 1 362 ? -14.754 -41.061 3.511 1.00 23.39 362 VAL A C 1
ATOM 2838 O O . VAL A 1 362 ? -15.745 -41.664 3.912 1.00 23.39 362 VAL A O 1
ATOM 2841 N N . VAL A 1 363 ? -14.354 -41.101 2.234 1.00 23.08 363 VAL A N 1
ATOM 2842 C CA . VAL A 1 363 ? -14.740 -42.143 1.259 1.00 23.08 363 VAL A CA 1
ATOM 2843 C C . VAL A 1 363 ? -13.509 -42.460 0.391 1.00 23.08 363 VAL A C 1
ATOM 2845 O O . VAL A 1 363 ? -12.917 -41.532 -0.160 1.00 23.08 363 VAL A O 1
ATOM 2848 N N . PRO A 1 364 ? -13.071 -43.729 0.262 1.00 23.05 364 PRO A N 1
ATOM 2849 C CA . PRO A 1 364 ? -11.861 -44.066 -0.479 1.00 23.05 364 PRO A CA 1
ATOM 2850 C C . PRO A 1 364 ? -12.168 -44.193 -1.976 1.00 23.05 364 PRO A C 1
ATOM 2852 O O . PRO A 1 364 ? -13.028 -44.979 -2.370 1.00 23.05 364 PRO A O 1
ATOM 2855 N N . VAL A 1 365 ? -11.438 -43.465 -2.824 1.00 24.08 365 VAL A N 1
ATOM 2856 C CA . VAL A 1 365 ? -11.424 -43.705 -4.274 1.00 24.08 365 VAL A CA 1
ATOM 2857 C C . VAL A 1 365 ? -9.985 -43.904 -4.738 1.00 24.08 365 VAL A C 1
ATOM 2859 O O . VAL A 1 365 ? -9.063 -43.215 -4.309 1.00 24.08 365 VAL A O 1
ATOM 2862 N N . ALA A 1 366 ? -9.833 -44.939 -5.558 1.00 22.34 366 ALA A N 1
ATOM 2863 C CA . ALA A 1 366 ? -8.615 -45.631 -5.934 1.00 22.34 366 ALA A CA 1
ATOM 2864 C C . ALA A 1 366 ? -7.512 -44.748 -6.537 1.00 22.34 366 ALA A C 1
ATOM 2866 O O . ALA A 1 366 ? -7.757 -43.843 -7.333 1.00 22.34 366 ALA A O 1
ATOM 2867 N N . ALA A 1 367 ? -6.274 -45.110 -6.199 1.00 23.61 367 ALA A N 1
ATOM 2868 C CA . ALA A 1 367 ? -5.056 -44.603 -6.805 1.00 23.61 367 ALA A CA 1
ATOM 2869 C C . ALA A 1 367 ? -5.014 -44.926 -8.308 1.00 23.61 367 ALA A C 1
ATOM 2871 O O . ALA A 1 367 ? -4.976 -46.092 -8.700 1.00 23.61 367 ALA A O 1
ATOM 2872 N N . ALA A 1 368 ? -4.964 -43.884 -9.137 1.00 23.31 368 ALA A N 1
ATOM 2873 C CA . ALA A 1 368 ? -4.566 -43.973 -10.534 1.00 23.31 368 ALA A CA 1
ATOM 2874 C C . ALA A 1 368 ? -3.229 -43.240 -10.701 1.00 23.31 368 ALA A C 1
ATOM 2876 O O . ALA A 1 368 ? -3.092 -42.061 -10.383 1.00 23.31 368 ALA A O 1
ATOM 2877 N N . SER A 1 369 ? -2.229 -43.990 -11.149 1.00 22.00 369 SER A N 1
ATOM 2878 C CA . SER A 1 369 ? -0.851 -43.579 -11.400 1.00 22.00 369 SER A CA 1
ATOM 2879 C C . SER A 1 369 ? -0.745 -42.462 -12.445 1.00 22.00 369 SER A C 1
ATOM 2881 O O . SER A 1 369 ? -1.140 -42.654 -13.596 1.00 22.00 369 SER A O 1
ATOM 2883 N N . SER A 1 370 ? -0.144 -41.334 -12.069 1.00 21.84 370 SER A N 1
ATOM 2884 C CA . SER A 1 370 ? 0.249 -40.255 -12.985 1.00 21.84 370 SER A CA 1
ATOM 2885 C C . SER A 1 370 ? 1.582 -40.580 -13.681 1.00 21.84 370 SER A C 1
ATOM 2887 O O . SER A 1 370 ? 2.497 -41.071 -13.015 1.00 21.84 370 SER A O 1
ATOM 2889 N N . PRO A 1 371 ? 1.746 -40.292 -14.986 1.00 22.84 371 PRO A N 1
ATOM 2890 C CA . PRO A 1 371 ? 3.003 -40.511 -15.688 1.00 22.84 371 PRO A CA 1
ATOM 2891 C C . PRO A 1 371 ? 4.026 -39.421 -15.344 1.00 22.84 371 PRO A C 1
ATOM 2893 O O . PRO A 1 371 ? 3.714 -38.234 -15.245 1.00 22.84 371 PRO A O 1
ATOM 2896 N N . THR A 1 372 ? 5.271 -39.850 -15.185 1.00 22.64 372 THR A N 1
ATOM 2897 C CA . THR A 1 372 ? 6.473 -39.050 -14.951 1.00 22.64 372 THR A CA 1
ATOM 2898 C C . THR A 1 372 ? 6.686 -38.039 -16.085 1.00 22.64 372 THR A C 1
ATOM 2900 O O . THR A 1 372 ? 7.054 -38.420 -17.195 1.00 22.64 372 THR A O 1
ATOM 2903 N N . GLN A 1 373 ? 6.502 -36.742 -15.820 1.00 25.09 373 GLN A N 1
ATOM 2904 C CA . GLN A 1 373 ? 7.035 -35.679 -16.678 1.00 25.09 373 GLN A CA 1
ATOM 2905 C C . GLN A 1 373 ? 8.436 -35.297 -16.190 1.00 25.09 373 GLN A C 1
ATOM 2907 O O . GLN A 1 373 ? 8.621 -34.823 -15.070 1.00 25.09 373 GLN A O 1
ATOM 2912 N N . GLN A 1 374 ? 9.431 -35.553 -17.039 1.00 22.05 374 GLN A N 1
ATOM 2913 C CA . GLN A 1 374 ? 10.819 -35.137 -16.861 1.00 22.05 374 GLN A CA 1
ATOM 2914 C C . GLN A 1 374 ? 10.912 -33.604 -16.828 1.00 22.05 374 GLN A C 1
ATOM 2916 O O . GLN A 1 374 ? 10.459 -32.926 -17.748 1.00 22.05 374 GLN A O 1
ATOM 2921 N N . ALA A 1 375 ? 11.528 -33.066 -15.776 1.00 22.52 375 ALA A N 1
ATOM 2922 C CA . ALA A 1 375 ? 11.928 -31.666 -15.711 1.00 22.52 375 ALA A CA 1
ATOM 2923 C C . ALA A 1 375 ? 13.028 -31.383 -16.757 1.00 22.52 375 ALA A C 1
ATOM 2925 O O . ALA A 1 375 ? 13.947 -32.197 -16.893 1.00 22.52 375 ALA A O 1
ATOM 2926 N N . PRO A 1 376 ? 12.993 -30.252 -17.484 1.00 23.27 376 PRO A N 1
ATOM 2927 C CA . PRO A 1 376 ? 14.077 -29.894 -18.386 1.00 23.27 376 PRO A CA 1
ATOM 2928 C C . PRO A 1 376 ? 15.325 -29.515 -17.580 1.00 23.27 376 PRO A C 1
ATOM 2930 O O . PRO A 1 376 ? 15.304 -28.639 -16.716 1.00 23.27 376 PRO A O 1
ATOM 2933 N N . SER A 1 377 ? 16.431 -30.191 -17.878 1.00 24.09 377 SER A N 1
ATOM 2934 C CA . SER A 1 377 ? 17.755 -29.930 -17.324 1.00 24.09 377 SER A CA 1
ATOM 2935 C C . SER A 1 377 ? 18.344 -28.645 -17.915 1.00 24.09 377 SER A C 1
ATOM 2937 O O . SER A 1 377 ? 18.921 -28.665 -19.002 1.00 24.09 377 SER A O 1
ATOM 2939 N N . SER A 1 378 ? 18.242 -27.527 -17.198 1.00 28.98 378 SER A N 1
ATOM 2940 C CA . SER A 1 378 ? 19.092 -26.355 -17.428 1.00 28.98 378 SER A CA 1
ATOM 2941 C C . SER A 1 378 ? 20.139 -26.276 -16.319 1.00 28.98 378 SER A C 1
ATOM 2943 O O . SER A 1 378 ? 19.857 -25.823 -15.210 1.00 28.98 378 SER A O 1
ATOM 2945 N N . SER A 1 379 ? 21.347 -26.756 -16.601 1.00 24.91 379 SER A N 1
ATOM 2946 C CA . SER A 1 379 ? 22.520 -26.550 -15.747 1.00 24.91 379 SER A CA 1
ATOM 2947 C C . SER A 1 379 ? 22.810 -25.047 -15.583 1.00 24.91 379 SER A C 1
ATOM 2949 O O . SER A 1 379 ? 22.731 -24.316 -16.576 1.00 24.91 379 SER A O 1
ATOM 2951 N N . PRO A 1 380 ? 23.150 -24.565 -14.372 1.00 29.53 380 PRO A N 1
ATOM 2952 C CA . PRO A 1 380 ? 23.449 -23.155 -14.150 1.00 29.53 380 PRO A CA 1
ATOM 2953 C C . PRO A 1 380 ? 24.748 -22.758 -14.872 1.00 29.53 380 PRO A C 1
ATOM 2955 O O . PRO A 1 380 ? 25.654 -23.588 -14.997 1.00 29.53 380 PRO A O 1
ATOM 2958 N N . PRO A 1 381 ? 24.884 -21.501 -15.330 1.00 29.61 381 PRO A N 1
ATOM 2959 C CA . PRO A 1 381 ? 26.161 -21.002 -15.817 1.00 29.61 381 PRO A CA 1
ATOM 2960 C C . PRO A 1 381 ? 27.193 -21.065 -14.683 1.00 29.61 381 PRO A C 1
ATOM 2962 O O . PRO A 1 381 ? 26.947 -20.625 -13.556 1.00 29.61 381 PRO A O 1
ATOM 2965 N N . SER A 1 382 ? 28.348 -21.651 -14.991 1.00 28.86 382 SER A N 1
ATOM 2966 C CA . SER A 1 382 ? 29.501 -21.791 -14.105 1.00 28.86 382 SER A CA 1
ATOM 2967 C C . SER A 1 382 ? 29.948 -20.416 -13.592 1.00 28.86 382 SER A C 1
ATOM 2969 O O . SER A 1 382 ? 30.589 -19.659 -14.318 1.00 28.86 382 SER A O 1
ATOM 2971 N N . GLY A 1 383 ? 29.564 -20.083 -12.357 1.00 28.66 383 GLY A N 1
ATOM 2972 C CA . GLY A 1 383 ? 29.872 -18.809 -11.695 1.00 28.66 383 GLY A CA 1
ATOM 2973 C C . GLY A 1 383 ? 28.970 -18.480 -10.495 1.00 28.66 383 GLY A C 1
ATOM 2974 O O . GLY A 1 383 ? 29.395 -17.769 -9.592 1.00 28.66 383 GLY A O 1
ATOM 2975 N N . ALA A 1 384 ? 27.758 -19.042 -10.422 1.00 33.31 384 ALA A N 1
ATOM 2976 C CA . ALA A 1 384 ? 26.779 -18.751 -9.365 1.00 33.31 384 ALA A CA 1
ATOM 2977 C C . ALA A 1 384 ? 26.945 -19.628 -8.101 1.00 33.31 384 ALA A C 1
ATOM 2979 O O . ALA A 1 384 ? 26.006 -20.284 -7.657 1.00 33.31 384 ALA A O 1
ATOM 2980 N N . ALA A 1 385 ? 28.148 -19.674 -7.521 1.00 37.84 385 ALA A N 1
ATOM 2981 C CA . ALA A 1 385 ? 28.396 -20.396 -6.264 1.00 37.84 385 ALA A CA 1
ATOM 2982 C C . ALA A 1 385 ? 28.042 -19.580 -4.997 1.00 37.84 385 ALA A C 1
ATOM 2984 O O . ALA A 1 385 ? 28.188 -20.085 -3.886 1.00 37.84 385 ALA A O 1
ATOM 2985 N N . GLY A 1 386 ? 27.574 -18.331 -5.136 1.00 59.94 386 GLY A N 1
ATOM 2986 C CA . GLY A 1 386 ? 27.211 -17.447 -4.022 1.00 59.94 386 GLY A CA 1
ATOM 2987 C C . GLY A 1 386 ? 25.724 -17.088 -4.019 1.00 59.94 386 GLY A C 1
ATOM 2988 O O . GLY A 1 386 ? 25.179 -16.706 -5.050 1.00 59.94 386 GLY A O 1
ATOM 2989 N N . GLY A 1 387 ? 25.063 -17.202 -2.862 1.00 72.69 387 GLY A N 1
ATOM 2990 C CA . GLY A 1 387 ? 23.701 -16.691 -2.669 1.00 72.69 387 GLY A CA 1
ATOM 2991 C C . GLY A 1 387 ? 23.643 -15.162 -2.753 1.00 72.69 387 GLY A C 1
ATOM 2992 O O . GLY A 1 387 ? 24.618 -14.484 -2.431 1.00 72.69 387 GLY A O 1
ATOM 2993 N N . MET A 1 388 ? 22.496 -14.621 -3.155 1.00 83.19 388 MET A N 1
ATOM 2994 C CA . MET A 1 388 ? 22.271 -13.181 -3.321 1.00 83.19 388 MET A CA 1
ATOM 2995 C C . MET A 1 388 ? 21.439 -12.627 -2.164 1.00 83.19 388 MET A C 1
ATOM 2997 O O . MET A 1 388 ? 20.470 -13.255 -1.757 1.00 83.19 388 MET A O 1
ATOM 3001 N N . TRP A 1 389 ? 21.774 -11.444 -1.649 1.00 86.81 389 TRP A N 1
ATOM 3002 C CA . TRP A 1 389 ? 20.968 -10.784 -0.621 1.00 86.81 389 TRP A CA 1
ATOM 3003 C C . TRP A 1 389 ? 19.992 -9.800 -1.256 1.00 86.81 389 TRP A C 1
ATOM 3005 O O . TRP A 1 389 ? 20.393 -8.869 -1.949 1.00 86.81 389 TRP A O 1
ATOM 3015 N N . TYR A 1 390 ? 18.706 -10.006 -0.995 1.00 89.06 390 TYR A N 1
ATOM 3016 C CA . TYR A 1 390 ? 17.637 -9.089 -1.353 1.00 89.06 390 TYR A CA 1
ATOM 3017 C C . TYR A 1 390 ? 17.122 -8.381 -0.102 1.00 89.06 390 TYR A C 1
ATOM 3019 O O . TYR A 1 390 ? 16.854 -8.999 0.932 1.00 89.06 390 TYR A O 1
ATOM 3027 N N . PHE A 1 391 ? 16.962 -7.070 -0.202 1.00 90.38 391 PHE A N 1
ATOM 3028 C CA . PHE A 1 391 ? 16.446 -6.222 0.859 1.00 90.38 391 PHE A CA 1
ATOM 3029 C C . PHE A 1 391 ? 15.021 -5.780 0.515 1.00 90.38 391 PHE A C 1
ATOM 3031 O O . PHE A 1 391 ? 14.718 -5.491 -0.639 1.00 90.38 391 PHE A O 1
ATOM 3038 N N . ASN A 1 392 ? 14.160 -5.709 1.532 1.00 90.25 392 ASN A N 1
ATOM 3039 C CA . ASN A 1 392 ? 12.713 -5.481 1.431 1.00 90.25 392 ASN A CA 1
ATOM 3040 C C . ASN A 1 392 ? 11.905 -6.714 0.978 1.00 90.25 392 ASN A C 1
ATOM 3042 O O . ASN A 1 392 ? 11.106 -6.652 0.037 1.00 90.25 392 ASN A O 1
ATOM 3046 N N . ARG A 1 393 ? 12.105 -7.859 1.655 1.00 89.50 393 ARG A N 1
ATOM 3047 C CA . ARG A 1 393 ? 11.318 -9.090 1.422 1.00 89.50 393 ARG A CA 1
ATOM 3048 C C . ARG A 1 393 ? 9.813 -8.792 1.431 1.00 89.50 393 ARG A C 1
ATOM 3050 O O . ARG A 1 393 ? 9.300 -8.208 2.381 1.00 89.50 393 ARG A O 1
ATOM 3057 N N . GLY A 1 394 ? 9.119 -9.207 0.370 1.00 83.69 394 GLY A N 1
ATOM 3058 C CA . GLY A 1 394 ? 7.674 -9.005 0.217 1.00 83.69 394 GLY A CA 1
ATOM 3059 C C . GLY A 1 394 ? 7.250 -7.536 0.126 1.00 83.69 394 GLY A C 1
ATOM 3060 O O . GLY A 1 394 ? 6.076 -7.221 0.293 1.00 83.69 394 GLY A O 1
ATOM 3061 N N . GLY A 1 395 ? 8.181 -6.594 -0.059 1.00 85.19 395 GLY A N 1
ATOM 3062 C CA . GLY A 1 395 ? 7.871 -5.164 -0.013 1.00 85.19 395 GLY A CA 1
ATOM 3063 C C . GLY A 1 395 ? 7.303 -4.738 1.333 1.00 85.19 395 GLY A C 1
ATOM 3064 O O . GLY A 1 395 ? 6.428 -3.881 1.367 1.00 85.19 395 GLY A O 1
ATOM 3065 N N . SER A 1 396 ? 7.685 -5.407 2.424 1.00 89.75 396 SER A N 1
ATOM 3066 C CA . SER A 1 396 ? 7.133 -5.168 3.759 1.00 89.75 396 SER A CA 1
ATOM 3067 C C . SER A 1 396 ? 7.352 -3.734 4.241 1.00 89.75 396 SER A C 1
ATOM 3069 O O . SER A 1 396 ? 6.547 -3.226 5.006 1.00 89.75 396 SER A O 1
ATOM 3071 N N . GLY A 1 397 ? 8.429 -3.082 3.804 1.00 91.50 397 GLY A N 1
ATOM 3072 C CA . GLY A 1 397 ? 8.749 -1.703 4.148 1.00 91.50 397 GLY A CA 1
ATOM 3073 C C . GLY A 1 397 ? 8.279 -0.684 3.114 1.00 91.50 397 GLY A C 1
ATOM 3074 O O . GLY A 1 397 ? 8.343 -0.935 1.908 1.00 91.50 397 GLY A O 1
ATOM 3075 N N . PHE A 1 398 ? 7.852 0.488 3.593 1.00 92.88 398 PHE A N 1
ATOM 3076 C CA . PHE A 1 398 ? 7.490 1.633 2.755 1.00 92.88 398 PHE A CA 1
ATOM 3077 C C . PHE A 1 398 ? 8.701 2.548 2.521 1.00 92.88 398 PHE A C 1
ATOM 3079 O O . PHE A 1 398 ? 8.887 3.567 3.183 1.00 92.88 398 PHE A O 1
ATOM 3086 N N . PHE A 1 399 ? 9.564 2.134 1.600 1.00 89.44 399 PHE A N 1
ATOM 3087 C CA . PHE A 1 399 ? 10.744 2.870 1.150 1.00 89.44 399 PHE A CA 1
ATOM 3088 C C . PHE A 1 399 ? 11.181 2.343 -0.216 1.00 89.44 399 PHE A C 1
ATOM 3090 O O . PHE A 1 399 ? 10.734 1.280 -0.657 1.00 89.44 399 PHE A O 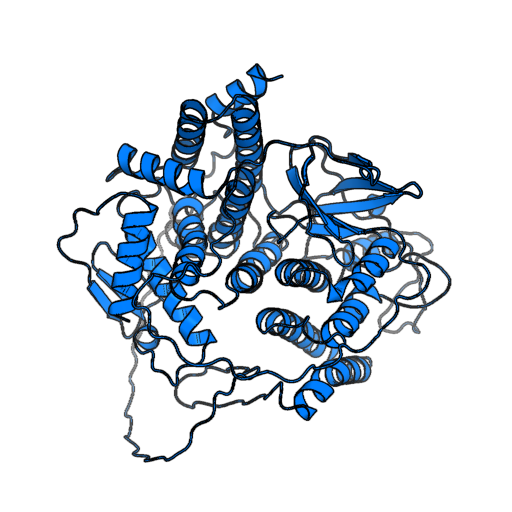1
ATOM 3097 N N . GLN A 1 400 ? 12.076 3.079 -0.869 1.00 86.44 400 GLN A N 1
ATOM 3098 C CA . GLN A 1 400 ? 12.696 2.661 -2.121 1.00 86.44 400 GLN A CA 1
ATOM 3099 C C . GLN A 1 400 ? 14.077 2.055 -1.871 1.00 86.44 400 GLN A C 1
ATOM 3101 O O . GLN A 1 400 ? 14.854 2.589 -1.086 1.00 86.44 400 GLN A O 1
ATOM 3106 N N . CYS A 1 401 ? 14.378 0.944 -2.540 1.00 86.75 401 CYS A N 1
ATOM 3107 C CA . CYS A 1 401 ? 15.681 0.284 -2.538 1.00 86.75 401 CYS A CA 1
ATOM 3108 C C . CYS A 1 401 ? 16.317 0.340 -3.929 1.00 86.75 401 CYS A C 1
ATOM 3110 O O . CYS A 1 401 ? 15.722 -0.123 -4.902 1.00 86.75 401 CYS A O 1
ATOM 3112 N N . ASP A 1 402 ? 17.539 0.846 -4.012 1.00 84.06 402 ASP A N 1
ATOM 3113 C CA . ASP A 1 402 ? 18.341 0.848 -5.230 1.00 84.06 402 ASP A CA 1
ATOM 3114 C C . ASP A 1 402 ? 19.704 0.214 -4.971 1.00 84.06 402 ASP A C 1
ATOM 3116 O O . ASP A 1 402 ? 20.248 0.297 -3.874 1.00 84.06 402 ASP A O 1
ATOM 3120 N N . TYR A 1 403 ? 20.245 -0.434 -5.988 1.00 84.25 403 TYR A N 1
ATOM 3121 C CA . TYR A 1 403 ? 21.465 -1.221 -5.905 1.00 84.25 403 TYR A CA 1
ATOM 3122 C C . TYR A 1 403 ? 22.469 -0.730 -6.943 1.00 84.25 403 TYR A C 1
ATOM 3124 O O . TYR A 1 403 ? 22.108 -0.134 -7.961 1.00 84.25 403 TYR A O 1
ATOM 3132 N N . ASP A 1 404 ? 23.748 -1.018 -6.723 1.00 80.25 404 ASP A N 1
ATOM 3133 C CA . ASP A 1 404 ? 24.734 -0.860 -7.784 1.00 80.25 404 ASP A CA 1
ATOM 3134 C C . ASP A 1 404 ? 24.411 -1.775 -8.988 1.00 80.25 404 ASP A C 1
ATOM 3136 O O . ASP A 1 404 ? 23.768 -2.821 -8.865 1.00 80.25 404 ASP A O 1
ATOM 3140 N N . ALA A 1 405 ? 24.855 -1.378 -10.184 1.00 75.06 405 ALA A N 1
ATOM 3141 C CA . ALA A 1 405 ? 24.496 -2.065 -11.426 1.00 75.06 405 ALA A CA 1
ATOM 3142 C C . ALA A 1 405 ? 24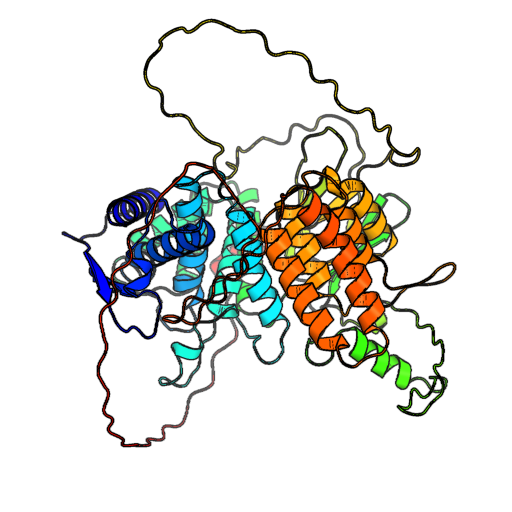.933 -3.541 -11.455 1.00 75.06 405 ALA A C 1
ATOM 3144 O O . ALA A 1 405 ? 24.209 -4.384 -11.983 1.00 75.06 405 ALA A O 1
ATOM 3145 N N . ALA A 1 406 ? 26.092 -3.875 -10.876 1.00 78.75 406 ALA A N 1
ATOM 3146 C CA . ALA A 1 406 ? 26.563 -5.257 -10.831 1.00 78.75 406 ALA A CA 1
ATOM 3147 C C . ALA A 1 406 ? 25.641 -6.113 -9.954 1.00 78.75 406 ALA A C 1
ATOM 3149 O O . ALA A 1 406 ? 25.270 -7.224 -10.337 1.00 78.75 406 ALA A O 1
ATOM 3150 N N . THR A 1 407 ? 25.205 -5.561 -8.825 1.00 82.44 407 THR A N 1
ATOM 3151 C CA . THR A 1 407 ? 24.231 -6.190 -7.935 1.00 82.44 407 THR A CA 1
ATOM 3152 C C . THR A 1 407 ? 22.859 -6.347 -8.594 1.00 82.44 407 THR A C 1
ATOM 3154 O O . THR A 1 407 ? 22.253 -7.412 -8.468 1.00 82.44 407 THR A O 1
ATOM 3157 N N . TRP A 1 408 ? 22.390 -5.364 -9.374 1.00 84.62 408 TRP A N 1
ATOM 3158 C CA . TRP A 1 408 ? 21.163 -5.506 -10.170 1.00 84.62 408 TRP A CA 1
ATOM 3159 C C . TRP A 1 408 ? 21.258 -6.637 -11.201 1.00 84.62 408 TRP A C 1
ATOM 3161 O O . TRP A 1 408 ? 20.379 -7.497 -11.249 1.00 84.62 408 TRP A O 1
ATOM 3171 N N . HIS A 1 409 ? 22.342 -6.700 -11.981 1.00 80.94 409 HIS A N 1
ATOM 3172 C CA . HIS A 1 409 ? 22.544 -7.792 -12.940 1.00 80.94 409 HIS A CA 1
ATOM 3173 C C . HIS A 1 409 ? 22.639 -9.157 -12.251 1.00 80.94 409 HIS A C 1
ATOM 3175 O O . HIS A 1 409 ? 22.085 -10.141 -12.749 1.00 80.94 409 HIS A O 1
ATOM 3181 N N . HIS A 1 410 ? 23.292 -9.224 -11.087 1.00 83.75 410 HIS A N 1
ATOM 3182 C CA . HIS A 1 410 ? 23.329 -10.445 -10.294 1.00 83.75 410 HIS A CA 1
ATOM 3183 C C . HIS A 1 410 ? 21.918 -10.845 -9.854 1.00 83.75 410 HIS A C 1
ATOM 3185 O O . HIS A 1 410 ? 21.518 -11.984 -10.078 1.00 83.75 410 HIS A O 1
ATOM 3191 N N . LEU A 1 411 ? 21.117 -9.903 -9.346 1.00 85.75 411 LEU A N 1
ATOM 3192 C CA . LEU A 1 411 ? 19.725 -10.125 -8.958 1.00 85.75 411 LEU A CA 1
ATOM 3193 C C . LEU A 1 411 ? 18.874 -10.663 -10.119 1.00 85.75 411 LEU A C 1
ATOM 3195 O O . LEU A 1 411 ? 18.074 -11.577 -9.915 1.00 85.75 411 LEU A O 1
ATOM 3199 N N . PHE A 1 412 ? 19.062 -10.165 -11.345 1.00 86.44 412 PHE A N 1
ATOM 3200 C CA . PHE A 1 412 ? 18.295 -10.625 -12.511 1.00 86.44 412 PHE A CA 1
ATOM 3201 C C . PHE A 1 412 ? 18.513 -12.105 -12.823 1.00 86.44 412 PHE A C 1
ATOM 3203 O O . PHE A 1 412 ? 17.594 -12.768 -13.306 1.00 86.44 412 PHE A O 1
ATOM 3210 N N . SER A 1 413 ? 19.690 -12.650 -12.501 1.00 85.31 413 SER A N 1
ATOM 3211 C CA . SER A 1 413 ? 19.956 -14.086 -12.649 1.00 85.31 413 SER A CA 1
ATOM 3212 C C . SER A 1 413 ? 19.103 -14.960 -11.713 1.00 85.31 413 SER A C 1
ATOM 3214 O O . SER A 1 413 ? 18.890 -16.135 -12.004 1.00 85.31 413 SER A O 1
ATOM 3216 N N . PHE A 1 414 ? 18.532 -14.377 -10.650 1.00 86.25 414 PHE A N 1
ATOM 3217 C CA . PHE A 1 414 ? 17.653 -15.049 -9.687 1.00 86.25 414 PHE A CA 1
ATOM 3218 C C . PHE A 1 414 ? 16.154 -14.829 -9.944 1.00 86.25 414 PHE A C 1
ATOM 3220 O O . PHE A 1 414 ? 15.331 -15.253 -9.131 1.00 86.25 414 PHE A O 1
ATOM 3227 N N . VAL A 1 415 ? 15.755 -14.209 -11.065 1.00 85.50 415 VAL A N 1
ATOM 3228 C CA . VAL A 1 415 ? 14.340 -13.880 -11.338 1.00 85.50 415 VAL A CA 1
ATOM 3229 C C . VAL A 1 415 ? 13.404 -15.092 -11.235 1.00 85.50 415 VAL A C 1
ATOM 3231 O O . VAL A 1 415 ? 12.317 -14.974 -10.669 1.00 85.50 415 VAL A O 1
ATOM 3234 N N . ALA A 1 416 ? 13.850 -16.268 -11.690 1.00 82.19 416 ALA A N 1
ATOM 3235 C CA . ALA A 1 416 ? 13.084 -17.515 -11.629 1.00 82.19 416 ALA A CA 1
ATOM 3236 C C . ALA A 1 416 ? 12.818 -17.998 -10.191 1.00 82.19 416 ALA A C 1
ATOM 3238 O O . ALA A 1 416 ? 11.807 -18.647 -9.940 1.00 82.19 416 ALA A O 1
ATOM 3239 N N . PHE A 1 417 ? 13.709 -17.671 -9.250 1.00 80.44 417 PHE A N 1
ATOM 3240 C CA . PHE A 1 417 ? 13.640 -18.111 -7.852 1.00 80.44 417 PHE A CA 1
ATOM 3241 C C . PHE A 1 417 ? 13.009 -17.066 -6.930 1.00 80.44 417 PHE A C 1
ATOM 3243 O O . PHE A 1 417 ? 12.521 -17.400 -5.855 1.00 80.44 417 PHE A O 1
ATOM 3250 N N . SER A 1 418 ? 13.009 -15.798 -7.344 1.00 81.19 418 SER A N 1
ATOM 3251 C CA . SER A 1 418 ? 12.435 -14.711 -6.553 1.00 81.19 418 SER A CA 1
ATOM 3252 C C . SER A 1 418 ? 10.918 -14.894 -6.358 1.00 81.19 418 SER A C 1
ATOM 3254 O O . SER A 1 418 ? 10.228 -15.213 -7.326 1.00 81.19 418 SER A O 1
ATOM 3256 N N . PRO A 1 419 ? 10.352 -14.676 -5.156 1.00 84.19 419 PRO A N 1
ATOM 3257 C CA . PRO A 1 419 ? 8.905 -14.738 -4.935 1.00 84.19 419 PRO A CA 1
ATOM 3258 C C . PRO A 1 419 ? 8.127 -13.714 -5.775 1.00 84.19 419 PRO A C 1
ATOM 3260 O O . PRO A 1 419 ? 8.653 -12.652 -6.112 1.00 84.19 419 PRO A O 1
ATOM 3263 N N . GLY A 1 420 ? 6.846 -13.987 -6.060 1.00 83.69 420 GLY A N 1
ATOM 3264 C CA . GLY A 1 420 ? 5.981 -13.089 -6.845 1.00 83.69 420 GLY A CA 1
ATOM 3265 C C . GLY A 1 420 ? 5.937 -11.653 -6.309 1.00 83.69 420 GLY A C 1
ATOM 3266 O O . GLY A 1 420 ? 6.106 -10.709 -7.077 1.00 83.69 420 GLY A O 1
ATOM 3267 N N . GLU A 1 421 ? 5.834 -11.500 -4.988 1.00 86.12 421 GLU A N 1
ATOM 3268 C CA . GLU A 1 421 ? 5.876 -10.201 -4.307 1.00 86.12 421 GLU A CA 1
ATOM 3269 C C . GLU A 1 421 ? 7.227 -9.486 -4.458 1.00 86.12 421 GLU A C 1
ATOM 3271 O O . GLU A 1 421 ? 7.287 -8.265 -4.567 1.00 86.12 421 GLU A O 1
ATOM 3276 N N . GLY A 1 422 ? 8.336 -10.232 -4.478 1.00 87.56 422 GLY A N 1
ATOM 3277 C CA . GLY A 1 422 ? 9.661 -9.661 -4.726 1.00 87.56 422 GLY A CA 1
ATOM 3278 C C . GLY A 1 422 ? 9.747 -9.085 -6.137 1.00 87.56 422 GLY A C 1
ATOM 3279 O O . GLY A 1 422 ? 10.159 -7.941 -6.318 1.00 87.56 422 GLY A O 1
ATOM 3280 N N . ARG A 1 423 ? 9.270 -9.841 -7.135 1.00 90.19 423 ARG A N 1
ATOM 3281 C CA . ARG A 1 423 ? 9.226 -9.393 -8.537 1.00 90.19 423 ARG A CA 1
ATOM 3282 C C . ARG A 1 423 ? 8.353 -8.156 -8.716 1.00 90.19 423 ARG A C 1
ATOM 3284 O O . ARG A 1 423 ? 8.742 -7.260 -9.463 1.00 90.19 423 ARG A O 1
ATOM 3291 N N . MET A 1 424 ? 7.211 -8.094 -8.030 1.00 89.62 424 MET A N 1
ATOM 3292 C CA . MET A 1 424 ? 6.332 -6.918 -7.992 1.00 89.62 424 MET A CA 1
ATOM 3293 C C . MET A 1 424 ? 7.091 -5.683 -7.520 1.00 89.62 424 MET A C 1
ATOM 3295 O O . MET A 1 424 ? 7.172 -4.694 -8.244 1.00 89.62 424 MET A O 1
ATOM 3299 N N . VAL A 1 425 ? 7.712 -5.772 -6.344 1.00 89.19 425 VAL A N 1
ATOM 3300 C CA . VAL A 1 425 ? 8.439 -4.661 -5.728 1.00 89.19 425 VAL A CA 1
ATOM 3301 C C . VAL A 1 425 ? 9.592 -4.216 -6.619 1.00 89.19 425 VAL A C 1
ATOM 3303 O O . VAL A 1 425 ? 9.664 -3.038 -6.952 1.00 89.19 425 VAL A O 1
ATOM 3306 N N . ILE A 1 426 ? 10.435 -5.133 -7.096 1.00 88.38 426 ILE A N 1
ATOM 3307 C CA . ILE A 1 426 ? 11.542 -4.811 -8.012 1.00 88.38 426 ILE A CA 1
ATOM 3308 C C . ILE A 1 426 ? 11.030 -4.098 -9.270 1.00 88.38 426 ILE A C 1
ATOM 3310 O O . ILE A 1 426 ? 11.573 -3.073 -9.678 1.00 88.38 426 ILE A O 1
ATOM 3314 N N . THR A 1 427 ? 9.945 -4.598 -9.862 1.00 88.50 427 THR A N 1
ATOM 3315 C CA . THR A 1 427 ? 9.343 -3.999 -11.060 1.00 88.50 427 THR A CA 1
ATOM 3316 C C . THR A 1 427 ? 8.809 -2.595 -10.781 1.00 88.50 427 THR A C 1
ATOM 3318 O O . THR A 1 427 ? 9.063 -1.686 -11.568 1.00 88.50 427 THR A O 1
ATOM 3321 N N . MET A 1 428 ? 8.138 -2.381 -9.645 1.00 86.00 428 MET A N 1
ATOM 3322 C CA . MET A 1 428 ? 7.691 -1.052 -9.209 1.00 86.00 428 MET A CA 1
ATOM 3323 C C . MET A 1 428 ? 8.863 -0.083 -9.055 1.00 86.00 428 MET A C 1
ATOM 3325 O O . MET A 1 428 ? 8.764 1.061 -9.496 1.00 86.00 428 MET A O 1
ATOM 3329 N N . HIS A 1 429 ? 9.983 -0.543 -8.487 1.00 79.12 429 HIS A N 1
ATOM 3330 C CA . HIS A 1 429 ? 11.189 0.270 -8.355 1.00 79.12 429 HIS A CA 1
ATOM 3331 C C . HIS A 1 429 ? 11.699 0.678 -9.739 1.00 79.12 429 HIS A C 1
ATOM 3333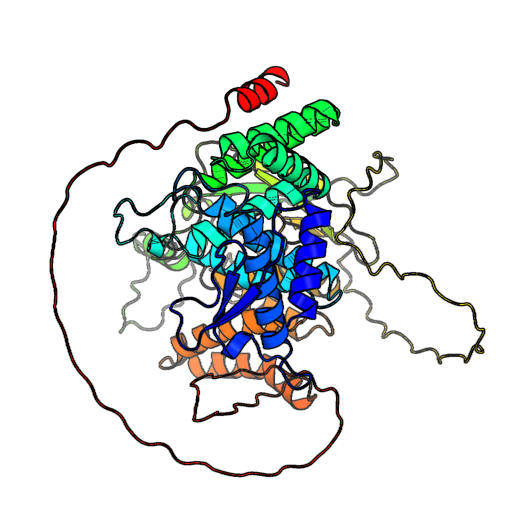 O O . HIS A 1 429 ? 11.785 1.868 -10.020 1.00 79.12 429 HIS A O 1
ATOM 3339 N N . PHE A 1 430 ? 11.912 -0.262 -10.660 1.00 77.69 430 PHE A N 1
ATOM 3340 C CA . PHE A 1 430 ? 12.390 0.068 -12.008 1.00 77.69 430 PHE A CA 1
ATOM 3341 C C . PHE A 1 430 ? 11.432 0.937 -12.830 1.00 77.69 430 PHE A C 1
ATOM 3343 O O . PHE A 1 430 ? 11.885 1.765 -13.620 1.00 77.69 430 PHE A O 1
ATOM 3350 N N . ILE A 1 431 ? 10.117 0.778 -12.660 1.00 73.88 431 ILE A N 1
ATOM 3351 C CA . ILE A 1 431 ? 9.110 1.568 -13.378 1.00 73.88 431 ILE A CA 1
ATOM 3352 C C . ILE A 1 431 ? 9.033 2.991 -12.820 1.00 73.88 431 ILE A C 1
ATOM 3354 O O . ILE A 1 431 ? 9.140 3.950 -13.590 1.00 73.88 431 ILE A O 1
ATOM 3358 N N . SER A 1 432 ? 8.915 3.134 -11.494 1.00 65.06 432 SER A N 1
ATOM 3359 C CA . SER A 1 432 ? 8.929 4.430 -10.797 1.00 65.06 432 SER A CA 1
ATOM 3360 C C . SER A 1 432 ? 10.218 5.208 -11.094 1.00 65.06 432 SER A C 1
ATOM 3362 O O . SER A 1 432 ? 10.212 6.436 -11.190 1.00 65.06 432 SER A O 1
ATOM 3364 N N . HIS A 1 433 ? 11.313 4.477 -11.310 1.00 53.78 433 HIS A N 1
ATOM 3365 C CA . HIS A 1 433 ? 12.648 4.983 -11.599 1.00 53.78 433 HIS A CA 1
ATOM 3366 C C . HIS A 1 433 ? 13.091 4.792 -13.048 1.00 53.78 433 HIS A C 1
ATOM 3368 O O . HIS A 1 433 ? 14.279 4.893 -13.328 1.00 53.78 433 HIS A O 1
ATOM 3374 N N . SER A 1 434 ? 12.186 4.659 -14.019 1.00 48.94 434 SER A N 1
ATOM 3375 C CA . SER A 1 434 ? 12.545 4.665 -15.454 1.00 48.94 434 SER A CA 1
ATOM 3376 C C . SER A 1 434 ? 13.178 5.994 -15.944 1.00 48.94 434 SER A C 1
ATOM 3378 O O . SER A 1 434 ? 13.417 6.186 -17.132 1.00 48.94 434 SER A O 1
ATOM 3380 N N . LYS A 1 435 ? 13.511 6.903 -15.012 1.00 50.75 435 LYS A N 1
ATOM 3381 C CA . LYS A 1 435 ? 14.332 8.115 -15.170 1.00 50.75 435 LYS A CA 1
ATOM 3382 C C . LYS A 1 435 ? 15.647 8.099 -14.359 1.00 50.75 435 LYS A C 1
ATOM 3384 O O . LYS A 1 435 ? 16.338 9.114 -14.314 1.00 50.75 435 LYS A O 1
ATOM 3389 N N . VAL A 1 436 ? 15.978 7.015 -13.660 1.00 45.69 436 VAL A N 1
ATOM 3390 C CA . VAL A 1 436 ? 17.087 6.909 -12.698 1.00 45.69 436 VAL A CA 1
ATOM 3391 C C . VAL A 1 436 ? 17.843 5.613 -12.969 1.00 45.69 436 VAL A C 1
ATOM 3393 O O . VAL A 1 436 ? 17.591 4.607 -12.327 1.00 45.69 436 VAL A O 1
ATOM 3396 N N . GLN A 1 437 ? 18.731 5.636 -13.960 1.00 47.62 437 GLN A N 1
ATOM 3397 C CA . GLN A 1 437 ? 19.982 4.865 -13.976 1.00 47.62 437 GLN A CA 1
ATOM 3398 C C . GLN A 1 437 ? 20.793 5.262 -15.212 1.00 47.62 437 GLN A C 1
ATOM 3400 O O . GLN A 1 437 ? 21.023 4.468 -16.113 1.00 47.62 437 GLN A O 1
ATOM 3405 N N . LEU A 1 438 ? 21.255 6.515 -15.252 1.00 39.03 438 LEU A N 1
ATOM 3406 C CA . LEU A 1 438 ? 22.220 6.946 -16.266 1.00 39.03 438 LEU A CA 1
ATOM 3407 C C . LEU A 1 438 ? 23.615 6.498 -15.838 1.00 39.03 438 LEU A C 1
ATOM 3409 O O . LEU A 1 438 ? 24.338 7.253 -15.201 1.00 39.03 438 LEU A O 1
ATOM 3413 N N . ARG A 1 439 ? 23.922 5.244 -16.183 1.00 45.12 439 ARG A N 1
ATOM 3414 C CA . ARG A 1 439 ? 25.234 4.601 -16.401 1.00 45.12 439 ARG A CA 1
ATOM 3415 C C . ARG A 1 439 ? 26.422 4.915 -15.453 1.00 45.12 439 ARG A C 1
ATOM 3417 O O . ARG A 1 439 ? 26.801 6.056 -15.209 1.00 45.12 439 ARG A O 1
ATOM 3424 N N . ARG A 1 440 ? 27.194 3.866 -15.122 1.00 36.91 440 ARG A N 1
ATOM 3425 C CA . ARG A 1 440 ? 28.638 3.959 -14.787 1.00 36.91 440 ARG A CA 1
ATOM 3426 C C . ARG A 1 440 ? 29.487 3.101 -15.764 1.00 36.91 440 ARG A C 1
ATOM 3428 O O . ARG A 1 440 ? 29.008 2.081 -16.241 1.00 36.91 440 ARG A O 1
ATOM 3435 N N . GLN A 1 441 ? 30.662 3.612 -16.169 1.00 36.41 441 GLN A N 1
ATOM 3436 C CA . GLN A 1 441 ? 31.506 3.311 -17.369 1.00 36.41 441 GLN A CA 1
ATOM 3437 C C . GLN A 1 441 ? 32.318 1.974 -17.359 1.00 36.41 441 GLN A C 1
ATOM 3439 O O . GLN A 1 441 ? 32.209 1.253 -16.378 1.00 36.41 441 GLN A O 1
ATOM 3444 N N . PRO A 1 442 ? 33.275 1.683 -18.293 1.00 39.34 442 PRO A N 1
ATOM 3445 C CA . PRO A 1 442 ? 33.313 1.752 -19.768 1.00 39.34 442 PRO A CA 1
ATOM 3446 C C . PRO A 1 442 ? 33.587 0.360 -20.405 1.00 39.34 442 PRO A C 1
ATOM 3448 O O . PRO A 1 442 ? 34.513 -0.346 -20.021 1.00 39.34 442 PRO A O 1
ATOM 3451 N N . GLY A 1 443 ? 32.826 -0.011 -21.441 1.00 42.84 443 GLY A N 1
ATOM 3452 C CA . GLY A 1 443 ? 33.087 -1.217 -22.244 1.00 42.84 443 GLY A CA 1
ATOM 3453 C C . GLY A 1 443 ? 31.945 -1.602 -23.185 1.00 42.84 443 GLY A C 1
ATOM 3454 O O . GLY A 1 443 ? 32.199 -1.932 -24.334 1.00 42.84 443 GLY A O 1
ATOM 3455 N N . ASP A 1 444 ? 30.685 -1.455 -22.759 1.00 42.84 444 ASP A N 1
ATOM 3456 C CA . ASP A 1 444 ? 29.525 -1.504 -23.662 1.00 42.84 444 ASP A CA 1
ATOM 3457 C C . ASP A 1 444 ? 28.276 -0.802 -23.066 1.00 42.84 444 ASP A C 1
ATOM 3459 O O . ASP A 1 444 ? 28.324 -0.223 -21.979 1.00 42.84 444 ASP A O 1
ATOM 3463 N N . THR A 1 445 ? 27.200 -0.726 -23.847 1.00 41.25 445 THR A N 1
ATOM 3464 C CA . THR A 1 445 ? 26.318 0.429 -24.083 1.00 41.25 445 THR A CA 1
ATOM 3465 C C . THR A 1 445 ? 24.901 0.347 -23.477 1.00 41.25 445 THR A C 1
ATOM 3467 O O . THR A 1 445 ? 24.117 -0.515 -23.856 1.00 41.25 445 THR A O 1
ATOM 3470 N N . GLY A 1 446 ? 24.511 1.333 -22.655 1.00 47.09 446 GLY A N 1
ATOM 3471 C CA . GLY A 1 446 ? 23.104 1.742 -22.441 1.00 47.09 446 GLY A CA 1
ATOM 3472 C C . GLY A 1 446 ? 22.481 1.449 -21.067 1.00 47.09 446 GLY A C 1
ATOM 3473 O O . GLY A 1 446 ? 22.997 0.628 -20.315 1.00 47.09 446 GLY A O 1
ATOM 3474 N N . ASP A 1 447 ? 21.366 2.133 -20.773 1.00 49.69 447 ASP A N 1
ATOM 3475 C CA . ASP A 1 447 ? 20.473 1.971 -19.605 1.00 49.69 447 ASP A CA 1
ATOM 3476 C C . ASP A 1 447 ? 19.800 0.583 -19.620 1.00 49.69 447 ASP A C 1
ATOM 3478 O O . ASP A 1 447 ? 18.606 0.435 -19.892 1.00 49.69 447 ASP A O 1
ATOM 3482 N N . ARG A 1 448 ? 20.595 -0.476 -19.432 1.00 54.78 448 ARG A N 1
ATOM 3483 C CA . ARG A 1 448 ? 20.142 -1.853 -19.649 1.00 54.78 448 ARG A CA 1
ATOM 3484 C C . ARG A 1 448 ? 19.268 -2.371 -18.515 1.00 54.78 448 ARG A C 1
ATOM 3486 O O . ARG A 1 448 ? 18.387 -3.159 -18.807 1.00 54.78 448 ARG A O 1
ATOM 3493 N N . CYS A 1 449 ? 19.406 -1.903 -17.275 1.00 64.50 449 CYS A N 1
ATOM 3494 C CA . CYS A 1 449 ? 18.774 -2.575 -16.136 1.00 64.50 449 CYS A CA 1
ATOM 3495 C C . CYS A 1 449 ? 17.243 -2.683 -16.237 1.00 64.50 449 CYS A C 1
ATOM 3497 O O . CYS A 1 449 ? 16.711 -3.776 -16.087 1.00 64.50 449 CYS A O 1
ATOM 3499 N N . THR A 1 450 ? 16.528 -1.600 -16.564 1.00 72.56 450 THR A N 1
ATOM 3500 C CA . THR A 1 450 ? 15.054 -1.634 -16.645 1.00 72.56 450 THR A CA 1
ATOM 3501 C C . THR A 1 450 ? 14.555 -2.477 -17.819 1.00 72.56 450 THR A C 1
ATOM 3503 O O . THR A 1 450 ? 13.720 -3.359 -17.635 1.00 72.56 450 THR A O 1
ATOM 3506 N N . PHE A 1 451 ? 15.051 -2.241 -19.037 1.00 78.62 451 PHE A N 1
ATOM 3507 C CA . PHE A 1 451 ? 14.597 -2.996 -20.212 1.00 78.62 451 PHE A CA 1
ATOM 3508 C C . PHE A 1 451 ? 15.070 -4.454 -20.185 1.00 78.62 451 PHE A C 1
ATOM 3510 O O . PHE A 1 451 ? 14.324 -5.344 -20.585 1.00 78.62 451 PHE A O 1
ATOM 3517 N N . GLU A 1 452 ? 16.272 -4.717 -19.674 1.00 80.06 452 GLU A N 1
ATOM 3518 C CA . GLU A 1 452 ? 16.776 -6.070 -19.439 1.00 80.06 452 GLU A CA 1
ATOM 3519 C C . GLU A 1 452 ? 15.946 -6.783 -18.378 1.00 80.06 452 GLU A C 1
ATOM 3521 O O . GLU A 1 452 ? 15.562 -7.926 -18.607 1.00 80.06 452 GLU A O 1
ATOM 3526 N N . TRP A 1 453 ? 15.600 -6.118 -17.270 1.00 85.56 453 TRP A N 1
ATOM 3527 C CA . TRP A 1 453 ? 14.685 -6.672 -16.276 1.00 85.56 453 TRP A CA 1
ATOM 3528 C C . TRP A 1 453 ? 13.370 -7.094 -16.926 1.00 85.56 453 TRP A C 1
ATOM 3530 O O . TRP A 1 453 ? 12.956 -8.236 -16.754 1.00 85.56 453 TRP A O 1
ATOM 3540 N N . LEU A 1 454 ? 12.752 -6.232 -17.742 1.00 85.50 454 LEU A N 1
ATOM 3541 C CA . LEU A 1 454 ? 11.515 -6.570 -18.453 1.00 85.50 454 LEU A CA 1
ATOM 3542 C C . LEU A 1 454 ? 11.695 -7.758 -19.410 1.00 85.50 454 LEU A C 1
ATOM 3544 O O . LEU A 1 454 ? 10.844 -8.646 -19.443 1.00 85.50 454 LEU A O 1
ATOM 3548 N N . LEU A 1 455 ? 12.803 -7.828 -20.153 1.00 85.50 455 LEU A N 1
ATOM 3549 C CA . LEU A 1 455 ? 13.101 -8.963 -21.037 1.00 85.50 455 LEU A CA 1
ATOM 3550 C C . LEU A 1 455 ? 13.306 -10.267 -20.256 1.00 85.50 455 LEU A C 1
ATOM 3552 O O . LEU A 1 455 ? 12.793 -11.309 -20.651 1.00 85.50 455 LEU A O 1
ATOM 3556 N N . ARG A 1 456 ? 14.030 -10.227 -19.133 1.00 87.06 456 ARG A N 1
ATOM 3557 C CA . ARG A 1 456 ? 14.263 -11.392 -18.264 1.00 87.06 456 ARG A CA 1
ATOM 3558 C C . ARG A 1 456 ? 12.978 -11.847 -17.592 1.00 87.06 456 ARG A C 1
ATOM 3560 O O . ARG A 1 456 ? 12.696 -13.043 -17.549 1.00 87.06 456 ARG A O 1
ATOM 3567 N N . LEU A 1 457 ? 12.199 -10.892 -17.098 1.00 86.69 457 LEU A N 1
ATOM 3568 C CA . LEU A 1 457 ? 10.953 -11.136 -16.398 1.00 86.69 457 LEU A CA 1
ATOM 3569 C C . LEU A 1 457 ? 9.907 -11.752 -17.331 1.00 86.69 457 LEU A C 1
ATOM 3571 O O . LEU A 1 457 ? 9.253 -12.704 -16.931 1.00 86.69 457 LEU A O 1
ATOM 3575 N N . THR A 1 458 ? 9.781 -11.259 -18.565 1.00 84.62 458 THR A N 1
ATOM 3576 C CA . THR A 1 458 ? 8.823 -11.783 -19.559 1.00 84.62 458 THR A CA 1
ATOM 3577 C C . THR A 1 458 ? 9.321 -13.030 -20.290 1.00 84.62 458 THR A C 1
ATOM 3579 O O . THR A 1 458 ? 8.513 -13.867 -20.681 1.00 84.62 458 THR A O 1
ATOM 3582 N N . GLY A 1 459 ? 10.638 -13.184 -20.456 1.00 83.88 459 GLY A N 1
ATOM 3583 C CA . GLY A 1 459 ? 11.252 -14.340 -21.112 1.00 83.88 459 GLY A CA 1
ATOM 3584 C C . GLY A 1 459 ? 11.370 -15.586 -20.231 1.00 83.88 459 GLY A C 1
ATOM 3585 O O . GLY A 1 459 ? 11.605 -16.674 -20.754 1.00 83.88 459 GLY A O 1
ATOM 3586 N N . THR A 1 460 ? 11.210 -15.455 -18.911 1.00 85.69 460 THR A N 1
ATOM 3587 C CA . THR A 1 460 ? 11.240 -16.592 -17.980 1.00 85.69 460 THR A CA 1
ATOM 3588 C C . THR A 1 460 ? 9.820 -17.143 -17.781 1.00 85.69 460 THR A C 1
ATOM 3590 O O . THR A 1 460 ? 8.925 -16.392 -17.401 1.00 85.69 460 THR A O 1
ATOM 3593 N N . PRO A 1 461 ? 9.558 -18.440 -18.010 1.00 80.56 461 PRO A N 1
ATOM 3594 C CA . PRO A 1 461 ? 8.236 -19.015 -17.764 1.00 80.56 461 PRO A CA 1
ATOM 3595 C C . PRO A 1 461 ? 7.831 -18.955 -16.280 1.00 80.56 461 PRO A C 1
ATOM 3597 O O . PRO A 1 461 ? 8.644 -19.220 -15.397 1.00 80.56 461 PRO A O 1
ATOM 3600 N N . GLY A 1 462 ? 6.563 -18.638 -15.993 1.00 79.25 462 GLY A N 1
ATOM 3601 C CA . GLY A 1 462 ? 5.988 -18.686 -14.635 1.00 79.25 462 GLY A CA 1
ATOM 3602 C C . GLY A 1 462 ? 6.326 -17.506 -13.710 1.00 79.25 462 GLY A C 1
ATOM 3603 O O . GLY A 1 462 ? 5.861 -17.456 -12.569 1.00 79.25 462 GLY A O 1
ATOM 3604 N N . THR A 1 463 ? 7.104 -16.527 -14.171 1.00 84.56 463 THR A N 1
ATOM 3605 C CA . THR A 1 463 ? 7.473 -15.339 -13.380 1.00 84.56 463 THR A CA 1
ATOM 3606 C C . THR A 1 463 ? 6.427 -14.225 -13.461 1.00 84.56 463 THR A C 1
ATOM 3608 O O . THR A 1 463 ? 6.188 -13.533 -12.467 1.00 84.56 463 THR A O 1
ATOM 3611 N N . MET A 1 464 ? 5.777 -14.058 -14.613 1.00 83.44 464 MET A N 1
ATOM 3612 C CA . MET A 1 464 ? 4.745 -13.042 -14.815 1.00 83.44 464 MET A CA 1
ATOM 3613 C C . MET A 1 464 ? 3.401 -13.455 -14.210 1.00 83.44 464 MET A C 1
ATOM 3615 O O . MET A 1 464 ? 2.961 -14.593 -14.340 1.00 83.44 464 MET A O 1
ATOM 3619 N N . ASN A 1 465 ? 2.721 -12.496 -13.585 1.00 81.81 465 ASN A N 1
ATOM 3620 C CA . ASN A 1 465 ? 1.329 -12.610 -13.156 1.00 81.81 465 ASN A CA 1
ATOM 3621 C C . ASN A 1 465 ? 0.524 -11.418 -13.708 1.00 81.81 465 ASN A C 1
ATOM 3623 O O . ASN A 1 465 ? 1.094 -10.504 -14.306 1.00 81.81 465 ASN A O 1
ATOM 3627 N N . SER A 1 466 ? -0.798 -11.420 -13.523 1.00 80.44 466 SER A N 1
ATOM 3628 C CA . SER A 1 466 ? -1.672 -10.364 -14.056 1.00 80.44 466 SER A CA 1
ATOM 3629 C C . SER A 1 466 ? -1.330 -8.966 -13.528 1.00 80.44 466 SER A C 1
ATOM 3631 O O . SER A 1 466 ? -1.346 -8.016 -14.300 1.00 80.44 466 SER A O 1
ATOM 3633 N N . PHE A 1 467 ? -0.962 -8.842 -12.251 1.00 83.81 467 PHE A N 1
ATOM 3634 C CA . PHE A 1 467 ? -0.620 -7.558 -11.625 1.00 83.81 467 PHE A CA 1
ATOM 3635 C C . PHE A 1 467 ? 0.731 -7.011 -12.111 1.00 83.81 467 PHE A C 1
ATOM 3637 O O . PHE A 1 467 ? 0.881 -5.816 -12.347 1.00 83.81 467 PHE A O 1
ATOM 3644 N N . LEU A 1 468 ? 1.712 -7.889 -12.345 1.00 85.69 468 LEU A N 1
ATOM 3645 C CA . LEU A 1 468 ? 2.971 -7.519 -12.994 1.00 85.69 468 LEU A CA 1
ATOM 3646 C C . LEU A 1 468 ? 2.723 -7.007 -14.412 1.00 85.69 468 LEU A C 1
ATOM 3648 O O . LEU A 1 468 ? 3.289 -5.989 -14.803 1.00 85.69 468 LEU A O 1
ATOM 3652 N N . TRP A 1 469 ? 1.864 -7.688 -15.175 1.00 86.06 469 TRP A N 1
ATOM 3653 C CA . TRP A 1 469 ? 1.482 -7.220 -16.503 1.00 86.06 469 TRP A CA 1
ATOM 3654 C C . TRP A 1 469 ? 0.775 -5.870 -16.463 1.00 86.06 469 TRP A C 1
ATOM 3656 O O . TRP A 1 469 ? 1.060 -5.039 -17.317 1.00 86.06 469 TRP A O 1
ATOM 3666 N N . GLU A 1 470 ? -0.091 -5.621 -15.484 1.00 84.25 470 GLU A N 1
ATOM 3667 C CA . GLU A 1 470 ? -0.751 -4.326 -15.299 1.00 84.25 470 GLU A CA 1
ATOM 3668 C C . GLU A 1 470 ? 0.273 -3.198 -15.097 1.00 84.25 470 GLU A C 1
ATOM 3670 O O . GLU A 1 470 ? 0.268 -2.223 -15.854 1.00 84.25 470 GLU A O 1
ATOM 3675 N N . LEU A 1 471 ? 1.227 -3.375 -14.173 1.00 85.00 471 LEU A N 1
ATOM 3676 C CA . LEU A 1 471 ? 2.311 -2.412 -13.946 1.00 85.00 471 LEU A CA 1
ATOM 3677 C C . LEU A 1 471 ? 3.138 -2.160 -15.212 1.00 85.00 471 LEU A C 1
ATOM 3679 O O . LEU A 1 471 ? 3.357 -1.011 -15.604 1.00 85.00 471 LEU A O 1
ATOM 3683 N N . VAL A 1 472 ? 3.596 -3.235 -15.861 1.00 86.06 472 VAL A N 1
ATOM 3684 C CA . VAL A 1 472 ? 4.446 -3.157 -17.056 1.00 86.06 472 VAL A CA 1
ATOM 3685 C C . VAL A 1 472 ? 3.691 -2.517 -18.221 1.00 86.06 472 VAL A C 1
ATOM 3687 O O . VAL A 1 472 ? 4.241 -1.658 -18.908 1.00 86.06 472 VAL A O 1
ATOM 3690 N N . THR A 1 473 ? 2.424 -2.876 -18.429 1.00 86.38 473 THR A N 1
ATOM 3691 C CA . THR A 1 473 ? 1.585 -2.307 -19.492 1.00 86.38 473 THR A CA 1
ATOM 3692 C C . THR A 1 473 ? 1.373 -0.817 -19.270 1.00 86.38 473 THR A C 1
ATOM 3694 O O . THR A 1 473 ? 1.531 -0.041 -20.212 1.00 86.38 473 THR A O 1
ATOM 3697 N N . HIS A 1 474 ? 1.075 -0.396 -18.038 1.00 83.00 474 HIS A N 1
ATOM 3698 C CA . HIS A 1 474 ? 0.902 1.017 -17.712 1.00 83.00 474 HIS A CA 1
ATOM 3699 C C . HIS A 1 474 ? 2.185 1.817 -17.988 1.00 83.00 474 HIS A C 1
ATOM 3701 O O . HIS A 1 474 ? 2.151 2.839 -18.674 1.00 83.00 474 HIS A O 1
ATOM 3707 N N . ALA A 1 475 ? 3.339 1.308 -17.545 1.00 81.12 475 ALA A N 1
ATOM 3708 C CA . ALA A 1 475 ? 4.634 1.944 -17.775 1.00 81.12 475 ALA A CA 1
ATOM 3709 C C . ALA A 1 475 ? 4.991 2.057 -19.265 1.00 81.12 475 ALA A C 1
ATOM 3711 O O . ALA A 1 475 ? 5.401 3.119 -19.735 1.00 81.12 475 ALA A O 1
ATOM 3712 N N . LEU A 1 476 ? 4.815 0.968 -20.020 1.00 84.31 476 LEU A N 1
ATOM 3713 C CA . LEU A 1 476 ? 5.104 0.941 -21.453 1.00 84.31 476 LEU A CA 1
ATOM 3714 C C . LEU A 1 476 ? 4.131 1.812 -22.248 1.00 84.31 476 LEU A C 1
ATOM 3716 O O . LEU A 1 476 ? 4.553 2.435 -23.215 1.00 84.31 476 LEU A O 1
ATOM 3720 N N . THR A 1 477 ? 2.865 1.904 -21.835 1.00 83.44 477 THR A N 1
ATOM 3721 C CA . THR A 1 477 ? 1.880 2.797 -22.466 1.00 83.44 477 THR A CA 1
ATOM 3722 C C . THR A 1 477 ? 2.331 4.248 -22.352 1.00 83.44 477 THR A C 1
ATOM 3724 O O . THR A 1 477 ? 2.436 4.935 -23.368 1.00 83.44 477 THR A O 1
ATOM 3727 N N . THR A 1 478 ? 2.696 4.684 -21.144 1.00 81.62 478 THR A N 1
ATOM 3728 C CA . THR A 1 478 ? 3.241 6.027 -20.910 1.00 81.62 478 THR A CA 1
ATOM 3729 C C . THR A 1 478 ? 4.514 6.258 -21.725 1.00 81.62 478 THR A C 1
ATOM 3731 O O . THR A 1 478 ? 4.654 7.294 -22.369 1.00 81.62 478 THR A O 1
ATOM 3734 N N . LEU A 1 479 ? 5.429 5.282 -21.769 1.00 80.88 479 LEU A N 1
ATOM 3735 C CA . LEU A 1 479 ? 6.654 5.386 -22.566 1.00 80.88 479 LEU A CA 1
ATOM 3736 C C . LEU A 1 479 ? 6.358 5.547 -24.064 1.00 80.88 479 LEU A C 1
ATOM 3738 O O . LEU A 1 479 ? 6.935 6.422 -24.704 1.00 80.88 479 LEU A O 1
ATOM 3742 N N . VAL A 1 480 ? 5.465 4.726 -24.623 1.00 82.88 480 VAL A N 1
ATOM 3743 C CA . VAL A 1 480 ? 5.084 4.762 -26.044 1.00 82.88 480 VAL A CA 1
ATOM 3744 C C . VAL A 1 480 ? 4.439 6.097 -26.408 1.00 82.88 480 VAL A C 1
ATOM 3746 O O . VAL A 1 480 ? 4.776 6.651 -27.454 1.00 82.88 480 VAL A O 1
ATOM 3749 N N . GLN A 1 481 ? 3.566 6.621 -25.543 1.00 81.38 481 GLN A N 1
ATOM 3750 C CA . GLN A 1 481 ? 2.950 7.939 -25.709 1.00 81.38 481 GLN A CA 1
ATOM 3751 C C . GLN A 1 481 ? 4.002 9.054 -25.696 1.00 81.38 481 GLN A C 1
ATOM 3753 O O . GLN A 1 481 ? 3.996 9.913 -26.572 1.00 81.38 481 GLN A O 1
ATOM 3758 N N . LEU A 1 482 ? 4.956 9.009 -24.759 1.00 78.62 482 LEU A N 1
ATOM 3759 C CA . LEU A 1 482 ? 6.022 10.010 -24.656 1.00 78.62 482 LEU A CA 1
ATOM 3760 C C . LEU A 1 482 ? 6.930 10.048 -25.888 1.00 78.62 482 LEU A C 1
ATOM 3762 O O . LEU A 1 482 ? 7.404 11.117 -26.261 1.00 78.62 482 LEU A O 1
ATOM 3766 N N . VAL A 1 483 ? 7.194 8.899 -26.515 1.00 80.44 483 VAL A N 1
ATOM 3767 C CA . VAL A 1 483 ? 8.097 8.824 -27.674 1.00 80.44 483 VAL A CA 1
ATOM 3768 C C . VAL A 1 483 ? 7.375 8.902 -29.020 1.00 80.44 483 VAL A C 1
ATOM 3770 O O . VAL A 1 483 ? 8.041 8.776 -30.041 1.00 80.44 483 VAL A O 1
ATOM 3773 N N . GLN A 1 484 ? 6.049 9.080 -29.052 1.00 82.19 484 GLN A N 1
ATOM 3774 C CA . GLN A 1 484 ? 5.226 8.925 -30.261 1.00 82.19 484 GLN A CA 1
ATOM 3775 C C . GLN A 1 484 ? 5.687 9.790 -31.446 1.00 82.19 484 GLN A C 1
ATOM 3777 O O . GLN A 1 484 ? 5.655 9.330 -32.586 1.00 82.19 484 GLN A O 1
ATOM 3782 N N . GLU A 1 485 ? 6.164 11.004 -31.178 1.00 83.38 485 GLU A N 1
ATOM 3783 C CA . GLU A 1 485 ? 6.618 11.960 -32.200 1.00 83.38 485 GLU A CA 1
ATOM 3784 C C . GLU A 1 485 ? 8.141 11.936 -32.432 1.00 83.38 485 GLU A C 1
ATOM 3786 O O . GLU A 1 485 ? 8.673 12.718 -33.219 1.00 83.38 485 GLU A O 1
ATOM 3791 N N . TYR A 1 486 ? 8.870 11.035 -31.767 1.00 79.94 486 TYR A N 1
ATOM 3792 C CA . TYR A 1 486 ? 10.330 10.975 -31.818 1.00 79.94 486 TYR A CA 1
ATOM 3793 C C . TYR A 1 486 ? 10.832 9.838 -32.716 1.00 79.94 486 TYR A C 1
ATOM 3795 O O . TYR A 1 486 ? 10.223 8.775 -32.825 1.00 79.94 486 TYR A O 1
ATOM 3803 N N . HIS A 1 487 ? 12.023 10.004 -33.301 1.00 78.50 487 HIS A N 1
ATOM 3804 C CA . HIS A 1 487 ? 12.646 8.986 -34.165 1.00 78.50 487 HIS A CA 1
ATOM 3805 C C . HIS A 1 487 ? 12.839 7.620 -33.482 1.00 78.50 487 HIS A C 1
ATOM 3807 O O . HIS A 1 487 ? 12.855 6.586 -34.151 1.00 78.50 487 HIS A O 1
ATOM 3813 N N . CYS A 1 488 ? 12.956 7.596 -32.150 1.00 76.50 488 CYS A N 1
ATOM 3814 C CA . CYS A 1 488 ? 13.083 6.368 -31.370 1.00 76.50 488 CYS A CA 1
ATOM 3815 C C . CYS A 1 488 ? 11.769 5.584 -31.210 1.00 76.50 488 CYS A C 1
ATOM 3817 O O . CYS A 1 488 ? 11.819 4.449 -30.733 1.00 76.50 488 CYS A O 1
ATOM 3819 N N . HIS A 1 489 ? 10.620 6.124 -31.642 1.00 80.19 489 HIS A N 1
ATOM 3820 C CA . HIS A 1 489 ? 9.320 5.453 -31.555 1.00 80.19 489 HIS A CA 1
ATOM 3821 C C . HIS A 1 489 ? 9.340 4.051 -32.171 1.00 80.19 489 HIS A C 1
ATOM 3823 O O . HIS A 1 489 ? 8.834 3.100 -31.580 1.00 80.19 489 HIS A O 1
ATOM 3829 N N . SER A 1 490 ? 9.965 3.901 -33.343 1.00 81.75 490 SER A N 1
ATOM 3830 C CA . SER A 1 490 ? 10.065 2.619 -34.051 1.00 81.75 490 SER A CA 1
ATOM 3831 C C . SER A 1 490 ? 10.811 1.557 -33.235 1.00 81.75 490 SER A C 1
ATOM 3833 O O . SER A 1 490 ? 10.369 0.409 -33.173 1.00 81.75 490 SER A O 1
ATOM 3835 N N . MET A 1 491 ? 11.890 1.946 -32.548 1.00 82.88 491 MET A N 1
ATOM 3836 C CA . MET A 1 491 ? 12.667 1.064 -31.673 1.00 82.88 491 MET A CA 1
ATOM 3837 C C . MET A 1 491 ? 11.876 0.674 -30.423 1.00 82.88 491 MET A C 1
ATOM 3839 O O . MET A 1 491 ? 11.816 -0.506 -30.082 1.00 82.88 491 MET A O 1
ATOM 3843 N N . VAL A 1 492 ? 11.223 1.641 -29.769 1.00 83.12 492 VAL A N 1
ATOM 3844 C CA . VAL A 1 492 ? 10.386 1.376 -28.586 1.00 83.12 492 VAL A CA 1
ATOM 3845 C C . VAL A 1 492 ? 9.211 0.472 -28.953 1.00 83.12 492 VAL A C 1
ATOM 3847 O O . VAL A 1 492 ? 8.926 -0.488 -28.244 1.00 83.12 492 VAL A O 1
ATOM 3850 N N . ARG A 1 493 ? 8.572 0.704 -30.102 1.00 84.69 493 ARG A N 1
ATOM 3851 C CA . ARG A 1 493 ? 7.503 -0.155 -30.619 1.00 84.69 493 ARG A CA 1
ATOM 3852 C C . ARG A 1 493 ? 7.990 -1.576 -30.898 1.00 84.69 493 ARG A C 1
ATOM 3854 O O . ARG A 1 493 ? 7.305 -2.528 -30.536 1.00 84.69 493 ARG A O 1
ATOM 3861 N N . ALA A 1 494 ? 9.157 -1.734 -31.523 1.00 85.88 494 ALA A N 1
ATOM 3862 C CA . ALA A 1 494 ? 9.748 -3.049 -31.768 1.00 85.88 494 ALA A CA 1
ATOM 3863 C C . ALA A 1 494 ? 10.054 -3.791 -30.456 1.00 85.88 494 ALA A C 1
ATOM 3865 O O . ALA A 1 494 ? 9.772 -4.984 -30.354 1.00 85.88 494 ALA A O 1
ATOM 3866 N N . PHE A 1 495 ? 10.555 -3.077 -29.444 1.00 86.56 495 PHE A N 1
ATOM 3867 C CA . PHE A 1 495 ? 10.769 -3.615 -28.102 1.00 86.56 495 PHE A CA 1
ATOM 3868 C C . PHE A 1 495 ? 9.458 -4.049 -27.434 1.00 86.56 495 PHE A C 1
ATOM 3870 O O . PHE A 1 495 ? 9.349 -5.174 -26.969 1.00 86.56 495 PHE A O 1
ATOM 3877 N N . VAL A 1 496 ? 8.421 -3.208 -27.430 1.00 87.06 496 VAL A N 1
ATOM 3878 C CA . VAL A 1 496 ? 7.112 -3.584 -26.867 1.00 87.06 496 VAL A CA 1
ATOM 3879 C C . VAL A 1 496 ? 6.561 -4.823 -27.579 1.00 87.06 496 VAL A C 1
ATOM 3881 O O . VAL A 1 496 ? 6.130 -5.774 -26.931 1.00 87.06 496 VAL A O 1
ATOM 3884 N N . ASN A 1 497 ? 6.644 -4.868 -28.908 1.00 87.50 497 ASN A N 1
ATOM 3885 C CA . ASN A 1 497 ? 6.205 -6.028 -29.676 1.00 87.50 497 ASN A CA 1
ATOM 3886 C C . ASN A 1 497 ? 6.974 -7.305 -29.308 1.00 87.50 497 ASN A C 1
ATOM 3888 O O . ASN A 1 497 ? 6.363 -8.370 -29.260 1.00 87.50 497 ASN A O 1
ATOM 3892 N N . SER A 1 498 ? 8.278 -7.232 -29.022 1.00 87.75 498 SER A N 1
ATOM 3893 C CA . SER A 1 498 ? 9.041 -8.425 -28.636 1.00 87.75 498 SER A CA 1
ATOM 3894 C C . SER A 1 498 ? 8.573 -9.024 -27.306 1.00 87.75 498 SER A C 1
ATOM 3896 O O . SER A 1 498 ? 8.664 -10.239 -27.141 1.00 87.75 498 SER A O 1
ATOM 3898 N N . LEU A 1 499 ? 8.007 -8.210 -26.406 1.00 85.81 499 LEU A N 1
ATOM 3899 C CA . LEU A 1 499 ? 7.432 -8.670 -25.139 1.00 85.81 499 LEU A CA 1
ATOM 3900 C C . LEU A 1 499 ? 6.053 -9.330 -25.322 1.00 85.81 499 LEU A C 1
ATOM 3902 O O . LEU A 1 499 ? 5.801 -10.391 -24.755 1.00 85.81 499 LEU A O 1
ATOM 3906 N N . TYR A 1 500 ? 5.152 -8.723 -26.108 1.00 84.75 500 TYR A N 1
ATOM 3907 C CA . TYR A 1 500 ? 3.745 -9.161 -26.188 1.00 84.75 500 TYR A CA 1
ATOM 3908 C C . TYR A 1 500 ? 3.447 -10.170 -27.306 1.00 84.75 500 TYR A C 1
ATOM 3910 O O . TYR A 1 500 ? 2.558 -11.008 -27.145 1.00 84.75 500 TYR A O 1
ATOM 3918 N N . VAL A 1 501 ? 4.166 -10.132 -28.434 1.00 84.25 501 VAL A N 1
ATOM 3919 C CA . VAL A 1 501 ? 3.903 -11.022 -29.584 1.00 84.25 501 VAL A CA 1
ATOM 3920 C C . VAL A 1 501 ? 4.022 -12.511 -29.225 1.00 84.25 501 VAL A C 1
ATOM 3922 O O . VAL A 1 501 ? 3.159 -13.277 -29.662 1.00 84.25 501 VAL A O 1
ATOM 3925 N N . PRO A 1 502 ? 5.014 -12.968 -28.431 1.00 81.06 502 PRO A N 1
ATOM 3926 C CA . PRO A 1 502 ? 5.072 -14.367 -28.005 1.00 81.06 502 PRO A CA 1
ATOM 3927 C C . PRO A 1 502 ? 3.812 -14.812 -27.251 1.00 81.06 502 PRO A C 1
ATOM 3929 O O . PRO A 1 502 ? 3.287 -15.892 -27.505 1.00 81.06 502 PRO A O 1
ATOM 3932 N N . LEU A 1 503 ? 3.272 -13.951 -26.388 1.00 75.38 503 LEU A N 1
ATOM 3933 C CA . LEU A 1 503 ? 2.103 -14.254 -25.556 1.00 75.38 503 LEU A CA 1
ATOM 3934 C C . LEU A 1 503 ? 0.814 -14.305 -26.376 1.00 75.38 503 LEU A C 1
ATOM 3936 O O . LEU A 1 503 ? -0.024 -15.178 -26.159 1.00 75.38 503 LEU A O 1
ATOM 3940 N N . GLN A 1 504 ? 0.686 -13.406 -27.355 1.00 75.81 504 GLN A N 1
ATOM 3941 C CA . GLN A 1 504 ? -0.415 -13.429 -28.317 1.00 75.81 504 GLN A CA 1
ATOM 3942 C C . GLN A 1 504 ? -0.406 -14.726 -29.137 1.00 75.81 504 GLN A C 1
ATOM 3944 O O . GLN A 1 504 ? -1.453 -15.335 -29.340 1.00 75.81 504 GLN A O 1
ATOM 3949 N N . ARG A 1 505 ? 0.777 -15.178 -29.581 1.00 78.56 505 ARG A N 1
ATOM 3950 C CA . ARG A 1 505 ? 0.926 -16.423 -30.354 1.00 78.56 505 ARG A CA 1
ATOM 3951 C C . ARG A 1 505 ? 0.575 -17.666 -29.543 1.00 78.56 505 ARG A C 1
ATOM 3953 O O . ARG A 1 505 ? -0.012 -18.589 -30.096 1.00 78.56 505 ARG A O 1
ATOM 3960 N N . CYS A 1 506 ? 0.907 -17.681 -28.255 1.00 70.62 506 CYS A N 1
ATOM 3961 C CA . CYS A 1 506 ? 0.575 -18.786 -27.356 1.00 70.62 506 CYS A CA 1
ATOM 3962 C C . CYS A 1 506 ? -0.881 -18.753 -26.855 1.00 70.62 506 CYS A C 1
ATOM 3964 O O . CYS A 1 506 ? -1.296 -19.674 -26.161 1.00 70.62 506 CYS A O 1
ATOM 3966 N N . GLY A 1 507 ? -1.663 -17.715 -27.181 1.00 65.88 507 GLY A N 1
ATOM 3967 C CA . GLY A 1 507 ? -3.039 -17.557 -26.692 1.00 65.88 507 GLY A CA 1
ATOM 3968 C C . GLY A 1 507 ? -3.148 -17.214 -25.200 1.00 65.88 507 GLY A C 1
ATOM 3969 O O . GLY A 1 507 ? -4.252 -17.177 -24.666 1.00 65.88 507 GLY A O 1
ATOM 3970 N N . GLU A 1 508 ? -2.022 -16.929 -24.543 1.00 61.84 508 GLU A N 1
ATOM 3971 C CA . GLU A 1 508 ? -1.928 -16.560 -23.122 1.00 61.84 508 GLU A CA 1
ATOM 3972 C C . GLU A 1 508 ? -2.420 -15.127 -22.862 1.00 61.84 508 GLU A C 1
ATOM 3974 O O . GLU A 1 508 ? -2.745 -14.762 -21.731 1.00 61.84 508 GLU A O 1
ATOM 3979 N N . LEU A 1 509 ? -2.489 -14.299 -23.912 1.00 61.03 509 LEU A N 1
ATOM 3980 C CA . LEU A 1 509 ? -2.811 -12.878 -23.816 1.00 61.03 509 LEU A CA 1
ATOM 3981 C C . LEU A 1 509 ? -3.752 -12.448 -24.950 1.00 61.03 509 LEU A C 1
ATOM 3983 O O . LEU A 1 509 ? -3.353 -12.373 -26.112 1.00 61.03 509 LEU A O 1
ATOM 3987 N N . SER A 1 510 ? -5.013 -12.162 -24.612 1.00 48.75 510 SER A N 1
ATOM 3988 C CA . SER A 1 510 ? -6.040 -11.703 -25.558 1.00 48.75 510 SER A CA 1
ATOM 3989 C C . SER A 1 510 ? -6.485 -10.268 -25.269 1.00 48.75 510 SER A C 1
ATOM 3991 O O . SER A 1 510 ? -7.207 -10.037 -24.301 1.00 48.75 510 SER A O 1
ATOM 3993 N N . PHE A 1 511 ? -6.139 -9.317 -26.137 1.00 52.28 511 PHE A N 1
ATOM 3994 C CA . PHE A 1 511 ? -6.667 -7.952 -26.075 1.00 52.28 511 PHE A CA 1
ATOM 3995 C C . PHE A 1 511 ? -8.079 -7.914 -26.677 1.00 52.28 511 PHE A C 1
ATOM 3997 O O . PHE A 1 511 ? -8.237 -7.759 -27.886 1.00 52.28 511 PHE A O 1
ATOM 4004 N N . PHE A 1 512 ? -9.117 -8.072 -25.855 1.00 37.75 512 PHE A N 1
ATOM 4005 C CA . PHE A 1 512 ? -10.491 -7.788 -26.279 1.00 37.75 512 PHE A CA 1
ATOM 4006 C C . PHE A 1 512 ? -10.873 -6.379 -25.830 1.00 37.75 512 PHE A C 1
ATOM 4008 O O . PHE A 1 512 ? -11.213 -6.166 -24.670 1.00 37.75 512 PHE A O 1
ATOM 4015 N N . ALA A 1 513 ? -10.835 -5.420 -26.754 1.00 31.47 513 ALA A N 1
ATOM 4016 C CA . ALA A 1 513 ? -11.538 -4.158 -26.576 1.00 31.47 513 ALA A CA 1
ATOM 4017 C C . ALA A 1 513 ? -13.030 -4.414 -26.847 1.00 31.47 513 ALA A C 1
ATOM 4019 O O . ALA A 1 513 ? -13.429 -4.611 -27.993 1.00 31.47 513 ALA A O 1
ATOM 4020 N N . GLN A 1 514 ? -13.856 -4.466 -25.801 1.00 29.41 514 GLN A N 1
ATOM 4021 C CA . GLN A 1 514 ? -15.305 -4.331 -25.957 1.00 29.41 514 GLN A CA 1
ATOM 4022 C C . GLN A 1 514 ? -15.679 -2.874 -25.687 1.00 29.41 514 GLN A C 1
ATOM 4024 O O . GLN A 1 514 ? -15.712 -2.446 -24.536 1.00 29.41 514 GLN A O 1
ATOM 4029 N N . GLU A 1 515 ? -15.993 -2.117 -26.737 1.00 25.66 515 GLU A N 1
ATOM 4030 C CA . GLU A 1 515 ? -16.786 -0.896 -26.587 1.00 25.66 515 GLU A CA 1
ATOM 4031 C C . GLU A 1 515 ? -18.200 -1.294 -26.145 1.00 25.66 515 GLU A C 1
ATOM 4033 O O . GLU A 1 515 ? -18.983 -1.837 -26.925 1.00 25.66 515 GLU A O 1
ATOM 4038 N N . LYS A 1 516 ? -18.547 -1.040 -24.880 1.00 27.64 516 LYS A N 1
ATOM 4039 C CA . LYS A 1 516 ? -19.948 -1.016 -24.449 1.00 27.64 516 LYS A CA 1
ATOM 4040 C C . LYS A 1 516 ? -20.438 0.424 -24.506 1.00 27.64 516 LYS A C 1
ATOM 4042 O O . LYS A 1 516 ? -20.130 1.234 -23.644 1.00 27.64 516 LYS A O 1
ATOM 4047 N N . THR A 1 517 ? -21.253 0.723 -25.509 1.00 28.53 517 THR A N 1
ATOM 4048 C CA . THR A 1 517 ? -21.743 2.060 -25.887 1.00 28.53 517 THR A CA 1
ATOM 4049 C C . THR A 1 517 ? -22.627 2.765 -24.842 1.00 28.53 517 THR A C 1
ATOM 4051 O O . THR A 1 517 ? -23.140 3.842 -25.117 1.00 28.53 517 THR A O 1
ATOM 4054 N N . VAL A 1 518 ? -22.825 2.195 -23.647 1.00 32.06 518 VAL A N 1
ATOM 4055 C CA . VAL A 1 518 ? -23.713 2.754 -22.604 1.00 32.06 518 VAL A CA 1
ATOM 4056 C C . VAL A 1 518 ? -22.965 3.099 -21.306 1.00 32.06 518 VAL A C 1
ATOM 4058 O O . VAL A 1 518 ? -23.500 3.792 -20.450 1.00 32.06 518 VAL A O 1
ATOM 4061 N N . ALA A 1 519 ? -21.700 2.696 -21.178 1.00 33.16 519 ALA A N 1
ATOM 4062 C CA . ALA A 1 519 ? -20.808 3.150 -20.119 1.00 33.16 519 ALA A CA 1
ATOM 4063 C C . ALA A 1 519 ? -19.394 3.175 -20.698 1.00 33.16 519 ALA A C 1
ATOM 4065 O O . ALA A 1 519 ? -18.880 2.127 -21.084 1.00 33.16 519 ALA A O 1
ATOM 4066 N N . PHE A 1 520 ? -18.774 4.354 -20.792 1.00 25.53 520 PHE A N 1
ATOM 4067 C CA . PHE A 1 520 ? -17.377 4.502 -21.210 1.00 25.53 520 PHE A CA 1
ATOM 4068 C C . PHE A 1 520 ? -16.459 3.796 -20.191 1.00 25.53 520 PHE A C 1
ATOM 4070 O O . PHE A 1 520 ? -15.930 4.400 -19.265 1.00 25.53 520 PHE A O 1
ATOM 4077 N N . GLN A 1 521 ? -16.300 2.482 -20.340 1.00 25.50 521 GLN A N 1
ATOM 4078 C CA . GLN A 1 521 ? -15.314 1.660 -19.652 1.00 25.50 521 GLN A CA 1
ATOM 4079 C C . GLN A 1 521 ? -14.481 0.947 -20.716 1.00 25.50 521 GLN A C 1
ATOM 4081 O O . GLN A 1 521 ? -14.920 -0.030 -21.320 1.00 25.50 521 GLN A O 1
ATOM 4086 N N . CYS A 1 522 ? -13.260 1.435 -20.942 1.00 26.62 522 CYS A N 1
ATOM 4087 C CA . CYS A 1 522 ? -12.242 0.682 -21.665 1.00 26.62 522 CYS A CA 1
ATOM 4088 C C . CYS A 1 522 ? -11.666 -0.363 -20.700 1.00 26.62 522 CYS A C 1
ATOM 4090 O O . CYS A 1 522 ? -11.065 -0.005 -19.690 1.00 26.62 522 CYS A O 1
ATOM 4092 N N . SER A 1 523 ? -11.891 -1.649 -20.976 1.00 35.25 523 SER A N 1
ATOM 4093 C CA . SER A 1 523 ? -11.303 -2.747 -20.197 1.00 35.25 523 SER A CA 1
ATOM 4094 C C . SER A 1 523 ? -10.175 -3.358 -21.023 1.00 35.25 523 SER A C 1
ATOM 4096 O O . SER A 1 523 ? -10.439 -3.952 -22.067 1.00 35.25 523 SER A O 1
ATOM 4098 N N . ILE A 1 524 ? -8.922 -3.219 -20.585 1.00 36.25 524 ILE A N 1
ATOM 4099 C CA . ILE A 1 524 ? -7.805 -3.954 -21.191 1.00 36.25 524 ILE A CA 1
ATOM 4100 C C . ILE A 1 524 ? -7.801 -5.345 -20.558 1.00 36.25 524 ILE A C 1
ATOM 4102 O O . ILE A 1 524 ? -7.243 -5.562 -19.488 1.00 36.25 524 ILE A O 1
ATOM 4106 N N . HIS A 1 525 ? -8.473 -6.296 -21.203 1.00 39.31 525 HIS A N 1
ATOM 4107 C CA . HIS A 1 525 ? -8.413 -7.694 -20.795 1.00 39.31 525 HIS A CA 1
ATOM 4108 C C . HIS A 1 525 ? -7.027 -8.278 -21.113 1.00 39.31 525 HIS A C 1
ATOM 4110 O O . HIS A 1 525 ? -6.598 -8.269 -22.262 1.00 39.31 525 HIS A O 1
ATOM 4116 N N . LEU A 1 526 ? -6.348 -8.829 -20.105 1.00 38.31 526 LEU A N 1
ATOM 4117 C CA . LEU A 1 526 ? -5.167 -9.688 -20.250 1.00 38.31 526 LEU A CA 1
ATOM 4118 C C . LEU A 1 526 ? -5.577 -11.077 -19.717 1.00 38.31 526 LEU A C 1
ATOM 4120 O O . LEU A 1 526 ? -5.484 -11.360 -18.528 1.00 38.31 526 LEU A O 1
ATOM 4124 N N . SER A 1 527 ? -6.223 -11.833 -20.614 1.00 35.94 527 SER A N 1
ATOM 4125 C CA . SER A 1 527 ? -6.966 -13.113 -20.505 1.00 35.94 527 SER A CA 1
ATOM 4126 C C . SER A 1 527 ? -6.969 -13.942 -19.207 1.00 35.94 527 SER A C 1
ATOM 4128 O O . SER A 1 527 ? -5.939 -14.323 -18.664 1.00 35.94 527 SER A O 1
ATOM 4130 N N . ARG A 1 528 ? -8.175 -14.433 -18.863 1.00 39.53 528 ARG A N 1
ATOM 4131 C CA . ARG A 1 528 ? -8.425 -15.762 -18.261 1.00 39.53 528 ARG A CA 1
ATOM 4132 C C . ARG A 1 528 ? -9.660 -16.386 -18.934 1.00 39.53 528 ARG A C 1
ATOM 4134 O O . ARG A 1 528 ? -10.723 -15.771 -18.894 1.00 39.53 528 ARG A O 1
ATOM 4141 N N . GLN A 1 529 ? -9.548 -17.574 -19.538 1.00 32.94 529 GLN A N 1
ATOM 4142 C CA . GLN A 1 529 ? -10.697 -18.349 -20.041 1.00 32.94 529 GLN A CA 1
ATOM 4143 C C . GLN A 1 529 ? -10.834 -19.680 -19.287 1.00 32.94 529 GLN A C 1
ATOM 4145 O O . GLN A 1 529 ? -9.958 -20.533 -19.371 1.00 32.94 529 GLN A O 1
ATOM 4150 N N . LEU A 1 530 ? -11.980 -19.884 -18.633 1.00 28.89 530 LEU A N 1
ATOM 4151 C CA . LEU A 1 530 ? -12.599 -21.204 -18.482 1.00 28.89 530 LEU A CA 1
ATOM 4152 C C . LEU A 1 530 ? -13.733 -21.256 -19.519 1.00 28.89 530 LEU A C 1
ATOM 4154 O O . LEU A 1 530 ? -14.575 -20.359 -19.553 1.00 28.89 530 LEU A O 1
ATOM 4158 N N . ARG A 1 531 ? -13.701 -22.235 -20.431 1.00 26.42 531 ARG A N 1
ATOM 4159 C CA . ARG A 1 531 ? -14.658 -22.376 -21.545 1.00 26.42 531 ARG A CA 1
ATOM 4160 C C . ARG A 1 531 ? -15.926 -23.124 -21.114 1.00 26.42 531 ARG A C 1
ATOM 4162 O O . ARG A 1 531 ? -15.804 -24.231 -20.605 1.00 26.42 531 ARG A O 1
ATOM 4169 N N . ALA A 1 532 ? -17.100 -22.602 -21.483 1.00 24.95 532 ALA A N 1
ATOM 4170 C CA . ALA A 1 532 ? -18.269 -23.380 -21.935 1.00 24.95 532 ALA A CA 1
ATOM 4171 C C . ALA A 1 532 ? -19.249 -22.483 -22.751 1.00 24.95 532 ALA A C 1
ATOM 4173 O O . ALA A 1 532 ? -19.195 -21.263 -22.583 1.00 24.95 532 ALA A O 1
ATOM 4174 N N . PRO A 1 533 ? -20.082 -23.026 -23.674 1.00 27.38 533 PRO A N 1
ATOM 4175 C CA . PRO A 1 533 ? -20.578 -22.288 -24.849 1.00 27.38 533 PRO A CA 1
ATOM 4176 C C . PRO A 1 533 ? -22.092 -21.935 -24.884 1.00 27.38 533 PRO A C 1
ATOM 4178 O O . PRO A 1 533 ? -22.920 -22.764 -24.528 1.00 27.38 533 PRO A O 1
ATOM 4181 N N . HIS A 1 534 ? -22.400 -20.773 -25.505 1.00 25.48 534 HIS A N 1
ATOM 4182 C CA . HIS A 1 534 ? -23.630 -20.368 -26.253 1.00 25.48 534 HIS A CA 1
ATOM 4183 C C . HIS A 1 534 ? -24.998 -20.202 -25.532 1.00 25.48 534 HIS A C 1
ATOM 4185 O O . HIS A 1 534 ? -25.180 -20.743 -24.450 1.00 25.48 534 HIS A O 1
ATOM 4191 N N . PRO A 1 535 ? -26.038 -19.579 -26.164 1.00 28.78 535 PRO A N 1
ATOM 4192 C CA . PRO A 1 535 ? -26.097 -18.521 -27.192 1.00 28.78 535 PRO A CA 1
ATOM 4193 C C . PRO A 1 535 ? -27.015 -17.319 -26.807 1.00 28.78 535 PRO A C 1
ATOM 4195 O O . PRO A 1 535 ? -27.672 -17.296 -25.773 1.00 28.78 535 PRO A O 1
ATOM 4198 N N . ALA A 1 536 ? -27.026 -16.298 -27.669 1.00 23.25 536 ALA A N 1
ATOM 4199 C CA . ALA A 1 536 ? -27.616 -14.969 -27.491 1.00 23.25 536 ALA A CA 1
ATOM 4200 C C . ALA A 1 536 ? -29.146 -14.870 -27.680 1.00 23.25 536 ALA A C 1
ATOM 4202 O O . ALA A 1 536 ? -29.721 -15.577 -28.503 1.00 23.25 536 ALA A O 1
ATOM 4203 N N . ALA A 1 537 ? -29.761 -13.868 -27.036 1.00 23.28 537 ALA A N 1
ATOM 4204 C CA . ALA A 1 537 ? -31.002 -13.237 -27.492 1.00 23.28 537 ALA A CA 1
ATOM 4205 C C . ALA A 1 537 ? -30.994 -11.736 -27.143 1.00 23.28 537 ALA A C 1
ATOM 4207 O O . ALA A 1 537 ? -30.923 -11.339 -25.983 1.00 23.28 537 ALA A O 1
ATOM 4208 N N . SER A 1 538 ? -31.018 -10.904 -28.182 1.00 22.72 538 SER A N 1
ATOM 4209 C CA . SER A 1 538 ? -31.093 -9.444 -28.139 1.00 22.72 538 SER A CA 1
ATOM 4210 C C . SER A 1 538 ? -32.537 -8.964 -28.011 1.00 22.72 538 SER A C 1
ATOM 4212 O O . SER A 1 538 ? -33.391 -9.432 -28.763 1.00 22.72 538 SER A O 1
ATOM 4214 N N . MET A 1 539 ? -32.795 -7.938 -27.199 1.00 22.48 539 MET A N 1
ATOM 4215 C CA . MET A 1 539 ? -33.954 -7.068 -27.410 1.00 22.48 539 MET A CA 1
ATOM 4216 C C . MET A 1 539 ? -33.653 -5.642 -26.943 1.00 22.48 539 MET A C 1
ATOM 4218 O O . MET A 1 539 ? -33.290 -5.403 -25.795 1.00 22.48 539 MET A O 1
ATOM 4222 N N . SER A 1 540 ? -33.749 -4.705 -27.888 1.00 22.75 540 SER A N 1
ATOM 4223 C CA . SER A 1 540 ? -33.515 -3.273 -27.709 1.00 22.75 540 SER A CA 1
ATOM 4224 C C . SER A 1 540 ? -34.694 -2.599 -27.019 1.00 22.75 540 SER A C 1
ATOM 4226 O O . SER A 1 540 ? -35.836 -2.890 -27.374 1.00 22.75 540 SER A O 1
ATOM 4228 N N . LEU A 1 541 ? -34.431 -1.607 -26.168 1.00 23.11 541 LEU A N 1
ATOM 4229 C CA . LEU A 1 541 ? -35.439 -0.630 -25.770 1.00 23.11 541 LEU A CA 1
ATOM 4230 C C . LEU A 1 541 ? -34.853 0.782 -25.676 1.00 23.11 541 LEU A C 1
ATOM 4232 O O . LEU A 1 541 ? -33.713 0.999 -25.277 1.00 23.11 541 LEU A O 1
ATOM 4236 N N . ARG A 1 542 ? -35.685 1.702 -26.162 1.00 22.12 542 ARG A N 1
ATOM 4237 C CA . ARG A 1 542 ? -35.468 3.106 -26.506 1.00 22.12 542 ARG A CA 1
ATOM 4238 C C . ARG A 1 542 ? -35.263 3.989 -25.270 1.00 22.12 542 ARG A C 1
ATOM 4240 O O . ARG A 1 542 ? -35.932 3.793 -24.261 1.00 22.12 542 ARG A O 1
ATOM 4247 N N . GLN A 1 543 ? -34.427 5.018 -25.411 1.00 24.17 543 GLN A N 1
ATOM 4248 C CA . GLN A 1 543 ? -34.463 6.222 -24.570 1.00 24.17 543 GLN A CA 1
ATOM 4249 C C . GLN A 1 543 ? -35.602 7.167 -24.999 1.00 24.17 543 GLN A C 1
ATOM 4251 O O . GLN A 1 543 ? -36.054 7.113 -26.147 1.00 24.17 543 GLN A O 1
ATOM 4256 N N . PRO A 1 544 ? -36.036 8.053 -24.089 1.00 26.67 544 PRO A N 1
ATOM 4257 C CA . PRO A 1 544 ? -35.849 9.500 -24.292 1.00 26.67 544 PRO A CA 1
ATOM 4258 C C . PRO A 1 544 ? -35.280 10.188 -23.026 1.00 26.67 544 PRO A C 1
ATOM 4260 O O . PRO A 1 544 ? -35.506 9.715 -21.917 1.00 26.67 544 PRO A O 1
ATOM 4263 N N . GLY A 1 545 ? -34.368 11.166 -23.151 1.00 23.11 545 GLY A N 1
ATOM 4264 C CA . GLY A 1 545 ? -34.661 12.617 -23.200 1.00 23.11 545 GLY A CA 1
ATOM 4265 C C . GLY A 1 545 ? -35.001 13.146 -21.792 1.00 23.11 545 GLY A C 1
ATOM 4266 O O . GLY A 1 545 ? -36.034 12.775 -21.262 1.00 23.11 545 GLY A O 1
ATOM 4267 N N . GLY A 1 546 ? -34.190 13.912 -21.055 1.00 23.67 546 GLY A N 1
ATOM 4268 C CA . GLY A 1 546 ? -33.302 15.017 -21.415 1.00 23.67 546 GLY A CA 1
ATOM 4269 C C . GLY A 1 546 ? -34.027 16.335 -21.116 1.00 23.67 546 GLY A C 1
ATOM 4270 O O . GLY A 1 546 ? -34.965 16.636 -21.842 1.00 23.67 546 GLY A O 1
ATOM 4271 N N . CYS A 1 547 ? -33.636 17.065 -20.058 1.00 23.06 547 CYS A N 1
ATOM 4272 C CA . CYS A 1 547 ? -33.707 18.535 -19.962 1.00 23.06 547 CYS A CA 1
ATOM 4273 C C . CYS A 1 547 ? -33.124 19.083 -18.643 1.00 23.06 547 CYS A C 1
ATOM 4275 O O . CYS A 1 547 ? -33.260 18.489 -17.576 1.00 23.06 547 CYS A O 1
ATOM 4277 N N . ASP A 1 548 ? -32.481 20.238 -18.811 1.00 23.91 548 ASP A N 1
ATOM 4278 C CA . ASP A 1 548 ? -31.573 20.996 -17.949 1.00 23.91 548 ASP A CA 1
ATOM 4279 C C . ASP A 1 548 ? -32.233 21.968 -16.952 1.00 23.91 548 ASP A C 1
ATOM 4281 O O . ASP A 1 548 ? -33.403 22.327 -17.072 1.00 23.91 548 ASP A O 1
ATOM 4285 N N . GLY A 1 549 ? -31.388 22.508 -16.061 1.00 23.69 549 GLY A N 1
ATOM 4286 C CA . GLY A 1 549 ? -31.526 23.812 -15.388 1.00 23.69 549 GLY A CA 1
ATOM 4287 C C . GLY A 1 549 ? -30.731 23.813 -14.075 1.00 23.69 549 GLY A C 1
ATOM 4288 O O . GLY A 1 549 ? -31.134 23.145 -13.135 1.00 23.69 549 GLY A O 1
ATOM 4289 N N . GLY A 1 550 ? -29.510 24.366 -13.982 1.00 23.30 550 GLY A N 1
ATOM 4290 C CA . GLY A 1 550 ? -29.210 25.808 -13.875 1.00 23.30 550 GLY A CA 1
ATOM 4291 C C . GLY A 1 550 ? -29.729 26.356 -12.535 1.00 23.30 550 GLY A C 1
ATOM 4292 O O . GLY A 1 550 ? -30.924 26.304 -12.306 1.00 23.30 550 GLY A O 1
ATOM 4293 N N . GLY A 1 551 ? -28.984 26.889 -11.568 1.00 23.42 551 GLY A N 1
ATOM 4294 C CA . GLY A 1 551 ? -27.640 27.450 -11.434 1.00 23.42 551 GLY A CA 1
ATOM 4295 C C . GLY A 1 551 ? -27.718 28.432 -10.242 1.00 23.42 551 GLY A C 1
ATOM 4296 O O . GLY A 1 551 ? -28.780 29.002 -10.005 1.00 23.42 551 GLY A O 1
ATOM 4297 N N . GLY A 1 552 ? -26.646 28.645 -9.469 1.00 23.72 552 GLY A N 1
ATOM 4298 C CA . GLY A 1 552 ? -26.661 29.678 -8.417 1.00 23.72 552 GLY A CA 1
ATOM 4299 C C . GLY A 1 552 ? -25.537 29.573 -7.388 1.00 23.72 552 GLY A C 1
ATOM 4300 O O . GLY A 1 552 ? -25.559 28.705 -6.524 1.00 23.72 552 GLY A O 1
ATOM 4301 N N . ARG A 1 553 ? -24.552 30.471 -7.497 1.00 25.64 553 ARG A N 1
ATOM 4302 C CA . ARG A 1 553 ? -23.398 30.641 -6.597 1.00 25.64 553 ARG A CA 1
ATOM 4303 C C . ARG A 1 553 ? -23.763 31.423 -5.328 1.00 25.64 553 ARG A C 1
ATOM 4305 O O . ARG A 1 553 ? -24.607 32.311 -5.378 1.00 25.64 553 ARG A O 1
ATOM 4312 N N . GLY A 1 554 ? -23.009 31.181 -4.255 1.00 23.92 554 GLY A N 1
ATOM 4313 C CA . GLY A 1 554 ? -22.928 32.046 -3.076 1.00 23.92 554 GLY A CA 1
ATOM 4314 C C . GLY A 1 554 ? -21.599 31.849 -2.336 1.00 23.92 554 GLY A C 1
ATOM 4315 O O . GLY A 1 554 ? -21.375 30.809 -1.713 1.00 23.92 554 GLY A O 1
ATOM 4316 N N . ASP A 1 555 ? -20.713 32.839 -2.452 1.00 23.45 555 ASP A N 1
ATOM 4317 C CA . ASP A 1 555 ? -19.425 32.934 -1.761 1.00 23.45 555 ASP A CA 1
ATOM 4318 C C . ASP A 1 555 ? -19.603 33.251 -0.270 1.00 23.45 555 ASP A C 1
ATOM 4320 O O . ASP A 1 555 ? -20.470 34.036 0.107 1.00 23.45 555 ASP A O 1
ATOM 4324 N N . ALA A 1 556 ? -18.731 32.694 0.577 1.00 24.55 556 ALA A N 1
ATOM 4325 C CA . ALA A 1 556 ? -18.484 33.219 1.918 1.00 24.55 556 ALA A CA 1
ATOM 4326 C C . ALA A 1 556 ? -17.046 32.909 2.363 1.00 24.55 556 ALA A C 1
ATOM 4328 O O . ALA A 1 556 ? -16.612 31.757 2.402 1.00 24.55 556 ALA A O 1
ATOM 4329 N N . VAL A 1 557 ? -16.339 33.992 2.675 1.00 24.06 557 VAL A N 1
ATOM 4330 C CA . VAL A 1 557 ? -14.973 34.110 3.192 1.00 24.06 557 VAL A CA 1
ATOM 4331 C C . VAL A 1 557 ? -14.945 33.773 4.683 1.00 24.06 557 VAL A C 1
ATOM 4333 O O . VAL A 1 557 ? -15.737 34.352 5.418 1.00 24.06 557 VAL A O 1
ATOM 4336 N N . VAL A 1 558 ? -13.991 32.953 5.150 1.00 25.22 558 VAL A N 1
ATOM 4337 C CA . VAL A 1 558 ? -13.516 32.984 6.550 1.00 25.22 558 VAL A CA 1
ATOM 4338 C C . VAL A 1 558 ? -12.016 32.674 6.615 1.00 25.22 558 VAL A C 1
ATOM 4340 O O . VAL A 1 558 ? -11.538 31.675 6.081 1.00 25.22 558 VAL A O 1
ATOM 4343 N N . ASN A 1 559 ? -11.304 33.587 7.275 1.00 22.03 559 ASN A N 1
ATOM 4344 C CA . ASN A 1 559 ? -9.888 33.578 7.626 1.00 22.03 559 ASN A CA 1
ATOM 4345 C C . ASN A 1 559 ? -9.569 32.647 8.809 1.00 22.03 559 ASN A C 1
ATOM 4347 O O . ASN A 1 559 ? -10.343 32.578 9.758 1.00 22.03 559 ASN A O 1
ATOM 4351 N N . GLY A 1 560 ? -8.329 32.141 8.823 1.00 23.09 560 GLY A N 1
ATOM 4352 C CA . GLY A 1 560 ? -7.512 32.035 10.040 1.00 23.09 560 GLY A CA 1
ATOM 4353 C C . GLY A 1 560 ? -7.385 30.649 10.677 1.00 23.09 560 GLY A C 1
ATOM 4354 O O . GLY A 1 560 ? -8.373 30.070 11.107 1.00 23.09 560 GLY A O 1
ATOM 4355 N N . GLY A 1 561 ? -6.138 30.178 10.828 1.00 23.38 561 GLY A N 1
ATOM 4356 C CA . GLY A 1 561 ? -5.802 29.138 11.809 1.00 23.38 561 GLY A CA 1
ATOM 4357 C C . GLY A 1 561 ? -4.775 28.092 11.376 1.00 23.38 561 GLY A C 1
ATOM 4358 O O . GLY A 1 561 ? -5.058 26.905 11.458 1.00 23.38 561 GLY A O 1
ATOM 4359 N N . ALA A 1 562 ? -3.583 28.501 10.932 1.00 23.77 562 ALA A N 1
ATOM 4360 C CA . ALA A 1 562 ? -2.436 27.603 10.790 1.00 23.77 562 ALA A CA 1
ATOM 4361 C C . ALA A 1 562 ? -1.510 27.764 12.001 1.00 23.77 562 ALA A C 1
ATOM 4363 O O . ALA A 1 562 ? -0.859 28.797 12.123 1.00 23.77 562 ALA A O 1
ATOM 4364 N N . ALA A 1 563 ? -1.466 26.760 12.876 1.00 26.42 563 ALA A N 1
ATOM 4365 C CA . ALA A 1 563 ? -0.327 26.420 13.734 1.00 26.42 563 ALA A CA 1
ATOM 4366 C C . ALA A 1 563 ? -0.737 25.266 14.654 1.00 26.42 563 ALA A C 1
ATOM 4368 O O . ALA A 1 563 ? -1.501 25.509 15.572 1.00 26.42 563 ALA A O 1
ATOM 4369 N N . VAL A 1 564 ? -0.240 24.051 14.405 1.00 25.62 564 VAL A N 1
ATOM 4370 C CA . VAL A 1 564 ? 0.355 23.113 15.384 1.00 25.62 564 VAL A CA 1
ATOM 4371 C C . VAL A 1 564 ? 0.819 21.896 14.576 1.00 25.62 564 VAL A C 1
ATOM 4373 O O . VAL A 1 564 ? 0.020 21.060 14.179 1.00 25.62 564 VAL A O 1
ATOM 4376 N N . ALA A 1 565 ? 2.120 21.789 14.324 1.00 26.36 565 ALA A N 1
ATOM 4377 C CA . ALA A 1 565 ? 2.743 20.540 13.899 1.00 26.36 565 ALA A CA 1
ATOM 4378 C C . ALA A 1 565 ? 4.191 20.544 14.390 1.00 26.36 565 ALA A C 1
ATOM 4380 O O . ALA A 1 565 ? 5.058 21.102 13.728 1.00 26.36 565 ALA A O 1
ATOM 4381 N N . GLN A 1 566 ? 4.423 20.002 15.591 1.00 31.41 566 GLN A N 1
ATOM 4382 C CA . GLN A 1 566 ? 5.683 19.378 16.024 1.00 31.41 566 GLN A CA 1
ATOM 4383 C C . GLN A 1 566 ? 5.603 19.024 17.516 1.00 31.41 566 GLN A C 1
ATOM 4385 O O . GLN A 1 566 ? 5.703 19.915 18.357 1.00 31.41 566 GLN A O 1
ATOM 4390 N N . ARG A 1 567 ? 5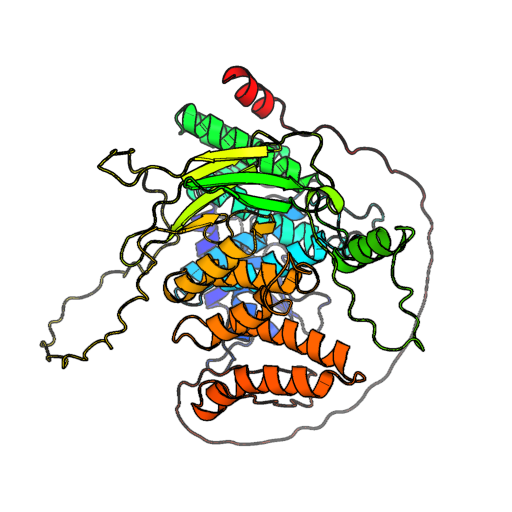.454 17.722 17.821 1.00 37.94 567 ARG A N 1
ATOM 4391 C CA . ARG A 1 567 ? 5.970 16.971 18.997 1.00 37.94 567 ARG A CA 1
ATOM 4392 C C . ARG A 1 567 ? 5.102 15.727 19.237 1.00 37.94 567 ARG A C 1
ATOM 4394 O O . ARG A 1 567 ? 4.304 15.711 20.161 1.00 37.94 567 ARG A O 1
ATOM 4401 N N . LEU A 1 568 ? 5.272 14.670 18.445 1.00 36.41 568 LEU A N 1
ATOM 4402 C CA . LEU A 1 568 ? 4.575 13.402 18.693 1.00 36.41 568 LEU A CA 1
ATOM 4403 C C . LEU A 1 568 ? 5.530 12.219 18.526 1.00 36.41 568 LEU A C 1
ATOM 4405 O O . LEU A 1 568 ? 5.664 11.629 17.464 1.00 36.41 568 LEU A O 1
ATOM 4409 N N . ALA A 1 569 ? 6.215 11.888 19.614 1.00 39.88 569 ALA A N 1
ATOM 4410 C CA . ALA A 1 569 ? 6.324 10.485 19.986 1.00 39.88 569 ALA A CA 1
ATOM 4411 C C . ALA A 1 569 ? 5.718 10.402 21.387 1.00 39.88 569 ALA A C 1
ATOM 4413 O O . ALA A 1 569 ? 6.042 11.260 22.220 1.00 39.88 569 ALA A O 1
ATOM 4414 N N . ALA A 1 570 ? 4.827 9.435 21.620 1.00 52.88 570 ALA A N 1
ATOM 4415 C CA . ALA A 1 570 ? 4.174 9.253 22.910 1.00 52.88 570 ALA A CA 1
ATOM 4416 C C . ALA A 1 570 ? 5.241 9.252 24.030 1.00 52.88 570 ALA A C 1
ATOM 4418 O O . ALA A 1 570 ? 6.272 8.578 23.886 1.00 52.88 570 ALA A O 1
ATOM 4419 N N . PRO A 1 571 ? 5.058 10.014 25.129 1.00 57.59 571 PRO A N 1
ATOM 4420 C CA . PRO A 1 571 ? 6.008 10.052 26.244 1.00 57.59 571 PRO A CA 1
ATOM 4421 C C . PRO A 1 571 ? 6.381 8.654 26.754 1.00 57.59 571 PRO A C 1
ATOM 4423 O O . PRO A 1 571 ? 7.515 8.438 27.178 1.00 57.59 571 PRO A O 1
ATOM 4426 N N . HIS A 1 572 ? 5.442 7.712 26.651 1.00 57.41 572 HIS A N 1
ATOM 4427 C CA . HIS A 1 572 ? 5.599 6.307 27.004 1.00 57.41 572 HIS A CA 1
ATOM 4428 C C . HIS A 1 572 ? 6.634 5.571 26.136 1.00 57.41 572 HIS A C 1
ATOM 4430 O O . HIS A 1 572 ? 7.600 5.020 26.659 1.00 57.41 572 HIS A O 1
ATOM 4436 N N . ILE A 1 573 ? 6.547 5.679 24.804 1.00 60.59 573 ILE A N 1
ATOM 4437 C CA . ILE A 1 573 ? 7.523 5.060 23.883 1.00 60.59 573 ILE A CA 1
ATOM 4438 C C . ILE A 1 573 ? 8.924 5.627 24.082 1.00 60.59 573 ILE A C 1
ATOM 4440 O O . ILE A 1 573 ? 9.907 4.885 24.068 1.00 60.59 573 ILE A O 1
ATOM 4444 N N . ARG A 1 574 ? 9.038 6.945 24.290 1.00 61.03 574 ARG A N 1
ATOM 4445 C CA . ARG A 1 574 ? 10.345 7.563 24.555 1.00 61.03 574 ARG A CA 1
ATOM 4446 C C . ARG A 1 574 ? 10.977 7.002 25.823 1.00 61.03 574 ARG A C 1
ATOM 4448 O O . ARG A 1 574 ? 12.178 6.749 25.815 1.00 61.03 574 ARG A O 1
ATOM 4455 N N . ARG A 1 575 ? 10.183 6.772 26.875 1.00 64.62 575 ARG A N 1
ATOM 4456 C CA . ARG A 1 575 ? 10.651 6.134 28.112 1.00 64.62 575 ARG A CA 1
ATOM 4457 C C . ARG A 1 575 ? 11.079 4.688 27.874 1.00 64.62 575 ARG A C 1
ATOM 4459 O O . ARG A 1 575 ? 12.161 4.334 28.322 1.00 64.62 575 ARG A O 1
ATOM 4466 N N . LEU A 1 576 ? 10.312 3.897 27.119 1.00 62.25 576 LEU A N 1
ATOM 4467 C CA . LEU A 1 576 ? 10.682 2.516 26.771 1.00 62.25 576 LEU A CA 1
ATOM 4468 C C . LEU A 1 576 ? 12.015 2.449 26.007 1.00 62.25 576 LEU A C 1
ATOM 4470 O O . LEU A 1 576 ? 12.894 1.665 26.356 1.00 62.25 576 LEU A O 1
ATOM 4474 N N . ILE A 1 577 ? 12.213 3.315 25.005 1.00 61.31 577 ILE A N 1
ATOM 4475 C CA . ILE A 1 577 ? 13.471 3.368 24.240 1.00 61.31 577 ILE A CA 1
ATOM 4476 C C . ILE A 1 577 ? 14.641 3.841 25.117 1.00 61.31 577 ILE A C 1
ATOM 4478 O O . ILE A 1 577 ? 15.748 3.328 24.976 1.00 61.31 577 ILE A O 1
ATOM 4482 N N . GLN A 1 578 ? 14.420 4.813 26.008 1.00 62.03 578 GLN A N 1
ATOM 4483 C CA . GLN A 1 578 ? 15.458 5.338 26.902 1.00 62.03 578 GLN A CA 1
ATOM 4484 C C . GLN A 1 578 ? 15.833 4.367 28.025 1.00 62.03 578 GLN A C 1
ATOM 4486 O O . GLN A 1 578 ? 16.999 4.311 28.375 1.00 62.03 578 GLN A O 1
ATOM 4491 N N . HIS A 1 579 ? 14.885 3.601 28.567 1.00 60.94 579 HIS A N 1
ATOM 4492 C CA . HIS A 1 579 ? 15.134 2.630 29.638 1.00 60.94 579 HIS A CA 1
ATOM 4493 C C . HIS A 1 579 ? 15.949 1.415 29.158 1.00 60.94 579 HIS A C 1
ATOM 4495 O O . HIS A 1 579 ? 16.616 0.756 29.950 1.00 60.94 579 HIS A O 1
ATOM 4501 N N . HIS A 1 580 ? 15.882 1.094 27.864 1.00 48.84 580 HIS A N 1
ATOM 4502 C CA . HIS A 1 580 ? 16.627 -0.015 27.261 1.00 48.84 580 HIS A CA 1
ATOM 4503 C C . HIS A 1 580 ? 17.994 0.377 26.669 1.00 48.84 580 HIS A C 1
ATOM 4505 O O . HIS A 1 580 ? 18.723 -0.516 26.233 1.00 48.84 580 HIS A O 1
ATOM 4511 N N . ARG A 1 581 ? 18.326 1.673 26.617 1.00 41.88 581 ARG A N 1
ATOM 4512 C CA . ARG A 1 581 ? 19.666 2.183 26.279 1.00 41.88 581 ARG A CA 1
ATOM 4513 C C . ARG A 1 581 ? 20.478 2.367 27.549 1.00 41.88 581 ARG A C 1
ATOM 4515 O O . ARG A 1 581 ? 21.697 2.105 27.475 1.00 41.88 581 ARG A O 1
#